Protein AF-0000000075076367 (afdb_homodimer)

pLDDT: mean 94.28, std 5.89, range [43.0, 98.88]

Sequence (436 aa):
MNDIYSQQHRQLQDRHDTRNLADRVQELIVENQINEQHQPFIESRDFFFLTTIDHRGFPTCSYKGGNPGLTRVVDPQTLAFPSYDGNGMFLSMGNIQGNPKIGMLFIDFDTPHRIRVHGEASIQEGDSLLSEYPGADMIVRVKIGEIFINCPRYIHRMQRIETSKYVPQPGKETPIPQWKRIDAVQDALPASEQGFAEKLGGTITPEEYSEKVMKGEGMNDIYSQQHRQLQDRHDTRNLADRVQELIVENQINEQHQPFIESRDFFFLTTIDHRGFPTCSYKGGNPGLTRVVDPQTLAFPSYDGNGMFLSMGNIQGNPKIGMLFIDFDTPHRIRVHGEASIQEGDSLLSEYPGADMIVRVKIGEIFINCPRYIHRMQRIETSKYVPQPGKETPIPQWKRIDAVQDALPASEQGFAEKLGGTITPEEYSEKVMKGEG

InterPro domains:
  IPR011576 Pyridoxamine 5'-phosphate oxidase, N-terminal [PF01243] (35-133)
  IPR012349 FMN-binding split barrel [G3DSA:2.30.110.10] (24-149)

Radius of gyration: 21.54 Å; Cα contacts (8 Å, |Δi|>4): 959; cha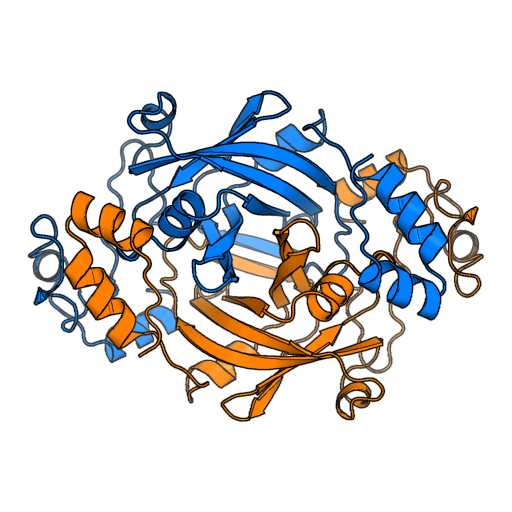ins: 2; bounding box: 47×64×48 Å

Foldseek 3Di:
DPPPDDPVNVVVCVVVVCNVVVVVQCVPWKDQWADPVRQVLVQQDQKKWKWFAAPVGDIDIDIDGAHRRQWHCPDGFKIKHFAADDPPPCGRVNRCVVPQWMKMWRAAQQPTWIKIWIWGKDWDPPPVCVVVQPRGPTMIMTGTRIMGIDDSPPRHHDDDDDGDQQHDDPPDDGDDDLVCLAPVCQVVDDPVCHCVNVVVPHHDHPVVVVVCVVVVND/DPPPDDPVNVVVCVVVVCNVVVVVQCVPWKDQWADPVRQVLVQQDQKKWKWFAAPVGDIDIDIDGAHRRQWHCPDGFKIKHFAADDPPPCGRVNRCVVPQWMKMWRAAQQPGWIKIWIWGKDWDPPPVCVVVQPRGPTMIMTGTGIMGIDDSPPRHHDDDDDDDQQHDDPPDDGDDDLVCLAPVCQVVDDPVCHCVNVVVPHHDHPVVVVVCVVVVND

Solvent-accessible surface area (backbone atoms only — not comparable to full-atom values): 22754 Å² total; per-residue (Å²): 128,89,73,91,61,50,70,50,18,48,53,52,15,56,77,68,50,14,49,58,26,25,53,47,50,45,69,71,40,57,34,55,50,60,47,86,72,48,48,61,56,52,30,58,29,33,45,36,35,42,16,29,30,41,94,88,60,39,20,41,56,40,84,47,51,47,50,67,48,40,38,39,76,77,46,54,47,30,39,34,34,65,39,59,84,74,81,40,51,48,61,64,63,17,13,32,74,72,33,33,38,22,13,36,28,40,66,38,40,67,46,33,38,36,38,38,36,34,26,40,40,47,74,48,88,84,43,79,64,46,81,79,36,70,72,39,81,43,39,38,36,30,42,47,56,34,33,29,67,49,80,41,75,30,50,45,29,27,40,82,74,42,77,33,74,54,39,60,46,92,96,49,84,54,65,81,63,59,72,66,16,21,54,90,45,50,89,27,44,32,82,92,53,58,62,49,20,61,77,69,75,38,66,38,49,70,66,56,48,51,52,29,26,73,70,46,63,85,129,86,73,91,60,50,71,49,19,48,53,54,13,55,75,67,48,14,50,57,25,25,54,48,49,48,69,74,40,58,34,55,49,59,46,86,71,48,50,62,57,53,32,58,29,32,43,38,37,41,19,28,30,40,93,87,60,39,20,40,55,42,84,46,49,47,51,67,48,38,36,38,76,78,47,54,46,32,38,34,33,67,39,59,85,76,81,41,51,49,61,63,62,18,15,33,73,73,33,33,39,24,11,34,28,41,66,38,41,70,47,33,38,37,39,39,36,34,27,40,39,48,72,49,88,84,44,79,65,46,81,78,36,69,71,40,79,42,39,38,37,29,42,45,58,33,34,30,66,48,80,43,75,31,50,46,30,27,40,81,73,41,75,33,75,54,38,58,47,88,96,48,85,56,63,79,63,60,74,66,18,21,54,88,46,51,90,28,44,33,79,91,53,57,64,51,21,62,78,70,75,40,65,37,48,70,66,56,47,52,51,27,27,75,70,46,63,84

Structure (mmCIF, N/CA/C/O backbone):
data_AF-0000000075076367-model_v1
#
loop_
_entity.id
_entity.type
_entity.pdbx_description
1 polymer "Pyridoxamine 5'-phosphate oxidase family protein"
#
loop_
_atom_site.group_PDB
_atom_site.id
_atom_site.type_symbol
_atom_site.label_atom_id
_atom_site.label_alt_id
_atom_site.label_comp_id
_atom_site.label_asym_id
_atom_site.label_entity_id
_atom_site.label_seq_id
_atom_site.pdbx_PDB_ins_code
_atom_site.Cartn_x
_atom_site.Cartn_y
_atom_site.Cartn_z
_atom_site.occupancy
_atom_site.B_iso_or_equiv
_atom_site.auth_seq_id
_atom_site.auth_comp_id
_atom_site.auth_asym_id
_atom_site.auth_atom_id
_atom_site.pdbx_PDB_model_num
ATOM 1 N N . MET A 1 1 ? 16.719 -18.609 10.266 1 43.41 1 MET A N 1
ATOM 2 C CA . MET A 1 1 ? 16.047 -17.734 9.328 1 43.41 1 MET A CA 1
ATOM 3 C C . MET A 1 1 ? 14.586 -17.531 9.719 1 43.41 1 MET A C 1
ATOM 5 O O . MET A 1 1 ? 13.93 -18.484 10.164 1 43.41 1 MET A O 1
ATOM 9 N N . ASN A 1 2 ? 14.039 -16.344 10.125 1 58.28 2 ASN A N 1
ATOM 10 C CA . ASN A 1 2 ? 12.672 -16.062 10.539 1 58.28 2 ASN A CA 1
ATOM 11 C C . ASN A 1 2 ? 11.664 -16.578 9.516 1 58.28 2 ASN A C 1
ATOM 13 O O . ASN A 1 2 ? 11.773 -16.297 8.32 1 58.28 2 ASN A O 1
ATOM 17 N N . ASP A 1 3 ? 10.992 -17.625 9.828 1 81.81 3 ASP A N 1
ATOM 18 C CA . ASP A 1 3 ? 10.055 -18.312 8.953 1 81.81 3 ASP A CA 1
ATOM 19 C C . ASP A 1 3 ? 8.906 -17.406 8.547 1 81.81 3 ASP A C 1
ATOM 21 O O . ASP A 1 3 ? 8.07 -17.047 9.375 1 81.81 3 ASP A O 1
ATOM 25 N N . ILE A 1 4 ? 8.969 -16.906 7.297 1 92.75 4 ILE A N 1
ATOM 26 C CA . ILE A 1 4 ? 7.953 -15.984 6.812 1 92.75 4 ILE A CA 1
ATOM 27 C C . ILE A 1 4 ? 6.68 -16.75 6.453 1 92.75 4 ILE A C 1
ATOM 29 O O . ILE A 1 4 ? 5.684 -16.141 6.043 1 92.75 4 ILE A O 1
ATOM 33 N N . TYR A 1 5 ? 6.688 -18.094 6.742 1 97.5 5 TYR A N 1
ATOM 34 C CA . TYR A 1 5 ? 5.508 -18.891 6.414 1 97.5 5 TYR A CA 1
ATOM 35 C C . TYR A 1 5 ? 4.879 -19.469 7.676 1 97.5 5 TYR A C 1
ATOM 37 O O . TYR A 1 5 ? 5.555 -20.125 8.469 1 97.5 5 TYR A O 1
ATOM 45 N N . SER A 1 6 ? 3.625 -19.203 7.859 1 97.5 6 SER A N 1
ATOM 46 C CA . SER A 1 6 ? 2.809 -19.891 8.859 1 97.5 6 SER A CA 1
ATOM 47 C C . SER A 1 6 ? 2.219 -21.188 8.305 1 97.5 6 SER A C 1
ATOM 49 O O . SER A 1 6 ? 2.484 -21.547 7.16 1 97.5 6 SER A O 1
ATOM 51 N N . GLN A 1 7 ? 1.451 -21.859 9.148 1 97.44 7 GLN A N 1
ATOM 52 C CA . GLN A 1 7 ? 0.769 -23.078 8.719 1 97.44 7 GLN A CA 1
ATOM 53 C C . GLN A 1 7 ? -0.229 -22.781 7.602 1 97.44 7 GLN A C 1
ATOM 55 O O . GLN A 1 7 ? -0.412 -23.578 6.691 1 97.44 7 GLN A O 1
ATOM 60 N N . GLN A 1 8 ? -0.871 -21.625 7.684 1 97.31 8 GLN A N 1
ATOM 61 C CA . GLN A 1 8 ? -1.839 -21.234 6.664 1 97.31 8 GLN A CA 1
ATOM 62 C C . GLN A 1 8 ? -1.169 -21.062 5.305 1 97.31 8 GLN A C 1
ATOM 64 O O . GLN A 1 8 ? -1.726 -21.453 4.277 1 97.31 8 GLN A O 1
ATOM 69 N N . HIS A 1 9 ? 0.034 -20.484 5.301 1 97.81 9 HIS A N 1
ATOM 70 C CA . HIS A 1 9 ? 0.794 -20.375 4.059 1 97.81 9 HIS A CA 1
ATOM 71 C C . HIS A 1 9 ? 1.159 -21.75 3.512 1 97.81 9 HIS A C 1
ATOM 73 O O . HIS A 1 9 ? 0.964 -22.016 2.326 1 97.81 9 HIS A O 1
ATOM 79 N N . ARG A 1 10 ? 1.642 -22.578 4.426 1 98.06 10 ARG A N 1
ATOM 80 C CA . ARG A 1 10 ? 2.094 -23.906 4.023 1 98.06 10 ARG A CA 1
ATOM 81 C C . ARG A 1 10 ? 0.942 -24.734 3.457 1 98.06 10 ARG A C 1
ATOM 83 O O . ARG A 1 10 ? 1.118 -25.453 2.48 1 98.06 10 ARG A O 1
ATOM 90 N N . GLN A 1 11 ? -0.231 -24.609 4.027 1 97.31 11 GLN A N 1
ATOM 91 C CA . GLN A 1 11 ? -1.397 -25.344 3.533 1 97.31 11 GLN A CA 1
ATOM 92 C C . GLN A 1 11 ? -1.729 -24.922 2.102 1 97.31 11 GLN A C 1
ATOM 94 O O . GLN A 1 11 ? -2.016 -25.781 1.258 1 97.31 11 GLN A O 1
ATOM 99 N N . LEU A 1 12 ? -1.698 -23.656 1.847 1 96.31 12 LEU A N 1
ATOM 100 C CA . LEU A 1 12 ? -1.951 -23.172 0.492 1 96.31 12 LEU A CA 1
ATOM 101 C C . LEU A 1 12 ? -0.854 -23.641 -0.461 1 96.31 12 LEU A C 1
ATOM 103 O O . LEU A 1 12 ? -1.138 -24.062 -1.585 1 96.31 12 LEU A O 1
ATOM 107 N N . GLN A 1 13 ? 0.369 -23.547 -0.046 1 97.12 13 GLN A N 1
ATOM 108 C CA . GLN A 1 13 ? 1.501 -23.969 -0.859 1 97.12 13 GLN A CA 1
ATOM 109 C C . GLN A 1 13 ? 1.399 -25.453 -1.206 1 97.12 13 GLN A C 1
ATOM 111 O O . GLN A 1 13 ? 1.637 -25.844 -2.35 1 97.12 13 GLN A O 1
ATOM 116 N N . ASP A 1 14 ? 1.027 -26.25 -0.225 1 97.44 14 ASP A N 1
ATOM 117 C CA . ASP A 1 14 ? 0.865 -27.688 -0.457 1 97.44 14 ASP A CA 1
ATOM 118 C C . ASP A 1 14 ? -0.272 -27.969 -1.438 1 97.44 14 ASP A C 1
ATOM 120 O O . ASP A 1 14 ? -0.129 -28.781 -2.352 1 97.44 14 ASP A O 1
ATOM 124 N N . ARG A 1 15 ? -1.374 -27.266 -1.275 1 94.44 15 ARG A N 1
ATOM 125 C CA . ARG A 1 15 ? -2.531 -27.438 -2.148 1 94.44 15 ARG A CA 1
ATOM 126 C C . ARG A 1 15 ? -2.178 -27.109 -3.596 1 94.44 15 ARG A C 1
ATOM 128 O O . ARG A 1 15 ? -2.709 -27.734 -4.523 1 94.44 15 ARG A O 1
ATOM 135 N N . HIS A 1 16 ? -1.217 -26.234 -3.781 1 94.25 16 HIS A N 1
ATOM 136 C CA . HIS A 1 16 ? -0.903 -25.766 -5.129 1 94.25 16 HIS A CA 1
ATOM 137 C C . HIS A 1 16 ? 0.457 -26.281 -5.586 1 94.25 16 HIS A C 1
ATOM 139 O O . HIS A 1 16 ? 0.995 -25.828 -6.594 1 94.25 16 HIS A O 1
ATOM 145 N N . ASP A 1 17 ? 1.074 -27.203 -4.805 1 95.62 17 ASP A N 1
ATOM 146 C CA . ASP A 1 17 ? 2.344 -27.844 -5.121 1 95.62 17 ASP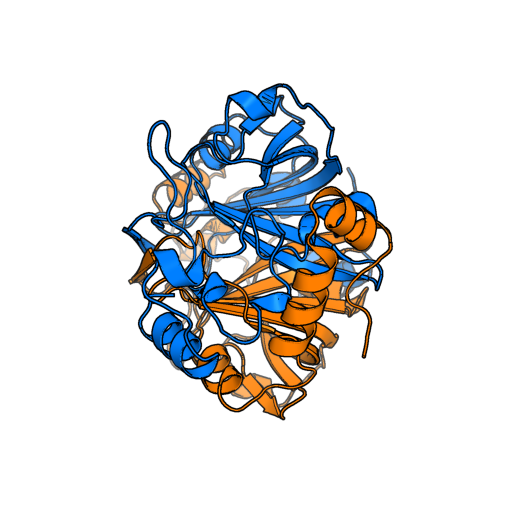 A CA 1
ATOM 147 C C . ASP A 1 17 ? 3.461 -26.812 -5.285 1 95.62 17 ASP A C 1
ATOM 149 O O . ASP A 1 17 ? 4.242 -26.891 -6.234 1 95.62 17 ASP A O 1
ATOM 153 N N . THR A 1 18 ? 3.486 -25.781 -4.328 1 96.62 18 THR A N 1
ATOM 154 C CA . THR A 1 18 ? 4.484 -24.734 -4.488 1 96.62 18 THR A CA 1
ATOM 155 C C . THR A 1 18 ? 5.352 -24.625 -3.238 1 96.62 18 THR A C 1
ATOM 157 O O . THR A 1 18 ? 6.098 -23.656 -3.08 1 96.62 18 THR A O 1
ATOM 160 N N . ARG A 1 19 ? 5.285 -25.594 -2.342 1 97.19 19 ARG A N 1
ATOM 161 C CA . ARG A 1 19 ? 6.051 -25.469 -1.108 1 97.19 19 ARG A CA 1
ATOM 162 C C . ARG A 1 19 ? 7.543 -25.344 -1.402 1 97.19 19 ARG A C 1
ATOM 164 O O . ARG A 1 19 ? 8.219 -24.469 -0.865 1 97.19 19 ARG A O 1
ATOM 171 N N . ASN A 1 20 ? 8.062 -26.203 -2.27 1 96.38 20 ASN A N 1
ATOM 172 C CA . ASN A 1 20 ? 9.477 -26.156 -2.617 1 96.38 20 ASN A CA 1
ATOM 173 C C . ASN A 1 20 ? 9.844 -24.828 -3.289 1 96.38 20 ASN A C 1
ATOM 175 O O . ASN A 1 20 ? 10.898 -24.266 -3.01 1 96.38 20 ASN A O 1
ATOM 179 N N . LEU A 1 21 ? 9 -24.422 -4.141 1 95.56 21 LEU A N 1
ATOM 180 C CA . LEU A 1 21 ? 9.219 -23.156 -4.82 1 95.56 21 LEU A CA 1
ATOM 181 C C . LEU A 1 21 ? 9.242 -22 -3.824 1 95.56 21 LEU A C 1
ATOM 183 O O . LEU A 1 21 ? 10.133 -21.156 -3.875 1 95.56 21 LEU A O 1
ATOM 187 N N . ALA A 1 22 ? 8.305 -21.953 -2.928 1 96.69 22 ALA A N 1
ATOM 188 C CA . ALA A 1 22 ? 8.219 -20.906 -1.91 1 96.69 22 ALA A CA 1
ATOM 189 C C . ALA A 1 22 ? 9.492 -20.859 -1.07 1 96.69 22 ALA A C 1
ATOM 191 O O . ALA A 1 22 ? 10.023 -19.781 -0.794 1 96.69 22 ALA A O 1
ATOM 192 N N . ASP A 1 23 ? 9.961 -22.047 -0.672 1 96.81 23 ASP A N 1
ATOM 193 C CA . ASP A 1 23 ? 11.195 -22.109 0.104 1 96.81 23 ASP A CA 1
ATOM 194 C C . ASP A 1 23 ? 12.375 -21.547 -0.685 1 96.81 23 ASP A C 1
ATOM 196 O O . ASP A 1 23 ? 13.172 -20.766 -0.149 1 96.81 23 ASP A O 1
ATOM 200 N N . ARG A 1 24 ? 12.453 -21.906 -1.912 1 95.19 24 ARG A N 1
ATOM 201 C CA . ARG A 1 24 ? 13.547 -21.453 -2.768 1 95.19 24 ARG A CA 1
ATOM 202 C C . ARG A 1 24 ? 13.484 -19.938 -2.969 1 95.19 24 ARG A C 1
ATOM 204 O O . ARG A 1 24 ? 14.508 -19.25 -2.896 1 95.19 24 ARG A O 1
ATOM 211 N N . VAL A 1 25 ? 12.344 -19.422 -3.23 1 94.12 25 VAL A N 1
ATOM 212 C CA . VAL A 1 25 ? 12.164 -17.984 -3.432 1 94.12 25 VAL A CA 1
ATOM 213 C C . VAL A 1 25 ? 12.578 -17.219 -2.17 1 94.12 25 VAL A C 1
ATOM 215 O O . VAL A 1 25 ? 13.32 -16.25 -2.242 1 94.12 25 VAL A O 1
ATOM 218 N N . GLN A 1 26 ? 12.125 -17.703 -1.042 1 94.88 26 GLN A N 1
ATOM 219 C CA . GLN A 1 26 ? 12.516 -17.062 0.209 1 94.88 26 GLN A CA 1
ATOM 220 C C . GLN A 1 26 ? 14.031 -17.016 0.347 1 94.88 26 GLN A C 1
ATOM 222 O O . GLN A 1 26 ? 14.594 -15.977 0.718 1 94.88 26 GLN A O 1
ATOM 227 N N . GLU A 1 27 ? 14.664 -18.094 0.051 1 93.75 27 GLU A N 1
ATOM 228 C CA . GLU A 1 27 ? 16.125 -18.188 0.154 1 93.75 27 GLU A CA 1
ATOM 229 C C . GLU A 1 27 ? 16.797 -17.188 -0.78 1 93.75 27 GLU A C 1
ATOM 231 O O . GLU A 1 27 ? 17.844 -16.641 -0.449 1 93.75 27 GLU A O 1
ATOM 236 N N . LEU A 1 28 ? 16.188 -16.953 -1.858 1 91.62 28 LEU A N 1
ATOM 237 C CA . LEU A 1 28 ? 16.828 -16.172 -2.91 1 91.62 28 LEU A CA 1
ATOM 238 C C . LEU A 1 28 ? 16.625 -14.68 -2.676 1 91.62 28 LEU A C 1
ATOM 240 O O . LEU A 1 28 ? 17.5 -13.875 -2.996 1 91.62 28 LEU A O 1
ATOM 244 N N . ILE A 1 29 ? 15.484 -14.297 -2.055 1 92 29 ILE A N 1
ATOM 245 C CA . ILE A 1 29 ? 15.164 -12.875 -2.199 1 92 29 ILE A CA 1
ATOM 246 C C . ILE A 1 29 ? 15.062 -12.234 -0.819 1 92 29 ILE A C 1
ATOM 248 O O . ILE A 1 29 ? 15.141 -11.008 -0.693 1 92 29 ILE A O 1
ATOM 252 N N . VAL A 1 30 ? 14.82 -13 0.246 1 95.12 30 VAL A N 1
ATOM 253 C CA . VAL A 1 30 ? 14.578 -12.406 1.559 1 95.12 30 VAL A CA 1
ATOM 254 C C . VAL A 1 30 ? 15.906 -12.156 2.266 1 95.12 30 VAL A C 1
ATOM 256 O O . VAL A 1 30 ? 16.703 -13.078 2.436 1 95.12 30 VAL A O 1
ATOM 259 N N . GLU A 1 31 ? 16.125 -10.938 2.57 1 96.06 31 GLU A N 1
ATOM 260 C CA . GLU A 1 31 ? 17.312 -10.508 3.297 1 96.06 31 GLU A CA 1
ATOM 261 C C . GLU A 1 31 ? 16.938 -9.781 4.586 1 96.06 31 GLU A C 1
ATOM 263 O O . GLU A 1 31 ? 15.789 -9.406 4.781 1 96.06 31 GLU A O 1
ATOM 268 N N . ASN A 1 32 ? 17.938 -9.602 5.469 1 96.06 32 ASN A N 1
ATOM 269 C CA . ASN A 1 32 ? 17.672 -8.938 6.738 1 96.06 32 ASN A CA 1
ATOM 270 C C . ASN A 1 32 ? 18.344 -7.566 6.809 1 96.06 32 ASN A C 1
ATOM 272 O O . ASN A 1 32 ? 18.344 -6.93 7.863 1 96.06 32 ASN A O 1
ATOM 276 N N . GLN A 1 33 ? 18.938 -7.203 5.727 1 97.12 33 GLN A N 1
ATOM 277 C CA . GLN A 1 33 ? 19.547 -5.879 5.641 1 97.12 33 GLN A CA 1
ATOM 278 C C . GLN A 1 33 ? 19.562 -5.375 4.199 1 97.12 33 GLN A C 1
ATOM 280 O O . GLN A 1 33 ? 19.469 -6.164 3.258 1 97.12 33 GLN A O 1
ATOM 285 N N . ILE A 1 34 ? 19.656 -4.113 4.098 1 96.94 34 ILE A N 1
ATOM 286 C CA . ILE A 1 34 ? 19.719 -3.457 2.797 1 96.94 34 ILE A CA 1
ATOM 287 C C . ILE A 1 34 ? 21.047 -3.793 2.121 1 96.94 34 ILE A C 1
ATOM 289 O O . ILE A 1 34 ? 22.109 -3.684 2.738 1 96.94 34 ILE A O 1
ATOM 293 N N . ASN A 1 35 ? 20.938 -4.223 0.892 1 93.88 35 ASN A N 1
ATOM 294 C CA . ASN A 1 35 ? 22.156 -4.492 0.134 1 93.88 35 ASN A CA 1
ATOM 295 C C . ASN A 1 35 ? 22.438 -3.398 -0.896 1 93.88 35 ASN A C 1
ATOM 297 O O . ASN A 1 35 ? 21.719 -2.391 -0.938 1 93.88 35 ASN A O 1
ATOM 301 N N . GLU A 1 36 ? 23.453 -3.582 -1.67 1 91.31 36 GLU A N 1
ATOM 302 C CA . GLU A 1 36 ? 23.953 -2.553 -2.576 1 91.31 36 GLU A CA 1
ATOM 303 C C . GLU A 1 36 ? 22.969 -2.271 -3.697 1 91.31 36 GLU A C 1
ATOM 305 O O . GLU A 1 36 ? 22.984 -1.191 -4.293 1 91.31 36 GLU A O 1
ATOM 310 N N . GLN A 1 37 ? 22.109 -3.215 -3.951 1 88.31 37 GLN A N 1
ATOM 311 C CA . GLN A 1 37 ? 21.109 -3.033 -5.008 1 88.31 37 GLN A CA 1
ATOM 312 C C . GLN A 1 37 ? 19.844 -2.369 -4.469 1 88.31 37 GLN A C 1
ATOM 314 O O . GLN A 1 37 ? 19.188 -1.617 -5.184 1 88.31 37 GLN A O 1
ATOM 319 N N . HIS A 1 38 ? 19.562 -2.65 -3.162 1 93.69 38 HIS A N 1
ATOM 320 C CA . HIS A 1 38 ? 18.359 -2.107 -2.539 1 93.69 38 HIS A CA 1
ATOM 321 C C . HIS A 1 38 ? 18.469 -0.597 -2.359 1 93.69 38 HIS A C 1
ATOM 323 O O . HIS A 1 38 ? 17.516 0.134 -2.631 1 93.69 38 HIS A O 1
ATOM 329 N N . GLN A 1 39 ? 19.625 -0.155 -1.956 1 96.62 39 GLN A N 1
ATOM 330 C CA . GLN A 1 39 ? 19.797 1.199 -1.438 1 96.62 39 GLN A CA 1
ATOM 331 C C . GLN A 1 39 ? 19.484 2.24 -2.512 1 96.62 39 GLN A C 1
ATOM 333 O O . GLN A 1 39 ? 18.656 3.133 -2.301 1 96.62 39 GLN A O 1
ATOM 338 N N . PRO A 1 40 ? 20.094 2.148 -3.732 1 96.5 40 PRO A N 1
ATOM 339 C CA . PRO A 1 40 ? 19.781 3.178 -4.73 1 96.5 40 PRO A CA 1
ATOM 340 C C . PRO A 1 40 ? 18.312 3.18 -5.145 1 96.5 40 PRO A C 1
ATOM 342 O O . PRO A 1 40 ? 17.75 4.238 -5.43 1 96.5 40 PRO A O 1
ATOM 345 N N . PHE A 1 41 ? 17.734 2.043 -5.191 1 96.5 41 PHE A N 1
ATOM 346 C CA . PHE A 1 41 ? 16.328 1.962 -5.547 1 96.5 41 PHE A CA 1
ATOM 347 C C . PHE A 1 41 ? 15.461 2.68 -4.516 1 96.5 41 PHE A C 1
ATOM 349 O O . PHE A 1 41 ? 14.648 3.541 -4.867 1 96.5 41 PHE A O 1
ATOM 356 N N . ILE A 1 42 ? 15.664 2.383 -3.197 1 98.31 42 ILE A N 1
ATOM 357 C CA . ILE A 1 42 ? 14.875 2.949 -2.107 1 98.31 42 ILE A CA 1
ATOM 358 C C . ILE A 1 42 ? 15.062 4.461 -2.066 1 98.31 42 ILE A C 1
ATOM 360 O O . ILE A 1 42 ? 14.094 5.215 -1.998 1 98.31 42 ILE A O 1
ATOM 364 N N . GLU A 1 43 ? 16.281 4.898 -2.23 1 98.19 43 GLU A N 1
ATOM 365 C CA . GLU A 1 43 ? 16.594 6.316 -2.072 1 98.19 43 GLU A CA 1
ATOM 366 C C . GLU A 1 43 ? 16.156 7.117 -3.295 1 98.19 43 GLU A C 1
ATOM 368 O O . GLU A 1 43 ? 16.031 8.344 -3.232 1 98.19 43 GLU A O 1
ATOM 373 N N . SER A 1 44 ? 15.914 6.457 -4.422 1 97.56 44 SER A N 1
ATOM 374 C CA . SER A 1 44 ? 15.484 7.164 -5.625 1 97.56 44 SER A CA 1
ATOM 375 C C . SER A 1 44 ? 13.977 7.367 -5.641 1 97.56 44 SER A C 1
ATOM 377 O O . SER A 1 44 ? 13.461 8.148 -6.445 1 97.56 44 SER A O 1
ATOM 379 N N . ARG A 1 45 ? 13.281 6.68 -4.742 1 97.81 45 ARG A N 1
ATOM 380 C CA . ARG A 1 45 ? 11.82 6.789 -4.742 1 97.81 45 ARG A CA 1
ATOM 381 C C . ARG A 1 45 ? 11.375 8.125 -4.16 1 97.81 45 ARG A C 1
ATOM 383 O O . ARG A 1 45 ? 12.023 8.664 -3.258 1 97.81 45 ARG A O 1
ATOM 390 N N . ASP A 1 46 ? 10.281 8.641 -4.699 1 98.31 46 ASP A N 1
ATOM 391 C CA . ASP A 1 46 ? 9.711 9.875 -4.172 1 98.31 46 ASP A CA 1
ATOM 392 C C . ASP A 1 46 ? 8.312 9.641 -3.602 1 98.31 46 ASP A C 1
ATOM 394 O O . ASP A 1 46 ? 7.551 10.594 -3.398 1 98.31 46 ASP A O 1
ATOM 398 N N . PHE A 1 47 ? 7.969 8.461 -3.502 1 98.69 47 PHE A N 1
ATOM 399 C CA . PHE A 1 47 ? 6.82 8.008 -2.727 1 98.69 47 PHE A CA 1
ATOM 400 C C . PHE A 1 47 ? 6.969 6.543 -2.342 1 98.69 47 PHE A C 1
ATOM 402 O O . PHE A 1 47 ? 7.824 5.84 -2.879 1 98.69 47 PHE A O 1
ATOM 409 N N . PHE A 1 48 ? 6.285 6.086 -1.409 1 98.81 48 PHE A N 1
ATOM 410 C CA . PHE A 1 48 ? 6.156 4.688 -1.02 1 98.81 48 PHE A CA 1
ATOM 411 C C . PHE A 1 48 ? 4.836 4.449 -0.294 1 98.81 48 PHE A C 1
ATOM 413 O O . PHE A 1 48 ? 4.074 5.387 -0.057 1 98.81 48 PHE A O 1
ATOM 420 N N . PHE A 1 49 ? 4.492 3.207 -0.076 1 98.88 49 PHE A N 1
ATOM 421 C CA . PHE A 1 49 ? 3.291 2.846 0.665 1 98.88 49 PHE A CA 1
ATOM 422 C C . PHE A 1 49 ? 3.646 2.311 2.047 1 98.88 49 PHE A C 1
ATOM 424 O O . PHE A 1 49 ? 4.504 1.435 2.178 1 98.88 49 PHE A O 1
ATOM 431 N N . LEU A 1 50 ? 3.039 2.898 3.043 1 98.88 50 LEU A N 1
ATOM 432 C CA . LEU A 1 50 ? 3.27 2.559 4.445 1 98.88 50 LEU A CA 1
ATOM 433 C C . LEU A 1 50 ? 2.084 1.79 5.02 1 98.88 50 LEU A C 1
ATOM 435 O O . LEU A 1 50 ? 0.934 2.211 4.863 1 98.88 50 LEU A O 1
ATOM 439 N N . THR A 1 51 ? 2.363 0.665 5.527 1 98.88 51 THR A N 1
ATOM 440 C CA . THR A 1 51 ? 1.312 -0.048 6.242 1 98.88 51 THR A CA 1
ATOM 441 C C . THR A 1 51 ? 1.629 -0.121 7.734 1 98.88 51 THR A C 1
ATOM 443 O O . THR A 1 51 ? 2.771 -0.373 8.117 1 98.88 51 THR A O 1
ATOM 446 N N . THR A 1 52 ? 0.691 0.243 8.555 1 98.81 52 THR A N 1
ATOM 447 C CA . THR A 1 52 ? 0.707 0.199 10.008 1 98.81 52 THR A CA 1
ATOM 448 C C . THR A 1 52 ? -0.511 -0.55 10.539 1 98.81 52 THR A C 1
ATOM 450 O O . THR A 1 52 ? -1.382 -0.958 9.766 1 98.81 52 THR A O 1
ATOM 453 N N . ILE A 1 53 ? -0.536 -0.829 11.844 1 98.75 53 ILE A N 1
ATOM 454 C CA . ILE A 1 53 ? -1.66 -1.522 12.461 1 98.75 53 ILE A CA 1
ATOM 455 C C . ILE A 1 53 ? -2.307 -0.624 13.508 1 98.75 53 ILE A C 1
ATOM 457 O O . ILE A 1 53 ? -1.626 -0.112 14.406 1 98.75 53 ILE A O 1
ATOM 461 N N . ASP A 1 54 ? -3.605 -0.402 13.375 1 98 54 ASP A N 1
ATOM 462 C CA . ASP A 1 54 ? -4.266 0.449 14.359 1 98 54 ASP A CA 1
ATOM 463 C C . ASP A 1 54 ? -4.613 -0.34 15.617 1 98 54 ASP A C 1
ATOM 465 O O . ASP A 1 54 ? -4.324 -1.535 15.711 1 98 54 ASP A O 1
ATOM 469 N N . HIS A 1 55 ? -5.18 0.338 16.641 1 97.69 55 HIS A N 1
ATOM 470 C CA . HIS A 1 55 ? -5.422 -0.224 17.969 1 97.69 55 HIS A CA 1
ATOM 471 C C . HIS A 1 55 ? -6.508 -1.293 17.922 1 97.69 55 HIS A C 1
ATOM 473 O O . HIS A 1 55 ? -6.664 -2.066 18.875 1 97.69 55 HIS A O 1
ATOM 479 N N . ARG A 1 56 ? -7.277 -1.363 16.859 1 97.5 56 ARG A N 1
ATOM 480 C CA . ARG A 1 56 ? -8.328 -2.359 16.703 1 97.5 56 ARG A CA 1
ATOM 481 C C . ARG A 1 56 ? -7.82 -3.576 15.938 1 97.5 56 ARG A C 1
ATOM 483 O O . ARG A 1 56 ? -8.555 -4.543 15.734 1 97.5 56 ARG A O 1
ATOM 490 N N . GLY A 1 57 ? -6.543 -3.488 15.43 1 97.75 57 GLY A N 1
ATOM 491 C CA . GLY A 1 57 ? -5.918 -4.613 14.75 1 97.75 57 GLY A CA 1
ATOM 492 C C . GLY A 1 57 ? -6.047 -4.547 13.242 1 97.75 57 GLY A C 1
ATOM 493 O O . GLY A 1 57 ? -5.715 -5.508 12.547 1 97.75 57 GLY A O 1
ATOM 494 N N . PHE A 1 58 ? -6.531 -3.461 12.703 1 98.25 58 PHE A N 1
ATOM 495 C CA . PHE A 1 58 ? -6.637 -3.324 11.258 1 98.25 58 PHE A CA 1
ATOM 496 C C . PHE A 1 58 ? -5.34 -2.777 10.664 1 98.25 58 PHE A C 1
ATOM 498 O O . PHE A 1 58 ? -4.812 -1.771 11.141 1 98.25 58 PHE A O 1
ATOM 505 N N . PRO A 1 59 ? -4.785 -3.52 9.633 1 98.62 59 PRO A N 1
ATOM 506 C CA . PRO A 1 59 ? -3.678 -2.914 8.891 1 98.62 59 PRO A CA 1
ATOM 507 C C . PRO A 1 59 ? -4.137 -1.809 7.941 1 98.62 59 PRO A C 1
ATOM 509 O O . PRO A 1 59 ? -5.199 -1.919 7.328 1 98.62 59 PRO A O 1
ATOM 512 N N . THR A 1 60 ? -3.387 -0.752 7.914 1 97.56 60 THR A N 1
ATOM 513 C CA . THR A 1 60 ? -3.719 0.412 7.098 1 97.56 60 THR A CA 1
ATOM 514 C C . THR A 1 60 ? -2.648 0.653 6.039 1 97.56 60 THR A C 1
ATOM 516 O O . THR A 1 60 ? -1.463 0.418 6.281 1 97.56 60 THR A O 1
ATOM 519 N N . CYS A 1 61 ? -3.049 0.996 4.898 1 97.44 61 CYS A N 1
ATOM 520 C CA . CYS A 1 61 ? -2.119 1.32 3.822 1 97.44 61 CYS A CA 1
ATOM 521 C C . CYS A 1 61 ? -2.207 2.797 3.451 1 97.44 61 CYS A C 1
ATOM 523 O O . CYS A 1 61 ? -3.279 3.289 3.098 1 97.44 61 CYS A O 1
ATOM 525 N N . SER A 1 62 ? -1.14 3.477 3.549 1 97.56 62 SER A N 1
ATOM 526 C CA . SER A 1 62 ? -1.094 4.906 3.266 1 97.56 62 SER A CA 1
ATOM 527 C C . SER A 1 62 ? -0.03 5.23 2.223 1 97.56 62 SER A C 1
ATOM 529 O O . SER A 1 62 ? 1.048 4.633 2.221 1 97.56 62 SER A O 1
ATOM 531 N N . TYR A 1 63 ? -0.364 6.109 1.312 1 98.38 63 TYR A N 1
ATOM 532 C CA . TYR A 1 63 ? 0.582 6.688 0.365 1 98.38 63 TYR A CA 1
ATOM 533 C C . TYR A 1 63 ? 1.395 7.801 1.016 1 98.38 63 TYR A C 1
ATOM 535 O O . TYR A 1 63 ? 0.83 8.734 1.593 1 98.38 63 TYR A O 1
ATOM 543 N N . LYS A 1 64 ? 2.713 7.656 0.992 1 98.38 64 LYS A N 1
ATOM 544 C CA . LYS A 1 64 ? 3.625 8.695 1.459 1 98.38 64 LYS A CA 1
ATOM 545 C C . LYS A 1 64 ? 4.398 9.312 0.297 1 98.38 64 LYS A C 1
ATOM 547 O O . LYS A 1 64 ? 5.246 8.656 -0.31 1 98.38 64 LYS A O 1
ATOM 552 N N . GLY A 1 65 ? 4.094 10.57 -0.02 1 97.81 65 GLY A N 1
ATOM 553 C CA . GLY A 1 65 ? 4.734 11.25 -1.134 1 97.81 65 GLY A CA 1
ATOM 554 C C . GLY A 1 65 ? 5.711 12.328 -0.695 1 97.81 65 GLY A C 1
ATOM 555 O O . GLY A 1 65 ? 5.527 12.945 0.356 1 97.81 65 GLY A O 1
ATOM 556 N N . GLY A 1 66 ? 6.695 12.594 -1.426 1 97.44 66 GLY A N 1
ATOM 557 C CA . GLY A 1 66 ? 7.719 13.609 -1.219 1 97.44 66 GLY A CA 1
ATOM 558 C C . GLY A 1 66 ? 8.648 13.773 -2.41 1 97.44 66 GLY A C 1
ATOM 559 O O . GLY A 1 66 ? 8.219 13.625 -3.557 1 97.44 66 GLY A O 1
ATOM 560 N N . ASN A 1 67 ? 9.82 14.266 -2.166 1 96 67 ASN A N 1
ATOM 561 C CA . ASN A 1 67 ? 10.875 14.383 -3.172 1 96 67 ASN A CA 1
ATOM 562 C C . ASN A 1 67 ? 11.75 13.133 -3.217 1 96 67 ASN A C 1
ATOM 564 O O . ASN A 1 67 ? 11.766 12.344 -2.268 1 96 67 ASN A O 1
ATOM 568 N N . PRO A 1 68 ? 12.43 12.891 -4.422 1 95.62 68 PRO A N 1
ATOM 569 C CA . PRO A 1 68 ? 13.438 11.828 -4.359 1 95.62 68 PRO A CA 1
ATOM 570 C C . PRO A 1 68 ? 14.352 11.953 -3.145 1 95.62 68 PRO A C 1
ATOM 572 O O . PRO A 1 68 ? 14.75 13.062 -2.777 1 95.62 68 PRO A O 1
ATOM 575 N N . GLY A 1 69 ? 14.648 10.844 -2.541 1 96.06 69 GLY A N 1
ATOM 576 C CA . GLY A 1 69 ? 15.344 10.875 -1.265 1 96.06 69 GLY A CA 1
ATOM 577 C C . GLY A 1 69 ? 14.398 10.898 -0.073 1 96.06 69 GLY A C 1
ATOM 578 O O . GLY A 1 69 ? 14.836 11.117 1.06 1 96.06 69 GLY A O 1
ATOM 579 N N . LEU A 1 70 ? 13.125 10.719 -0.403 1 98.06 70 LEU A N 1
ATOM 580 C CA . LEU A 1 70 ? 12.094 10.711 0.633 1 98.06 70 LEU A CA 1
ATOM 581 C C . LEU A 1 70 ? 12.461 9.742 1.752 1 98.06 70 LEU A C 1
ATOM 583 O O . LEU A 1 70 ? 12.273 10.055 2.932 1 98.06 70 LEU A O 1
ATOM 587 N N . THR A 1 71 ? 12.891 8.539 1.425 1 98.75 71 THR A N 1
ATOM 588 C CA . THR A 1 71 ? 13.383 7.559 2.389 1 98.75 71 THR A CA 1
ATOM 589 C C . THR A 1 71 ? 14.906 7.504 2.375 1 98.75 71 THR A C 1
ATOM 591 O O . THR A 1 71 ? 15.516 7.367 1.313 1 98.75 71 THR A O 1
ATOM 594 N N . ARG A 1 72 ? 15.5 7.656 3.512 1 98.12 72 ARG A N 1
ATOM 595 C CA . ARG A 1 72 ? 16.953 7.598 3.676 1 98.12 72 ARG A CA 1
ATOM 596 C C . ARG A 1 72 ? 17.391 6.246 4.234 1 98.12 72 ARG A C 1
ATOM 598 O O . ARG A 1 72 ? 16.766 5.719 5.156 1 98.12 72 ARG A O 1
ATOM 605 N N . VAL A 1 73 ? 18.406 5.66 3.59 1 98.44 73 VAL A N 1
ATOM 606 C CA . VAL A 1 73 ? 19.094 4.535 4.203 1 98.44 73 VAL A CA 1
ATOM 607 C C . VAL A 1 73 ? 20.156 5.051 5.18 1 98.44 73 VAL A C 1
ATOM 609 O O . VAL A 1 73 ? 21.234 5.469 4.766 1 98.44 73 VAL A O 1
ATOM 612 N N . VAL A 1 74 ? 19.859 5.027 6.496 1 97.75 74 VAL A N 1
ATOM 613 C CA . VAL A 1 74 ? 20.75 5.551 7.531 1 97.75 74 VAL A CA 1
ATOM 614 C C . VAL A 1 74 ? 21.953 4.629 7.699 1 97.75 74 VAL A C 1
ATOM 616 O O . VAL A 1 74 ? 23.094 5.094 7.832 1 97.75 74 VAL A O 1
ATOM 619 N N . ASP A 1 75 ? 21.734 3.393 7.699 1 97.69 75 ASP A N 1
ATOM 620 C CA . ASP A 1 75 ? 22.688 2.283 7.684 1 97.69 75 ASP A CA 1
ATOM 621 C C . ASP A 1 75 ? 22.016 1.002 7.184 1 97.69 75 ASP A C 1
ATOM 623 O O . ASP A 1 75 ? 20.828 0.99 6.887 1 97.69 75 ASP A O 1
ATOM 627 N N . PRO A 1 76 ? 22.703 -0.043 7.008 1 97.5 76 PRO A N 1
ATOM 628 C CA . PRO A 1 76 ? 22.141 -1.23 6.352 1 97.5 76 PRO A CA 1
ATOM 629 C C . PRO A 1 76 ? 20.938 -1.798 7.082 1 97.5 76 PRO A C 1
ATOM 631 O O . PRO A 1 76 ? 20.188 -2.607 6.516 1 97.5 76 PRO A O 1
ATOM 634 N N . GLN A 1 77 ? 20.688 -1.419 8.305 1 98.06 77 GLN A N 1
ATOM 635 C CA . GLN A 1 77 ? 19.578 -2.006 9.062 1 98.06 77 GLN A CA 1
ATOM 636 C C . GLN A 1 77 ? 18.578 -0.936 9.492 1 98.06 77 GLN A C 1
ATOM 638 O O . GLN A 1 77 ? 17.688 -1.205 10.297 1 98.06 77 GLN A O 1
ATOM 643 N N . THR A 1 78 ? 18.734 0.297 8.953 1 98.44 78 THR A N 1
ATOM 644 C CA . THR A 1 78 ? 17.891 1.378 9.43 1 98.44 78 THR A CA 1
ATOM 645 C C . THR A 1 78 ? 17.469 2.285 8.273 1 98.44 78 THR A C 1
ATOM 647 O O . THR A 1 78 ? 18.312 2.742 7.504 1 98.44 78 THR A O 1
ATOM 650 N N . LEU A 1 79 ? 16.203 2.471 8.117 1 98.75 79 LEU A N 1
ATOM 651 C CA . LEU A 1 79 ? 15.633 3.465 7.219 1 98.75 79 LEU A CA 1
ATOM 652 C C . LEU A 1 79 ? 15.086 4.652 8 1 98.75 79 LEU A C 1
ATOM 654 O O . LEU A 1 79 ? 14.812 4.539 9.195 1 98.75 79 LEU A O 1
ATOM 658 N N . ALA A 1 80 ? 14.984 5.77 7.383 1 98.81 80 ALA A N 1
ATOM 659 C CA . ALA A 1 80 ? 14.312 6.934 7.945 1 98.81 80 ALA A CA 1
ATOM 660 C C . ALA A 1 80 ? 13.492 7.668 6.887 1 98.81 80 ALA A C 1
ATOM 662 O O . ALA A 1 80 ? 13.906 7.754 5.727 1 98.81 80 ALA A O 1
ATOM 663 N N . PHE A 1 81 ? 12.32 8.188 7.219 1 98.62 81 PHE A N 1
ATOM 664 C CA . PHE A 1 81 ? 11.5 8.992 6.32 1 98.62 81 PHE A CA 1
ATOM 665 C C . PHE A 1 81 ? 10.727 10.055 7.098 1 98.62 81 PHE A C 1
ATOM 667 O O . PHE A 1 81 ? 10.5 9.906 8.297 1 98.62 81 PHE A O 1
ATOM 674 N N . PRO A 1 82 ? 10.367 11.117 6.473 1 97.62 82 PRO A N 1
ATOM 675 C CA . PRO A 1 82 ? 9.641 12.203 7.141 1 97.62 82 PRO A CA 1
ATOM 676 C C . PRO A 1 82 ? 8.133 11.961 7.191 1 97.62 82 PRO A C 1
ATOM 678 O O . PRO A 1 82 ? 7.602 11.195 6.387 1 97.62 82 PRO A O 1
ATOM 681 N N . SER A 1 83 ? 7.504 12.508 8.164 1 96.31 83 SER A N 1
ATOM 682 C CA . SER A 1 83 ? 6.066 12.75 8.188 1 96.31 83 SER A CA 1
ATOM 683 C C . SER A 1 83 ? 5.75 14.211 7.855 1 96.31 83 SER A C 1
ATOM 685 O O . SER A 1 83 ? 6.227 15.125 8.531 1 96.31 83 SER A O 1
ATOM 687 N N . TYR A 1 84 ? 5.016 14.422 6.789 1 94.44 84 TYR A N 1
ATOM 688 C CA . TYR A 1 84 ? 4.578 15.758 6.398 1 94.44 84 TYR A CA 1
ATOM 689 C C . TYR A 1 84 ? 3.174 16.047 6.918 1 94.44 84 TYR A C 1
ATOM 691 O O . TYR A 1 84 ? 2.463 15.133 7.344 1 94.44 84 TYR A O 1
ATOM 699 N N . ASP A 1 85 ? 2.861 17.312 6.887 1 88.75 85 ASP A N 1
ATOM 700 C CA . ASP A 1 85 ? 1.567 17.781 7.375 1 88.75 85 ASP A CA 1
ATOM 701 C C . ASP A 1 85 ? 0.424 17 6.73 1 88.75 85 ASP A C 1
ATOM 703 O O . ASP A 1 85 ? 0.395 16.828 5.512 1 88.75 85 ASP A O 1
ATOM 707 N N . GLY A 1 86 ? -0.472 16.469 7.52 1 90.62 86 GLY A N 1
ATOM 708 C CA . GLY A 1 86 ? -1.621 15.727 7.023 1 90.62 86 GLY A CA 1
ATOM 709 C C . GLY A 1 86 ? -2.945 16.391 7.359 1 90.62 86 GLY A C 1
ATOM 710 O O . GLY A 1 86 ? -3.061 17.609 7.328 1 90.62 86 GLY A O 1
ATOM 711 N N . ASN A 1 87 ? -3.957 15.609 7.523 1 91.19 87 ASN A N 1
ATOM 712 C CA . ASN A 1 87 ? -5.309 16.094 7.77 1 91.19 87 ASN A CA 1
ATOM 713 C C . ASN A 1 87 ? -5.598 16.219 9.266 1 91.19 87 ASN A C 1
ATOM 715 O O . ASN A 1 87 ? -6.746 16.422 9.664 1 91.19 87 ASN A O 1
ATOM 719 N N . GLY A 1 88 ? -4.574 16.016 10.086 1 94 88 GLY A N 1
ATOM 720 C CA . GLY A 1 88 ? -4.723 16.203 11.516 1 94 88 GLY A CA 1
ATOM 721 C C . GLY A 1 88 ? -5.133 14.938 12.25 1 94 88 GLY A C 1
ATOM 722 O O . GLY A 1 88 ? -5.191 14.922 13.477 1 94 88 GLY A O 1
ATOM 723 N N . MET A 1 89 ? -5.344 13.859 11.523 1 96.12 89 MET A N 1
ATOM 724 C CA . MET A 1 89 ? -5.824 12.625 12.133 1 96.12 89 MET A CA 1
ATOM 725 C C . MET A 1 89 ? -4.676 11.859 12.781 1 96.12 89 MET A C 1
ATOM 727 O O . MET A 1 89 ? -4.883 11.117 13.742 1 96.12 89 MET A O 1
ATOM 731 N N . PHE A 1 90 ? -3.457 11.93 12.211 1 96.88 90 PHE A N 1
ATOM 732 C CA . PHE A 1 90 ? -2.258 11.25 12.68 1 96.88 90 PHE A CA 1
ATOM 733 C C . PHE A 1 90 ? -2.479 9.742 12.742 1 96.88 90 PHE A C 1
ATOM 735 O O . PHE A 1 90 ? -2.1 9.086 13.711 1 96.88 90 PHE A O 1
ATOM 742 N N . LEU A 1 91 ? -3.072 9.203 11.688 1 97.12 91 LEU A N 1
ATOM 743 C CA . LEU A 1 91 ? -3.406 7.785 11.703 1 97.12 91 LEU A CA 1
ATOM 744 C C . LEU A 1 91 ? -2.145 6.93 11.711 1 97.12 91 LEU A C 1
ATOM 746 O O . LEU A 1 91 ? -1.942 6.121 12.625 1 97.12 91 LEU A O 1
ATOM 750 N N . SER A 1 92 ? -1.203 7.18 10.766 1 97.62 92 SER A N 1
ATOM 751 C CA . SER A 1 92 ? -0.008 6.348 10.672 1 97.62 92 SER A CA 1
ATOM 752 C C . SER A 1 92 ? 0.895 6.539 11.891 1 97.62 92 SER A C 1
ATOM 754 O O . SER A 1 92 ? 1.382 5.562 12.461 1 97.62 92 SER A O 1
ATOM 756 N N . MET A 1 93 ? 1.04 7.77 12.281 1 97.81 93 MET A N 1
ATOM 757 C CA . MET A 1 93 ? 1.961 8.062 13.375 1 97.81 93 MET A CA 1
ATOM 758 C C . MET A 1 93 ? 1.402 7.562 14.703 1 97.81 93 MET A C 1
ATOM 760 O O . MET A 1 93 ? 2.146 7.047 15.539 1 97.81 93 MET A O 1
ATOM 764 N N . GLY A 1 94 ? 0.115 7.789 14.883 1 97.81 94 GLY A N 1
ATOM 765 C CA . GLY A 1 94 ? -0.506 7.227 16.078 1 97.81 94 GLY A CA 1
ATOM 766 C C . GLY A 1 94 ? -0.423 5.711 16.125 1 97.81 94 GLY A C 1
ATOM 767 O O . GLY A 1 94 ? -0.166 5.137 17.188 1 97.81 94 GLY A O 1
ATOM 768 N N . ASN A 1 95 ? -0.658 5.031 14.969 1 98.5 95 ASN A N 1
ATOM 769 C CA . ASN A 1 95 ? -0.524 3.58 14.898 1 98.5 95 ASN A CA 1
ATOM 770 C C . ASN A 1 95 ? 0.875 3.127 15.305 1 98.5 95 ASN A C 1
ATOM 772 O O . ASN A 1 95 ? 1.022 2.184 16.094 1 98.5 95 ASN A O 1
ATOM 776 N N . ILE A 1 96 ? 1.904 3.814 14.766 1 98.5 96 ILE A N 1
ATOM 777 C CA . ILE A 1 96 ? 3.295 3.449 15.016 1 98.5 96 ILE A CA 1
ATOM 778 C C . ILE A 1 96 ? 3.592 3.539 16.5 1 98.5 96 ILE A C 1
ATOM 780 O O . ILE A 1 96 ? 4.32 2.707 17.047 1 98.5 96 ILE A O 1
ATOM 784 N N . GLN A 1 97 ? 3.035 4.5 17.188 1 97.56 97 GLN A N 1
ATOM 785 C CA . GLN A 1 97 ? 3.254 4.664 18.609 1 97.56 97 GLN A CA 1
ATOM 786 C C . GLN A 1 97 ? 2.582 3.541 19.406 1 97.56 97 GLN A C 1
ATOM 788 O O . GLN A 1 97 ? 3.045 3.172 20.484 1 97.56 97 GLN A O 1
ATOM 793 N N . GLY A 1 98 ? 1.511 2.998 18.891 1 97.88 98 GLY A N 1
ATOM 794 C CA . GLY A 1 98 ? 0.795 1.92 19.547 1 97.88 98 GLY A CA 1
ATOM 795 C C . GLY A 1 98 ? 1.315 0.543 19.188 1 97.88 98 GLY A C 1
ATOM 796 O O . GLY A 1 98 ? 1.299 -0.372 20.016 1 97.88 98 GLY A O 1
ATOM 797 N N . ASN A 1 99 ? 1.674 0.326 17.984 1 98.5 99 ASN A N 1
ATOM 798 C CA . ASN A 1 99 ? 2.232 -0.891 17.406 1 98.5 99 ASN A CA 1
ATOM 799 C C . ASN A 1 99 ? 3.367 -0.58 16.438 1 98.5 99 ASN A C 1
ATOM 801 O O . ASN A 1 99 ? 3.123 -0.137 15.312 1 98.5 99 ASN A O 1
ATOM 805 N N . PRO A 1 100 ? 4.598 -0.819 16.859 1 98.69 100 PRO A N 1
ATOM 806 C CA . PRO A 1 100 ? 5.734 -0.336 16.062 1 98.69 100 PRO A CA 1
ATOM 807 C C . PRO A 1 100 ? 5.965 -1.154 14.797 1 98.69 100 PRO A C 1
ATOM 809 O O . PRO A 1 100 ? 6.777 -0.772 13.953 1 98.69 100 PRO A O 1
ATOM 812 N N . LYS A 1 101 ? 5.328 -2.336 14.664 1 98.81 101 LYS A N 1
ATOM 813 C CA . LYS A 1 101 ? 5.527 -3.158 13.477 1 98.81 101 LYS A CA 1
ATOM 814 C C . LYS A 1 101 ? 4.895 -2.51 12.25 1 98.81 101 LYS A C 1
ATOM 816 O O . LYS A 1 101 ? 3.705 -2.184 12.258 1 98.81 101 LYS A O 1
ATOM 821 N N . ILE A 1 102 ? 5.707 -2.293 11.211 1 98.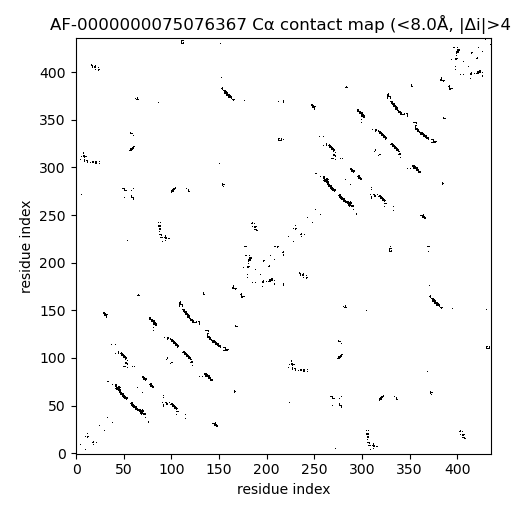88 102 ILE A N 1
ATOM 822 C CA . ILE A 1 102 ? 5.223 -1.651 9.992 1 98.88 102 ILE A CA 1
ATOM 823 C C . ILE A 1 102 ? 5.688 -2.443 8.773 1 98.88 102 ILE A C 1
ATOM 825 O O . ILE A 1 102 ? 6.516 -3.35 8.891 1 98.88 102 ILE A O 1
ATOM 829 N N . GLY A 1 103 ? 5.066 -2.244 7.695 1 98.81 103 GLY A N 1
ATOM 830 C CA . GLY A 1 103 ? 5.512 -2.631 6.367 1 98.81 103 GLY A CA 1
ATOM 831 C C . GLY A 1 103 ? 5.66 -1.452 5.422 1 98.81 103 GLY A C 1
ATOM 832 O O . GLY A 1 103 ? 4.992 -0.43 5.586 1 98.81 103 GLY A O 1
ATOM 833 N N . MET A 1 104 ? 6.566 -1.564 4.488 1 98.88 104 MET A N 1
ATOM 834 C CA . MET A 1 104 ? 6.762 -0.576 3.432 1 98.88 104 MET A CA 1
ATOM 835 C C . MET A 1 104 ? 6.84 -1.248 2.064 1 98.88 104 MET A C 1
ATOM 837 O O . MET A 1 104 ? 7.441 -2.312 1.925 1 98.88 104 MET A O 1
ATOM 841 N N . LEU A 1 105 ? 6.195 -0.672 1.126 1 98.88 105 LEU A N 1
ATOM 842 C CA . LEU A 1 105 ? 6.32 -1.071 -0.272 1 98.88 105 LEU A CA 1
ATOM 843 C C . LEU A 1 105 ? 6.871 0.073 -1.116 1 98.88 105 LEU A C 1
ATOM 845 O O . LEU A 1 105 ? 6.234 1.12 -1.241 1 98.88 105 LEU A O 1
ATOM 849 N N . PHE A 1 106 ? 8.094 -0.124 -1.619 1 98.69 106 PHE A N 1
ATOM 850 C CA . PHE A 1 106 ? 8.672 0.747 -2.635 1 98.69 106 PHE A CA 1
ATOM 851 C C . PHE A 1 106 ? 8.398 0.207 -4.031 1 98.69 106 PHE A C 1
ATOM 853 O O . PHE A 1 106 ? 8.672 -0.959 -4.32 1 98.69 106 PHE A O 1
ATOM 860 N N . ILE A 1 107 ? 7.836 1.083 -4.895 1 98.25 107 ILE A N 1
ATOM 861 C CA . ILE A 1 107 ? 7.445 0.599 -6.215 1 98.25 107 ILE A CA 1
ATOM 862 C C . ILE A 1 107 ? 7.836 1.626 -7.277 1 98.25 107 ILE A C 1
ATOM 864 O O . ILE A 1 107 ? 7.691 2.832 -7.062 1 98.25 107 ILE A O 1
ATOM 868 N N . ASP A 1 108 ? 8.43 1.189 -8.344 1 97.06 108 ASP A N 1
ATOM 869 C CA . ASP A 1 108 ? 8.672 1.966 -9.562 1 97.06 108 ASP A CA 1
ATOM 870 C C . ASP A 1 108 ? 7.676 1.593 -10.656 1 97.06 108 ASP A C 1
ATOM 872 O O . ASP A 1 108 ? 7.707 0.474 -11.172 1 97.06 108 ASP A O 1
ATOM 876 N N . PHE A 1 109 ? 6.793 2.539 -11.047 1 97.75 109 PHE A N 1
ATOM 877 C CA . PHE A 1 109 ? 5.793 2.27 -12.078 1 97.75 109 PHE A CA 1
ATOM 878 C C . PHE A 1 109 ? 6.371 2.506 -13.469 1 97.75 109 PHE A C 1
ATOM 880 O O . PHE A 1 109 ? 5.832 2.018 -14.461 1 97.75 109 PHE A O 1
ATOM 887 N N . ASP A 1 110 ? 7.426 3.32 -13.539 1 95.56 110 ASP A N 1
ATOM 888 C CA . ASP A 1 110 ? 8.031 3.621 -14.828 1 95.56 110 ASP A CA 1
ATOM 889 C C . ASP A 1 110 ? 8.789 2.412 -15.375 1 95.56 110 ASP A C 1
ATOM 891 O O . ASP A 1 110 ? 8.594 2.018 -16.531 1 95.56 110 ASP A O 1
ATOM 895 N N . THR A 1 111 ? 9.656 1.888 -14.602 1 94.12 111 THR A N 1
ATOM 896 C CA . THR A 1 111 ? 10.328 0.61 -14.812 1 94.12 111 THR A CA 1
ATOM 897 C C . THR A 1 111 ? 9.914 -0.399 -13.742 1 94.12 111 THR A C 1
ATOM 899 O O . THR A 1 111 ? 10.578 -0.52 -12.703 1 94.12 111 THR A O 1
ATOM 902 N N . PRO A 1 112 ? 8.914 -1.145 -14.016 1 95.06 112 PRO A N 1
ATOM 903 C CA . PRO A 1 112 ? 8.266 -1.952 -12.977 1 95.06 112 PRO A CA 1
ATOM 904 C C . PRO A 1 112 ? 9.258 -2.748 -12.133 1 95.06 112 PRO A C 1
ATOM 906 O O . PRO A 1 112 ? 9.992 -3.588 -12.672 1 95.06 112 PRO A O 1
ATOM 909 N N . HIS A 1 113 ? 9.32 -2.418 -10.914 1 94.69 113 HIS A N 1
ATOM 910 C CA . HIS A 1 113 ? 10.164 -2.969 -9.859 1 94.69 113 HIS A CA 1
ATOM 911 C C . HIS A 1 113 ? 9.633 -2.611 -8.477 1 94.69 113 HIS A C 1
ATOM 913 O O . HIS A 1 113 ? 8.945 -1.6 -8.312 1 94.69 113 HIS A O 1
ATOM 919 N N . ARG A 1 114 ? 9.859 -3.531 -7.488 1 96.69 114 ARG A N 1
ATOM 920 C CA . ARG A 1 114 ? 9.352 -3.193 -6.164 1 96.69 114 ARG A CA 1
ATOM 921 C C . ARG A 1 114 ? 10.125 -3.936 -5.074 1 96.69 114 ARG A C 1
ATOM 923 O O . ARG A 1 114 ? 10.664 -5.016 -5.316 1 96.69 114 ARG A O 1
ATOM 930 N N . ILE A 1 115 ? 10.203 -3.32 -3.965 1 97.19 115 ILE A N 1
ATOM 931 C CA . ILE A 1 115 ? 10.828 -3.854 -2.762 1 97.19 115 ILE A CA 1
ATOM 932 C C . ILE A 1 115 ? 9.883 -3.717 -1.576 1 97.19 115 ILE A C 1
ATOM 934 O O . ILE A 1 115 ? 9.219 -2.686 -1.414 1 97.19 115 ILE A O 1
ATOM 938 N N . ARG A 1 116 ? 9.805 -4.781 -0.807 1 97.88 116 ARG A N 1
ATOM 939 C CA . ARG A 1 116 ? 9.039 -4.754 0.435 1 97.88 116 ARG A CA 1
ATOM 940 C C . ARG A 1 116 ? 9.961 -4.793 1.649 1 97.88 116 ARG A C 1
ATOM 942 O O . ARG A 1 116 ? 11 -5.453 1.624 1 97.88 116 ARG A O 1
ATOM 949 N N . VAL A 1 117 ? 9.555 -4.086 2.648 1 98.38 117 VAL A N 1
ATOM 950 C CA . VAL A 1 117 ? 10.281 -4.055 3.914 1 98.38 117 VAL A CA 1
ATOM 951 C C . VAL A 1 117 ? 9.32 -4.309 5.07 1 98.38 117 VAL A C 1
ATOM 953 O O . VAL A 1 117 ? 8.211 -3.771 5.094 1 98.38 117 VAL A O 1
ATOM 956 N N . HIS A 1 118 ? 9.703 -5.172 5.961 1 98.25 118 HIS A N 1
ATOM 957 C CA . HIS A 1 118 ? 9.102 -5.266 7.289 1 98.25 118 HIS A CA 1
ATOM 958 C C . HIS A 1 118 ? 10.07 -4.801 8.367 1 98.25 118 HIS A C 1
ATOM 960 O O . HIS A 1 118 ? 11.266 -5.09 8.297 1 98.25 118 HIS A O 1
ATOM 966 N N . GLY A 1 119 ? 9.531 -4.051 9.273 1 98.56 119 GLY A N 1
ATOM 967 C CA . GLY A 1 119 ? 10.391 -3.576 10.344 1 98.56 119 GLY A CA 1
ATOM 968 C C . GLY A 1 119 ? 9.625 -2.963 11.5 1 98.56 119 GLY A C 1
ATOM 969 O O . GLY A 1 119 ? 8.398 -3.049 11.555 1 98.56 119 GLY A O 1
ATOM 970 N N . GLU A 1 120 ? 10.398 -2.486 12.453 1 98.81 120 GLU A N 1
ATOM 971 C CA . GLU A 1 120 ? 9.836 -1.781 13.602 1 98.81 120 GLU A CA 1
ATOM 972 C C . GLU A 1 120 ? 10.18 -0.295 13.562 1 98.81 120 GLU A C 1
ATOM 974 O O . GLU A 1 120 ? 11.352 0.072 13.438 1 98.81 120 GLU A O 1
ATOM 979 N N . ALA A 1 121 ? 9.117 0.503 13.648 1 98.88 121 ALA A N 1
ATOM 980 C CA . ALA A 1 121 ? 9.266 1.947 13.492 1 98.88 121 ALA A CA 1
ATOM 981 C C . ALA A 1 121 ? 9.234 2.65 14.844 1 98.88 121 ALA A C 1
ATOM 983 O O . ALA A 1 121 ? 8.617 2.162 15.789 1 98.88 121 ALA A O 1
ATOM 984 N N . SER A 1 122 ? 9.891 3.748 14.898 1 98.38 122 SER A N 1
ATOM 985 C CA . SER A 1 122 ? 9.875 4.637 16.047 1 98.38 122 SER A CA 1
ATOM 986 C C . SER A 1 122 ? 9.922 6.102 15.625 1 98.38 122 SER A C 1
ATOM 988 O O . SER A 1 122 ? 10.375 6.418 14.523 1 98.38 122 SER A O 1
ATOM 990 N N . ILE A 1 123 ? 9.344 6.91 16.438 1 96.25 123 ILE A N 1
ATOM 991 C CA . ILE A 1 123 ? 9.344 8.359 16.25 1 96.25 123 ILE A CA 1
ATOM 992 C C . ILE A 1 123 ? 10.055 9.023 17.422 1 96.25 123 ILE A C 1
ATOM 994 O O . ILE A 1 123 ? 9.711 8.781 18.578 1 96.25 123 ILE A O 1
ATOM 998 N N . GLN A 1 124 ? 11.055 9.781 17.125 1 89.12 124 GLN A N 1
ATOM 999 C CA . GLN A 1 124 ? 11.781 10.477 18.172 1 89.12 124 GLN A CA 1
ATOM 1000 C C . GLN A 1 124 ? 11.656 11.992 18.031 1 89.12 124 GLN A C 1
ATOM 1002 O O . GLN A 1 124 ? 11.852 12.531 16.953 1 89.12 124 GLN A O 1
ATOM 1007 N N . GLU A 1 125 ? 11.281 12.578 19.125 1 85.88 125 GLU A N 1
ATOM 1008 C CA . GLU A 1 125 ? 11.234 14.039 19.156 1 85.88 125 GLU A CA 1
ATOM 1009 C C . GLU A 1 125 ? 12.609 14.648 18.906 1 85.88 125 GLU A C 1
ATOM 1011 O O . GLU A 1 125 ? 13.609 14.188 19.469 1 85.88 125 GLU A O 1
ATOM 1016 N N . GLY A 1 126 ? 12.719 15.594 18.047 1 88.69 126 GLY A N 1
ATOM 1017 C CA . GLY A 1 126 ? 13.961 16.312 17.828 1 88.69 126 GLY A CA 1
ATOM 1018 C C . GLY A 1 126 ? 14.977 15.508 17.031 1 88.69 126 GLY A C 1
ATOM 1019 O O . GLY A 1 126 ? 16.188 15.672 17.203 1 88.69 126 GLY A O 1
ATOM 1020 N N . ASP A 1 127 ? 14.516 14.57 16.25 1 95 127 ASP A N 1
ATOM 1021 C CA . ASP A 1 127 ? 15.406 13.797 15.391 1 95 127 ASP A CA 1
ATOM 1022 C C . ASP A 1 127 ? 16.266 14.719 14.531 1 95 127 ASP A C 1
ATOM 1024 O O . ASP A 1 127 ? 15.758 15.664 13.922 1 95 127 ASP A O 1
ATOM 1028 N N . SER A 1 128 ? 17.578 14.492 14.438 1 95.38 128 SER A N 1
ATOM 1029 C CA . SER A 1 128 ? 18.531 15.352 13.75 1 95.38 128 SER A CA 1
ATOM 1030 C C . SER A 1 128 ? 18.234 15.43 12.258 1 95.38 128 SER A C 1
ATOM 1032 O O . SER A 1 128 ? 18.578 16.406 11.602 1 95.38 128 SER A O 1
ATOM 1034 N N . LEU A 1 129 ? 17.547 14.461 11.742 1 96 129 LEU A N 1
ATOM 1035 C CA . LEU A 1 129 ? 17.266 14.422 10.305 1 96 129 LEU A CA 1
ATOM 1036 C C . LEU A 1 129 ? 16.156 15.406 9.938 1 96 129 LEU A C 1
ATOM 1038 O O . LEU A 1 129 ? 15.93 15.68 8.758 1 96 129 LEU A O 1
ATOM 1042 N N . LEU A 1 130 ? 15.469 15.953 10.953 1 94.94 130 LEU A N 1
ATOM 1043 C CA . LEU A 1 130 ? 14.367 16.875 10.688 1 94.94 130 LEU A CA 1
ATOM 1044 C C . LEU A 1 130 ? 14.844 18.062 9.852 1 94.94 130 LEU A C 1
ATOM 1046 O O . LEU A 1 130 ? 14.117 18.547 8.992 1 94.94 130 LEU A O 1
ATOM 1050 N N . SER A 1 131 ? 16.094 18.531 10.102 1 93.12 131 SER A N 1
ATOM 1051 C CA . SER A 1 131 ? 16.641 19.703 9.414 1 93.12 131 SER A CA 1
ATOM 1052 C C . SER A 1 131 ? 16.828 19.438 7.926 1 93.12 131 SER A C 1
ATOM 1054 O O . SER A 1 131 ? 16.906 20.375 7.125 1 93.12 131 SER A O 1
ATOM 1056 N N . GLU A 1 132 ? 16.859 18.156 7.523 1 93.38 132 GLU A N 1
ATOM 1057 C CA . GLU A 1 132 ? 17.109 17.781 6.133 1 93.38 132 GLU A CA 1
ATOM 1058 C C . GLU A 1 132 ? 15.797 17.641 5.363 1 93.38 132 GLU A C 1
ATOM 1060 O O . GLU A 1 132 ? 15.797 17.469 4.145 1 93.38 132 GLU A O 1
ATOM 1065 N N . TYR A 1 133 ? 14.672 17.688 6.055 1 93.94 133 TYR A N 1
ATOM 1066 C CA . TYR A 1 133 ? 13.359 17.547 5.438 1 93.94 133 TYR A CA 1
ATOM 1067 C C . TYR A 1 133 ? 12.477 18.75 5.742 1 93.94 133 TYR A C 1
ATOM 1069 O O . TYR A 1 133 ? 11.555 18.672 6.559 1 93.94 133 TYR A O 1
ATOM 1077 N N . PRO A 1 134 ? 12.703 19.844 4.973 1 90.75 134 PRO A N 1
ATOM 1078 C CA . PRO A 1 134 ? 11.836 21 5.199 1 90.75 134 PRO A CA 1
ATOM 1079 C C . PRO A 1 134 ? 10.352 20.656 5.113 1 90.75 134 PRO A C 1
ATOM 1081 O O . PRO A 1 134 ? 9.93 19.938 4.195 1 90.75 134 PRO A O 1
ATOM 1084 N N . GLY A 1 135 ? 9.602 21.109 6.148 1 90.38 135 GLY A N 1
ATOM 1085 C CA . GLY A 1 135 ? 8.164 20.906 6.148 1 90.38 135 GLY A CA 1
ATOM 1086 C C . GLY A 1 135 ? 7.73 19.688 6.934 1 90.38 135 GLY A C 1
ATOM 1087 O O . GLY A 1 135 ? 6.551 19.516 7.246 1 90.38 135 GLY A O 1
ATOM 1088 N N . ALA A 1 136 ? 8.719 18.797 7.262 1 93.88 136 ALA A N 1
ATOM 1089 C CA . ALA A 1 136 ? 8.391 17.594 8.039 1 93.88 136 ALA A CA 1
ATOM 1090 C C . ALA A 1 136 ? 8.125 17.953 9.5 1 93.88 136 ALA A C 1
ATOM 1092 O O . ALA A 1 136 ? 8.805 18.797 10.07 1 93.88 136 ALA A O 1
ATOM 1093 N N . ASP A 1 137 ? 7.184 17.328 10.102 1 92.38 137 ASP A N 1
ATOM 1094 C CA . ASP A 1 137 ? 6.906 17.562 11.516 1 92.38 137 ASP A CA 1
ATOM 1095 C C . ASP A 1 137 ? 7.609 16.516 12.383 1 92.38 137 ASP A C 1
ATOM 1097 O O . ASP A 1 137 ? 7.855 16.75 13.57 1 92.38 137 ASP A O 1
ATOM 1101 N N . MET A 1 138 ? 7.879 15.336 11.797 1 96.12 138 MET A N 1
ATOM 1102 C CA . MET A 1 138 ? 8.547 14.25 12.5 1 96.12 138 MET A CA 1
ATOM 1103 C C . MET A 1 138 ? 9.344 13.383 11.531 1 96.12 138 MET A C 1
ATOM 1105 O O . MET A 1 138 ? 9.133 13.438 10.32 1 96.12 138 MET A O 1
ATOM 1109 N N . ILE A 1 139 ? 10.305 12.672 12.141 1 98.19 139 ILE A N 1
ATOM 1110 C CA . ILE A 1 139 ? 11.047 11.648 11.422 1 98.19 139 ILE A CA 1
ATOM 1111 C C . ILE A 1 139 ? 10.703 10.266 11.977 1 98.19 139 ILE A C 1
ATOM 1113 O O . ILE A 1 139 ? 10.656 10.078 13.195 1 98.19 139 ILE A O 1
ATOM 1117 N N . VAL A 1 140 ? 10.398 9.359 11.102 1 98.75 140 VAL A N 1
ATOM 1118 C CA . VAL A 1 140 ? 10.203 7.965 11.477 1 98.75 140 VAL A CA 1
ATOM 1119 C C . VAL A 1 140 ? 11.461 7.164 11.148 1 98.75 140 VAL A C 1
ATOM 1121 O O . VAL A 1 140 ? 11.977 7.238 10.031 1 98.75 140 VAL A O 1
ATOM 1124 N N . ARG A 1 141 ? 11.961 6.473 12.094 1 98.81 141 ARG A N 1
ATOM 1125 C CA . ARG A 1 141 ? 13.055 5.531 11.867 1 98.81 141 ARG A CA 1
ATOM 1126 C C . ARG A 1 141 ? 12.555 4.09 11.914 1 98.81 141 ARG A C 1
ATOM 1128 O O . ARG A 1 141 ? 11.711 3.748 12.75 1 98.81 141 ARG A O 1
ATOM 1135 N N . VAL A 1 142 ? 13.07 3.271 11.031 1 98.81 142 VAL A N 1
ATOM 1136 C CA . VAL A 1 142 ? 12.617 1.891 10.906 1 98.81 142 VAL A CA 1
ATOM 1137 C C . VAL A 1 142 ? 13.805 0.939 11.047 1 98.81 142 VAL A C 1
ATOM 1139 O O . VAL A 1 142 ? 14.75 1.001 10.258 1 98.81 142 VAL A O 1
ATOM 1142 N N . LYS A 1 143 ? 13.758 0.118 12.055 1 98.81 143 LYS A N 1
ATOM 1143 C CA . LYS A 1 143 ? 14.68 -1.012 12.125 1 98.81 143 LYS A CA 1
ATOM 1144 C C . LYS A 1 143 ? 14.188 -2.178 11.273 1 98.81 143 LYS A C 1
ATOM 1146 O O . LYS A 1 143 ? 13.141 -2.758 11.555 1 98.81 143 LYS A O 1
ATOM 1151 N N . ILE A 1 144 ? 15 -2.566 10.312 1 98.31 144 ILE A N 1
ATOM 1152 C CA . ILE A 1 144 ? 14.586 -3.539 9.305 1 98.31 144 ILE A CA 1
ATOM 1153 C C . ILE A 1 144 ? 14.586 -4.941 9.914 1 98.31 144 ILE A C 1
ATOM 1155 O O . ILE A 1 144 ? 15.555 -5.344 10.555 1 98.31 144 ILE A O 1
ATOM 1159 N N . GLY A 1 145 ? 13.484 -5.617 9.789 1 97.06 145 GLY A N 1
ATOM 1160 C CA . GLY A 1 145 ? 13.438 -7.047 10.039 1 97.06 145 GLY A CA 1
ATOM 1161 C C . GLY A 1 145 ? 13.797 -7.879 8.82 1 97.06 145 GLY A C 1
ATOM 1162 O O . GLY A 1 145 ? 14.688 -8.719 8.875 1 97.06 145 GLY A O 1
ATOM 1163 N N . GLU A 1 146 ? 13.133 -7.602 7.754 1 96.81 146 GLU A N 1
ATOM 1164 C CA . GLU A 1 146 ? 13.445 -8.227 6.473 1 96.81 146 GLU A CA 1
ATOM 1165 C C . GLU A 1 146 ? 13.164 -7.281 5.309 1 96.81 146 GLU A C 1
ATOM 1167 O O . GLU A 1 146 ? 12.414 -6.316 5.457 1 96.81 146 GLU A O 1
ATOM 1172 N N . ILE A 1 147 ? 13.781 -7.559 4.254 1 97.5 147 ILE A N 1
ATOM 1173 C CA . ILE A 1 147 ? 13.664 -6.816 3.004 1 97.5 147 ILE A CA 1
ATOM 1174 C C . ILE A 1 147 ? 13.766 -7.781 1.823 1 97.5 147 ILE A C 1
ATOM 1176 O O . ILE A 1 147 ? 14.586 -8.703 1.836 1 97.5 147 ILE A O 1
ATOM 1180 N N . PHE A 1 148 ? 12.891 -7.605 0.846 1 94.12 148 PHE A N 1
ATOM 1181 C CA . PHE A 1 148 ? 12.977 -8.539 -0.274 1 94.12 148 PHE A CA 1
ATOM 1182 C C . PHE A 1 148 ? 12.375 -7.926 -1.532 1 94.12 148 PHE A C 1
ATOM 1184 O O . PHE A 1 148 ? 11.438 -7.129 -1.454 1 94.12 148 PHE A O 1
ATOM 1191 N N . ILE A 1 149 ? 12.922 -8.266 -2.65 1 92.31 149 ILE A N 1
ATOM 1192 C CA . ILE A 1 149 ? 12.406 -7.895 -3.965 1 92.31 149 ILE A CA 1
ATOM 1193 C C . ILE A 1 149 ? 11.172 -8.734 -4.289 1 92.31 149 ILE A C 1
ATOM 1195 O O . ILE A 1 149 ? 11.07 -9.883 -3.857 1 92.31 149 ILE A O 1
ATOM 1199 N N . ASN A 1 150 ? 10.234 -8.133 -4.906 1 90.12 150 ASN A N 1
ATOM 1200 C CA . ASN A 1 150 ? 9.023 -8.82 -5.34 1 90.12 150 ASN A CA 1
ATOM 1201 C C . ASN A 1 150 ? 8.852 -8.75 -6.852 1 90.12 150 ASN A C 1
ATOM 1203 O O . ASN A 1 150 ? 9.312 -7.801 -7.492 1 90.12 150 ASN A O 1
ATOM 1207 N N . CYS A 1 151 ? 8.25 -9.711 -7.348 1 90.44 151 CYS A N 1
ATOM 1208 C CA . CYS A 1 151 ? 8.031 -9.844 -8.781 1 90.44 151 CYS A CA 1
ATOM 1209 C C . CYS A 1 151 ? 7.273 -8.641 -9.336 1 90.44 151 CYS A C 1
ATOM 1211 O O . CYS A 1 151 ? 6.266 -8.227 -8.766 1 90.44 151 CYS A O 1
ATOM 1213 N N . PRO A 1 152 ? 7.723 -8.086 -10.398 1 93.5 152 PRO A N 1
ATOM 1214 C CA . PRO A 1 152 ? 7.07 -6.906 -10.969 1 93.5 152 PRO A CA 1
ATOM 1215 C C . PRO A 1 152 ? 5.867 -7.262 -11.844 1 93.5 152 PRO A C 1
ATOM 1217 O O . PRO A 1 152 ? 5.211 -6.371 -12.391 1 93.5 152 PRO A O 1
ATOM 1220 N N . ARG A 1 153 ? 5.578 -8.57 -11.711 1 91 153 ARG A N 1
ATOM 1221 C CA . ARG A 1 153 ? 4.492 -9.039 -12.57 1 91 153 ARG A CA 1
ATOM 1222 C C . ARG A 1 153 ? 3.207 -8.266 -12.289 1 91 153 ARG A C 1
ATOM 1224 O O . ARG A 1 153 ? 2.934 -7.902 -11.141 1 91 153 ARG A O 1
ATOM 1231 N N . TYR A 1 154 ? 2.414 -7.797 -13.102 1 95.19 154 TYR A N 1
ATOM 1232 C CA . TYR A 1 154 ? 1.08 -7.211 -13.086 1 95.19 154 TYR A CA 1
ATOM 1233 C C . TYR A 1 154 ? 1.152 -5.695 -12.945 1 95.19 154 TYR A C 1
ATOM 1235 O O . TYR A 1 154 ? 0.134 -5.004 -13.047 1 95.19 154 TYR A O 1
ATOM 1243 N N . ILE A 1 155 ? 2.404 -5.141 -12.523 1 97.5 155 ILE A N 1
ATOM 1244 C CA . ILE A 1 155 ? 2.521 -3.693 -12.391 1 97.5 155 ILE A CA 1
ATOM 1245 C C . ILE A 1 155 ? 2.297 -3.029 -13.75 1 97.5 155 ILE A C 1
ATOM 1247 O O . ILE A 1 155 ? 3.049 -3.27 -14.695 1 97.5 155 ILE A O 1
ATOM 1251 N N . HIS A 1 156 ? 1.211 -2.252 -13.82 1 98.06 156 HIS A N 1
ATOM 1252 C CA . HIS A 1 156 ? 0.989 -1.445 -15.016 1 98.06 156 HIS A CA 1
ATOM 1253 C C . HIS A 1 156 ? 2.016 -0.323 -15.117 1 98.06 156 HIS A C 1
ATOM 1255 O O . HIS A 1 156 ? 2.334 0.329 -14.125 1 98.06 156 HIS A O 1
ATOM 1261 N N . ARG A 1 157 ? 2.527 -0.159 -16.266 1 97.5 157 ARG A N 1
ATOM 1262 C CA . ARG A 1 157 ? 3.523 0.891 -16.453 1 97.5 157 ARG A CA 1
ATOM 1263 C C . ARG A 1 157 ? 2.869 2.268 -16.484 1 97.5 157 ARG A C 1
ATOM 1265 O O . ARG A 1 157 ? 1.862 2.469 -17.172 1 97.5 157 ARG A O 1
ATOM 1272 N N . MET A 1 158 ? 3.359 3.145 -15.688 1 98 158 MET A N 1
ATOM 1273 C CA . MET A 1 158 ? 2.922 4.535 -15.625 1 98 158 MET A CA 1
ATOM 1274 C C . MET A 1 158 ? 4.113 5.484 -15.703 1 98 158 MET A C 1
ATOM 1276 O O . MET A 1 158 ? 5.227 5.121 -15.336 1 98 158 MET A O 1
ATOM 1280 N N . GLN A 1 159 ? 3.812 6.656 -16.172 1 97.62 159 GLN A N 1
ATOM 1281 C CA . GLN A 1 159 ? 4.844 7.688 -16.281 1 97.62 159 GLN A CA 1
ATOM 1282 C C . GLN A 1 159 ? 4.461 8.922 -15.469 1 97.62 159 GLN A C 1
ATOM 1284 O O . GLN A 1 159 ? 3.303 9.344 -15.477 1 97.62 159 GLN A O 1
ATOM 1289 N N . ARG A 1 160 ? 5.422 9.516 -14.82 1 96.94 160 ARG A N 1
ATOM 1290 C CA . ARG A 1 160 ? 5.219 10.75 -14.07 1 96.94 160 ARG A CA 1
ATOM 1291 C C . ARG A 1 160 ? 4.859 11.898 -15.008 1 96.94 160 ARG A C 1
ATOM 1293 O O . ARG A 1 160 ? 5.52 12.109 -16.031 1 96.94 160 ARG A O 1
ATOM 1300 N N . ILE A 1 161 ? 3.844 12.578 -14.594 1 96.5 161 ILE A N 1
ATOM 1301 C CA . ILE A 1 161 ? 3.422 13.75 -15.359 1 96.5 161 ILE A CA 1
ATOM 1302 C C . ILE A 1 161 ? 3.773 15.016 -14.586 1 96.5 161 ILE A C 1
ATOM 1304 O O . ILE A 1 161 ? 4.191 16.016 -15.172 1 96.5 161 ILE A O 1
ATOM 1308 N N . GLU A 1 162 ? 3.557 14.961 -13.273 1 95.56 162 GLU A N 1
ATOM 1309 C CA . GLU A 1 162 ? 3.713 16.172 -12.461 1 95.56 162 GLU A CA 1
ATOM 1310 C C . GLU A 1 162 ? 3.945 15.812 -11 1 95.56 162 GLU A C 1
ATOM 1312 O O . GLU A 1 162 ? 3.297 14.914 -10.461 1 95.56 162 GLU A O 1
ATOM 1317 N N . THR A 1 163 ? 4.934 16.531 -10.398 1 95.38 163 THR A N 1
ATOM 1318 C CA . THR A 1 163 ? 5.105 16.453 -8.953 1 95.38 163 THR A CA 1
ATOM 1319 C C . THR A 1 163 ? 4.004 17.219 -8.234 1 95.38 163 THR A C 1
ATOM 1321 O O . THR A 1 163 ? 3.637 18.312 -8.656 1 95.38 163 THR A O 1
ATOM 1324 N N . SER A 1 164 ? 3.465 16.594 -7.215 1 96.38 164 SER A N 1
ATOM 1325 C CA . SER A 1 164 ? 2.443 17.297 -6.445 1 96.38 164 SER A CA 1
ATOM 1326 C C . SER A 1 164 ? 2.947 18.656 -5.969 1 96.38 164 SER A C 1
ATOM 1328 O O . SER A 1 164 ? 4.047 18.766 -5.418 1 96.38 164 SER A O 1
ATOM 1330 N N . LYS A 1 165 ? 2.123 19.703 -6.051 1 93.62 165 LYS A N 1
ATOM 1331 C CA . LYS A 1 165 ? 2.496 21.062 -5.652 1 93.62 165 LYS A CA 1
ATOM 1332 C C . LYS A 1 165 ? 2.562 21.188 -4.133 1 93.62 165 LYS A C 1
ATOM 1334 O O . LYS A 1 165 ? 3.059 22.188 -3.607 1 93.62 165 LYS A O 1
ATOM 1339 N N . TYR A 1 166 ? 2.109 20.141 -3.461 1 94.62 166 TYR A N 1
ATOM 1340 C CA . TYR A 1 166 ? 2.035 20.203 -2.006 1 94.62 166 TYR A CA 1
ATOM 1341 C C . TYR A 1 166 ? 3.287 19.625 -1.365 1 94.62 166 TYR A C 1
ATOM 1343 O O . TYR A 1 166 ? 3.465 19.703 -0.147 1 94.62 166 TYR A O 1
ATOM 1351 N N . VAL A 1 167 ? 4.141 18.969 -2.16 1 95.12 167 VAL A N 1
ATOM 1352 C CA . VAL A 1 167 ? 5.41 18.484 -1.633 1 95.12 167 VAL A CA 1
ATOM 1353 C C . VAL A 1 167 ? 6.309 19.672 -1.285 1 95.12 167 VAL A C 1
ATOM 1355 O O . VAL A 1 167 ? 6.609 20.5 -2.143 1 95.12 167 VAL A O 1
ATOM 1358 N N . PRO A 1 168 ? 6.695 19.703 -0.022 1 94.19 168 PRO A N 1
ATOM 1359 C CA . PRO A 1 168 ? 7.547 20.828 0.366 1 94.19 168 PRO A CA 1
ATOM 1360 C C . PRO A 1 168 ? 8.859 20.875 -0.421 1 94.19 168 PRO A C 1
ATOM 1362 O O . PRO A 1 168 ? 9.492 19.844 -0.633 1 94.19 168 PRO A O 1
ATOM 1365 N N . GLN A 1 169 ? 9.117 22.016 -0.928 1 89.44 169 GLN A N 1
ATOM 1366 C CA . GLN A 1 169 ? 10.359 22.297 -1.637 1 89.44 169 GLN A CA 1
ATOM 1367 C C . GLN A 1 169 ? 11.227 23.281 -0.87 1 89.44 169 GLN A C 1
ATOM 1369 O O . GLN A 1 169 ? 10.711 24.219 -0.242 1 89.44 169 GLN A O 1
ATOM 1374 N N . PRO A 1 170 ? 12.539 23.062 -0.971 1 85.81 170 PRO A N 1
ATOM 1375 C CA . PRO A 1 170 ? 13.398 24.047 -0.303 1 85.81 170 PRO A CA 1
ATOM 1376 C C . PRO A 1 170 ? 13.203 25.453 -0.831 1 85.81 170 PRO A C 1
ATOM 1378 O O . PRO A 1 170 ? 13.188 25.672 -2.045 1 85.81 170 PRO A O 1
ATOM 1381 N N . GLY A 1 171 ? 12.977 26.344 0.047 1 85.75 171 GLY A N 1
ATOM 1382 C CA . GLY A 1 171 ? 12.922 27.766 -0.292 1 85.75 171 GLY A CA 1
ATOM 1383 C C . GLY A 1 171 ? 11.578 28.188 -0.872 1 85.75 171 GLY A C 1
ATOM 1384 O O . GLY A 1 171 ? 11.43 29.312 -1.344 1 85.75 171 GLY A O 1
ATOM 1385 N N . LYS A 1 172 ? 10.656 27.344 -0.996 1 88.56 172 LYS A N 1
ATOM 1386 C CA . LYS A 1 172 ? 9.336 27.656 -1.538 1 88.56 172 LYS A CA 1
ATOM 1387 C C . LYS A 1 172 ? 8.242 27.438 -0.499 1 88.56 172 LYS A C 1
ATOM 1389 O O . LYS A 1 172 ? 8.328 26.5 0.298 1 88.56 172 LYS A O 1
ATOM 1394 N N . GLU A 1 173 ? 7.348 28.281 -0.549 1 89.12 173 GLU A N 1
ATOM 1395 C CA . GLU A 1 173 ? 6.191 28.078 0.32 1 89.12 173 GLU A CA 1
ATOM 1396 C C . GLU A 1 173 ? 5.281 26.984 -0.217 1 89.12 173 GLU A C 1
ATOM 1398 O O . GLU A 1 173 ? 4.992 26.938 -1.415 1 89.12 173 GLU A O 1
ATOM 1403 N N . THR A 1 174 ? 4.871 26.078 0.634 1 90.38 174 THR A N 1
ATOM 1404 C CA . THR A 1 174 ? 3.922 25.031 0.261 1 90.38 174 THR A CA 1
ATOM 1405 C C . THR A 1 174 ? 2.498 25.578 0.248 1 90.38 174 THR A C 1
ATOM 1407 O O . THR A 1 174 ? 2.064 26.219 1.207 1 90.38 174 THR A O 1
ATOM 1410 N N . PRO A 1 175 ? 1.773 25.422 -0.803 1 90.5 175 PRO A N 1
ATOM 1411 C CA . PRO A 1 175 ? 0.398 25.922 -0.859 1 90.5 175 PRO A CA 1
ATOM 1412 C C . PRO A 1 175 ? -0.493 25.328 0.228 1 90.5 175 PRO A C 1
ATOM 1414 O O . PRO A 1 175 ? -0.294 24.188 0.633 1 90.5 175 PRO A O 1
ATOM 1417 N N . ILE A 1 176 ? -1.485 26.109 0.628 1 88.69 176 ILE A N 1
ATOM 1418 C CA . ILE A 1 176 ? -2.484 25.625 1.582 1 88.69 176 ILE A CA 1
ATOM 1419 C C . ILE A 1 176 ? -3.465 24.688 0.882 1 88.69 176 ILE A C 1
ATOM 1421 O O . ILE A 1 176 ? -3.994 25.016 -0.182 1 88.69 176 ILE A O 1
ATOM 1425 N N . PRO A 1 177 ? -3.674 23.578 1.438 1 89.44 177 PRO A N 1
ATOM 1426 C CA . PRO A 1 177 ? -4.598 22.656 0.779 1 89.44 177 PRO A CA 1
ATOM 1427 C C . PRO A 1 177 ? -6.027 23.188 0.721 1 89.44 177 PRO A C 1
ATOM 1429 O O . PRO A 1 177 ? -6.5 23.797 1.681 1 89.44 177 PRO A O 1
ATOM 1432 N N . GLN A 1 178 ? -6.719 22.828 -0.319 1 87.75 178 GLN A N 1
ATOM 1433 C CA . GLN A 1 178 ? -8.039 23.375 -0.607 1 87.75 178 GLN A CA 1
ATOM 1434 C C . GLN A 1 178 ? -9.078 22.875 0.384 1 87.75 178 GLN A C 1
ATOM 1436 O O . GLN A 1 178 ? -10.078 23.531 0.641 1 87.75 178 GLN A O 1
ATOM 1441 N N . TRP A 1 179 ? -8.836 21.672 0.904 1 89.62 179 TRP A N 1
ATOM 1442 C CA . TRP A 1 179 ? -9.828 21.125 1.814 1 89.62 179 TRP A CA 1
ATOM 1443 C C . TRP A 1 179 ? -9.961 21.984 3.07 1 89.62 179 TRP A C 1
ATOM 1445 O O . TRP A 1 179 ? -10.977 21.922 3.768 1 89.62 179 TRP A O 1
ATOM 1455 N N . LYS A 1 180 ? -8.969 22.75 3.396 1 90.12 180 LYS A N 1
ATOM 1456 C CA . LYS A 1 180 ? -9.016 23.625 4.559 1 90.12 180 LYS A CA 1
ATOM 1457 C C . LYS A 1 180 ? -9.984 24.781 4.336 1 90.12 180 LYS A C 1
ATOM 1459 O O . LYS A 1 180 ? -10.312 25.516 5.277 1 90.12 180 LYS A O 1
ATOM 1464 N N . ARG A 1 181 ? -10.492 24.891 3.15 1 92.44 181 ARG A N 1
ATOM 1465 C CA . ARG A 1 181 ? -11.492 25.906 2.83 1 92.44 181 ARG A CA 1
ATOM 1466 C C . ARG A 1 181 ? -12.906 25.375 3.076 1 92.44 181 ARG A C 1
ATOM 1468 O O . ARG A 1 181 ? -13.867 26.141 3.045 1 92.44 181 ARG A O 1
ATOM 1475 N N . ILE A 1 182 ? -13.023 24.078 3.258 1 93.62 182 ILE A N 1
ATOM 1476 C CA . ILE A 1 182 ? -14.344 23.484 3.42 1 93.62 182 ILE A CA 1
ATOM 1477 C C . ILE A 1 182 ? -15.047 24.125 4.621 1 93.62 182 ILE A C 1
ATOM 1479 O O . ILE A 1 182 ? -14.484 24.188 5.715 1 93.62 182 ILE A O 1
ATOM 1483 N N . ASP A 1 183 ? -16.266 24.609 4.473 1 94.94 183 ASP A N 1
ATOM 1484 C CA . ASP A 1 183 ? -17 25.312 5.508 1 94.94 183 ASP A CA 1
ATOM 1485 C C . ASP A 1 183 ? -17.203 24.453 6.746 1 94.94 183 ASP A C 1
ATOM 1487 O O . ASP A 1 183 ? -17.062 24.922 7.875 1 94.94 183 ASP A O 1
ATOM 1491 N N . ALA A 1 184 ? -17.375 23.188 6.527 1 94.25 184 ALA A N 1
ATOM 1492 C CA . ALA A 1 184 ? -17.688 22.25 7.594 1 94.25 184 ALA A CA 1
ATOM 1493 C C . ALA A 1 184 ? -16.516 22.047 8.539 1 94.25 184 ALA A C 1
ATOM 1495 O O . ALA A 1 184 ? -16.672 21.516 9.641 1 94.25 184 ALA A O 1
ATOM 1496 N N . VAL A 1 185 ? -15.281 22.5 8.141 1 94.88 185 VAL A N 1
ATOM 1497 C CA . VAL A 1 185 ? -14.133 22.219 9 1 94.88 185 VAL A CA 1
ATOM 1498 C C . VAL A 1 185 ? -13.602 23.516 9.602 1 94.88 185 VAL A C 1
ATOM 1500 O O . VAL A 1 185 ? -12.688 23.5 10.43 1 94.88 185 VAL A O 1
ATOM 1503 N N . GLN A 1 186 ? -14.195 24.641 9.32 1 94.44 186 GLN A N 1
ATOM 1504 C CA . GLN A 1 186 ? -13.609 25.938 9.68 1 94.44 186 GLN A CA 1
ATOM 1505 C C . GLN A 1 186 ? -13.492 26.078 11.195 1 94.44 186 GLN A C 1
ATOM 1507 O O . GLN A 1 186 ? -12.461 26.516 11.703 1 94.44 186 GLN A O 1
ATOM 1512 N N . ASP A 1 187 ? -14.523 25.734 11.836 1 94.44 187 ASP A N 1
ATOM 1513 C CA . ASP A 1 187 ? -14.555 25.938 13.281 1 94.44 187 ASP A CA 1
ATOM 1514 C C . ASP A 1 187 ? -13.656 24.938 14 1 94.44 187 ASP A C 1
ATOM 1516 O O . ASP A 1 187 ? -13.375 25.078 15.188 1 94.44 187 ASP A O 1
ATOM 1520 N N . ALA A 1 188 ? -13.211 23.922 13.242 1 95 188 ALA A N 1
ATOM 1521 C CA . ALA A 1 188 ? -12.43 22.844 13.859 1 95 188 ALA A CA 1
ATOM 1522 C C . ALA A 1 188 ? -10.945 23 13.547 1 95 188 ALA A C 1
ATOM 1524 O O . ALA A 1 188 ? -10.117 22.266 14.094 1 95 188 ALA A O 1
ATOM 1525 N N . LEU A 1 189 ? -10.594 23.938 12.68 1 94.19 189 LEU A N 1
ATOM 1526 C CA . LEU A 1 189 ? -9.195 24.125 12.312 1 94.19 189 LEU A CA 1
ATOM 1527 C C . LEU A 1 189 ? -8.375 24.562 13.523 1 94.19 189 LEU A C 1
ATOM 1529 O O . LEU A 1 189 ? -8.891 25.25 14.414 1 94.19 189 LEU A O 1
ATOM 1533 N N . PRO A 1 190 ? -7.086 24.156 13.516 1 92.31 190 PRO A N 1
ATOM 1534 C CA . PRO A 1 190 ? -6.203 24.703 14.547 1 92.31 190 PRO A CA 1
ATOM 1535 C C . PRO A 1 190 ? -6.176 26.234 14.555 1 92.31 190 PRO A C 1
ATOM 1537 O O . PRO A 1 190 ? -6.449 26.859 13.531 1 92.31 190 PRO A O 1
ATOM 1540 N N . ALA A 1 191 ? -5.801 26.766 15.688 1 89.38 191 ALA A N 1
ATOM 1541 C CA . ALA A 1 191 ? -5.766 28.219 15.852 1 89.38 191 ALA A CA 1
ATOM 1542 C C . ALA A 1 191 ? -4.848 28.859 14.812 1 89.38 191 ALA A C 1
ATOM 1544 O O . ALA A 1 191 ? -5.184 29.906 14.25 1 89.38 191 ALA A O 1
ATOM 1545 N N . SER A 1 192 ? -3.752 28.172 14.516 1 88.31 192 SER A N 1
ATOM 1546 C CA . SER A 1 192 ? -2.752 28.734 13.609 1 88.31 192 SER A CA 1
ATOM 1547 C C . SER A 1 192 ? -3.25 28.734 12.172 1 88.31 192 SER A C 1
ATOM 1549 O O . SER A 1 192 ? -2.666 29.391 11.305 1 88.31 192 SER A O 1
ATOM 1551 N N . GLU A 1 193 ? -4.371 28.031 11.906 1 89.12 193 GLU A N 1
ATOM 1552 C CA . GLU A 1 193 ? -4.844 27.875 10.531 1 89.12 193 GLU A CA 1
ATOM 1553 C C . GLU A 1 193 ? -6.207 28.531 10.344 1 89.12 193 GLU A C 1
ATOM 1555 O O . GLU A 1 193 ? -6.824 28.406 9.289 1 89.12 193 GLU A O 1
ATOM 1560 N N . GLN A 1 194 ? -6.609 29.188 11.359 1 88.19 194 GLN A N 1
ATOM 1561 C CA . GLN A 1 194 ? -7.848 29.953 11.227 1 88.19 194 GLN A CA 1
ATOM 1562 C C . GLN A 1 194 ? -7.684 31.094 10.234 1 88.19 194 GLN A C 1
ATOM 1564 O O . GLN A 1 194 ? -6.641 31.75 10.195 1 88.19 194 GLN A O 1
ATOM 1569 N N . GLY A 1 195 ? -8.594 31.266 9.336 1 86.5 195 GLY A N 1
ATOM 1570 C CA . GLY A 1 195 ? -8.562 32.375 8.391 1 86.5 195 GLY A CA 1
ATOM 1571 C C . GLY A 1 195 ? -8 31.969 7.035 1 86.5 195 GLY A C 1
ATOM 1572 O O . GLY A 1 195 ? -8.008 32.781 6.094 1 86.5 195 GLY A O 1
ATOM 1573 N N . PHE A 1 196 ? -7.516 30.734 6.934 1 85.75 196 PHE A N 1
ATOM 1574 C CA . PHE A 1 196 ? -6.945 30.266 5.68 1 85.75 196 PHE A CA 1
ATOM 1575 C C . PHE A 1 196 ? -7.961 30.375 4.547 1 85.75 196 PHE A C 1
ATOM 1577 O O . PHE A 1 196 ? -7.609 30.734 3.422 1 85.75 196 PHE A O 1
ATOM 1584 N N . ALA A 1 197 ? -9.219 30.062 4.879 1 89.69 197 ALA A N 1
ATOM 1585 C CA . ALA A 1 197 ? -10.25 30.109 3.844 1 89.69 197 ALA A CA 1
ATOM 1586 C C . ALA A 1 197 ? -10.352 31.516 3.254 1 89.69 197 ALA A C 1
ATOM 1588 O O . ALA A 1 197 ? -10.461 31.672 2.037 1 89.69 197 ALA A O 1
ATOM 1589 N N . GLU A 1 198 ? -10.297 32.5 4.043 1 89.56 198 GLU A N 1
ATOM 1590 C CA . GLU A 1 198 ? -10.375 33.875 3.594 1 89.56 198 GLU A CA 1
ATOM 1591 C C . GLU A 1 198 ? -9.188 34.25 2.711 1 89.56 198 GLU A C 1
ATOM 1593 O O . GLU A 1 198 ? -9.344 34.938 1.702 1 89.56 198 GLU A O 1
ATOM 1598 N N . LYS A 1 199 ? -8.031 33.812 3.045 1 88.62 199 LYS A N 1
ATOM 1599 C CA . LYS A 1 199 ? -6.82 34.062 2.273 1 88.62 199 LYS A CA 1
ATOM 1600 C C . LYS A 1 199 ? -6.898 33.438 0.894 1 88.62 199 LYS A C 1
ATOM 1602 O O . LYS A 1 199 ? -6.305 33.906 -0.065 1 88.62 199 LYS A O 1
ATOM 1607 N N . LEU A 1 200 ? -7.699 32.344 0.848 1 89.12 200 LEU A N 1
ATOM 1608 C CA . LEU A 1 200 ? -7.762 31.562 -0.387 1 89.12 200 LEU A CA 1
ATOM 1609 C C . LEU A 1 200 ? -9.016 31.906 -1.18 1 89.12 200 LEU A C 1
ATOM 1611 O O . LEU A 1 200 ? -9.359 31.203 -2.139 1 89.12 200 LEU A O 1
ATOM 1615 N N . GLY A 1 201 ? -9.742 32.875 -0.774 1 90.38 201 GLY A N 1
ATOM 1616 C CA . GLY A 1 201 ? -10.875 33.312 -1.562 1 90.38 201 GLY A CA 1
ATOM 1617 C C . GLY A 1 201 ? -12.211 32.906 -0.963 1 90.38 201 GLY A C 1
ATOM 1618 O O . GLY A 1 201 ? -13.242 32.938 -1.64 1 90.38 201 GLY A O 1
ATOM 1619 N N . GLY A 1 202 ? -12.258 32.375 0.214 1 93.81 202 GLY A N 1
ATOM 1620 C CA . GLY A 1 202 ? -13.492 32.062 0.907 1 93.81 202 GLY A CA 1
ATOM 1621 C C . GLY A 1 202 ? -13.695 30.562 1.088 1 93.81 202 GLY A C 1
ATOM 1622 O O . GLY A 1 202 ? -12.883 29.766 0.626 1 93.81 202 GLY A O 1
ATOM 1623 N N . THR A 1 203 ? -14.758 30.219 1.812 1 95 203 THR A N 1
ATOM 1624 C CA . THR A 1 203 ? -15.062 28.812 2.086 1 95 203 THR A CA 1
ATOM 1625 C C . THR A 1 203 ? -15.719 28.156 0.878 1 95 203 THR A C 1
ATOM 1627 O O . THR A 1 203 ? -16.203 28.844 -0.02 1 95 203 THR A O 1
ATOM 1630 N N . ILE A 1 204 ? -15.625 26.875 0.833 1 94.19 204 ILE A N 1
ATOM 1631 C CA . ILE A 1 204 ? -16.328 26.047 -0.131 1 94.19 204 ILE A CA 1
ATOM 1632 C C . ILE A 1 204 ? -17.125 24.969 0.604 1 94.19 204 ILE A C 1
ATOM 1634 O O . ILE A 1 204 ? -16.844 24.672 1.769 1 94.19 204 ILE A O 1
ATOM 1638 N N . THR A 1 205 ? -18.172 24.422 -0.084 1 94.12 205 THR A N 1
ATOM 1639 C CA . THR A 1 205 ? -18.922 23.312 0.496 1 94.12 205 THR A CA 1
ATOM 1640 C C . THR A 1 205 ? -18.203 22 0.285 1 94.12 205 THR A C 1
ATOM 1642 O O . THR A 1 205 ? -17.312 21.891 -0.562 1 94.12 205 THR A O 1
ATOM 1645 N N . PRO A 1 206 ? -18.531 20.969 1.106 1 90 206 PRO A N 1
ATOM 1646 C CA . PRO A 1 206 ? -17.969 19.641 0.858 1 90 206 PRO A CA 1
ATOM 1647 C C . PRO A 1 206 ? -18.203 19.156 -0.575 1 90 206 PRO A C 1
ATOM 1649 O O . PRO A 1 206 ? -17.328 18.516 -1.162 1 90 206 PRO A O 1
ATOM 1652 N N . GLU A 1 207 ? -19.312 19.547 -1.121 1 89.12 207 GLU A N 1
ATOM 1653 C CA . GLU A 1 207 ? -19.656 19.141 -2.484 1 89.12 207 GLU A CA 1
ATOM 1654 C C . GLU A 1 207 ? -18.766 19.844 -3.502 1 89.12 207 GLU A C 1
ATOM 1656 O O . GLU A 1 207 ? -18.312 19.234 -4.469 1 89.12 207 GLU A O 1
ATOM 1661 N N . GLU A 1 208 ? -18.547 21.094 -3.246 1 91.19 208 GLU A N 1
ATOM 1662 C CA . GLU A 1 208 ? -17.656 21.844 -4.121 1 91.19 208 GLU A CA 1
ATOM 1663 C C . GLU A 1 208 ? -16.234 21.297 -4.078 1 91.19 208 GLU A C 1
ATOM 1665 O O . GLU A 1 208 ? -15.57 21.219 -5.109 1 91.19 208 GLU A O 1
ATOM 1670 N N . TYR A 1 209 ? -15.805 20.969 -2.918 1 90.31 209 TYR A N 1
ATOM 1671 C CA . TYR A 1 209 ? -14.477 20.375 -2.779 1 90.31 209 TYR A CA 1
ATOM 1672 C C . TYR A 1 209 ? -14.406 19.031 -3.498 1 90.31 209 TYR A C 1
ATOM 1674 O O . TYR A 1 209 ? -13.422 18.734 -4.18 1 90.31 209 TYR A O 1
ATOM 1682 N N . SER A 1 210 ? -15.43 18.203 -3.357 1 87.75 210 SER A N 1
ATOM 1683 C CA . SER A 1 210 ? -15.5 16.922 -4.035 1 87.75 210 SER A CA 1
ATOM 1684 C C . SER A 1 210 ? -15.375 17.078 -5.547 1 87.75 210 SER A C 1
ATOM 1686 O O . SER A 1 210 ? -14.703 16.281 -6.211 1 87.75 210 SER A O 1
ATOM 1688 N N . GLU A 1 211 ? -15.977 18.109 -6.012 1 87.88 211 GLU A N 1
ATOM 1689 C CA . GLU A 1 211 ? -15.883 18.391 -7.441 1 87.88 211 GLU A CA 1
ATOM 1690 C C . GLU A 1 211 ? -14.453 18.75 -7.84 1 87.88 211 GLU A C 1
ATOM 1692 O O . GLU A 1 211 ? -13.984 18.344 -8.906 1 87.88 211 GLU A O 1
ATOM 1697 N N . LYS A 1 212 ? -13.844 19.484 -7.027 1 88.56 212 LYS A N 1
ATOM 1698 C CA . LYS A 1 212 ? -12.453 19.828 -7.273 1 88.56 212 LYS A CA 1
ATOM 1699 C C . LYS A 1 212 ? -11.562 18.594 -7.301 1 88.56 212 LYS A C 1
ATOM 1701 O O . LYS A 1 212 ? -10.688 18.469 -8.156 1 88.56 212 LYS A O 1
ATOM 1706 N N . VAL A 1 213 ? -11.758 17.688 -6.395 1 85.94 213 VAL A N 1
ATOM 1707 C CA . VAL A 1 213 ? -11 16.453 -6.312 1 85.94 213 VAL A CA 1
ATOM 1708 C C . VAL A 1 213 ? -11.203 15.633 -7.582 1 85.94 213 VAL A C 1
ATOM 1710 O O . VAL A 1 213 ? -10.242 15.125 -8.164 1 85.94 213 VAL A O 1
ATOM 1713 N N . MET A 1 214 ? -12.422 15.617 -8.039 1 83.69 214 MET A N 1
ATOM 1714 C CA . MET A 1 214 ? -12.75 14.82 -9.219 1 83.69 214 MET A CA 1
ATOM 1715 C C . MET A 1 214 ? -12.109 15.398 -10.469 1 83.69 214 MET A C 1
ATOM 1717 O O . MET A 1 214 ? -11.891 14.68 -11.453 1 83.69 214 MET A O 1
ATOM 1721 N N . LYS A 1 215 ? -11.836 16.719 -10.391 1 85.56 215 LYS A N 1
ATOM 1722 C CA . LYS A 1 215 ? -11.188 17.391 -11.516 1 85.56 215 LYS A CA 1
ATOM 1723 C C . LYS A 1 215 ? -9.672 17.391 -11.359 1 85.56 215 LYS A C 1
ATOM 1725 O O . LYS A 1 215 ? -8.953 17.938 -12.203 1 85.56 215 LYS A O 1
ATOM 1730 N N . GLY A 1 216 ? -9.219 16.734 -10.273 1 81.88 216 GLY A N 1
ATOM 1731 C CA . GLY A 1 216 ? -7.789 16.719 -10.008 1 81.88 216 GLY A CA 1
ATOM 1732 C C . GLY A 1 216 ? -7.273 18.016 -9.414 1 81.88 216 GLY A C 1
ATOM 1733 O O . GLY A 1 216 ? -6.074 18.297 -9.469 1 81.88 216 GLY A O 1
ATOM 1734 N N . GLU A 1 217 ? -8.164 18.828 -8.883 1 81.19 217 GLU A N 1
ATOM 1735 C CA . GLU A 1 217 ? -7.809 20.141 -8.367 1 81.19 217 GLU A CA 1
ATOM 1736 C C . GLU A 1 217 ? -7.945 20.203 -6.848 1 81.19 217 GLU A C 1
ATOM 1738 O O . GLU A 1 217 ? -8.078 21.281 -6.27 1 81.19 217 GLU A O 1
ATOM 1743 N N . GLY A 1 218 ? -8.055 18.984 -6.395 1 81 218 GLY A N 1
ATOM 1744 C CA . GLY A 1 218 ? -8.219 18.953 -4.949 1 81 218 GLY A CA 1
ATOM 1745 C C . GLY A 1 218 ? -6.969 19.375 -4.199 1 81 218 GLY A C 1
ATOM 1746 O O . GLY A 1 218 ? -5.883 19.453 -4.781 1 81 218 GLY A O 1
ATOM 1747 N N . MET B 1 1 ? -20.234 4.98 17.047 1 43 1 MET B N 1
ATOM 1748 C CA . MET B 1 1 ? -19.281 5.129 15.953 1 43 1 MET B CA 1
ATOM 1749 C C . MET B 1 1 ? -17.922 4.535 16.328 1 43 1 MET B C 1
ATOM 1751 O O . MET B 1 1 ? -17.469 4.676 17.469 1 43 1 MET B O 1
ATOM 1755 N N . ASN B 1 2 ? -17.391 3.443 15.703 1 57.97 2 ASN B N 1
ATOM 1756 C CA . ASN B 1 2 ? -16.109 2.789 15.992 1 57.97 2 ASN B CA 1
ATOM 1757 C C . ASN B 1 2 ? -14.961 3.791 16.031 1 57.97 2 ASN B C 1
ATOM 1759 O O . ASN B 1 2 ? -14.781 4.57 15.094 1 57.97 2 ASN B O 1
ATOM 1763 N N . ASP B 1 3 ? -14.484 4.109 17.188 1 81.75 3 ASP B N 1
ATOM 1764 C CA . ASP B 1 3 ? -13.461 5.121 17.422 1 81.75 3 ASP B CA 1
ATOM 1765 C C . ASP B 1 3 ? -12.164 4.77 16.719 1 81.75 3 ASP B C 1
ATOM 1767 O O . ASP B 1 3 ? -11.484 3.805 17.078 1 81.75 3 ASP B O 1
ATOM 1771 N N . ILE B 1 4 ? -11.914 5.465 15.594 1 92.5 4 ILE B N 1
ATOM 1772 C CA . ILE B 1 4 ? -10.727 5.176 14.797 1 92.5 4 ILE B CA 1
ATOM 1773 C C . ILE B 1 4 ? -9.5 5.793 15.461 1 92.5 4 ILE B C 1
ATOM 1775 O O . ILE B 1 4 ? -8.375 5.641 14.969 1 92.5 4 ILE B O 1
ATOM 1779 N N . TYR B 1 5 ? -9.719 6.387 16.672 1 97.44 5 TYR B N 1
ATOM 1780 C CA . TYR B 1 5 ? -8.594 7.004 17.359 1 97.44 5 TYR B CA 1
ATOM 1781 C C . TYR B 1 5 ? -8.312 6.305 18.688 1 97.44 5 TYR B C 1
ATOM 1783 O O . TYR B 1 5 ? -9.211 6.145 19.516 1 97.44 5 TYR B O 1
ATOM 1791 N N . SER B 1 6 ? -7.098 5.867 18.859 1 97.44 6 SER B N 1
ATOM 1792 C CA . SER B 1 6 ? -6.594 5.41 20.156 1 97.44 6 SER B CA 1
ATOM 1793 C C . SER B 1 6 ? -6.035 6.566 20.969 1 97.44 6 SER B C 1
ATOM 1795 O O . SER B 1 6 ? -6.086 7.723 20.547 1 97.44 6 SER B O 1
ATOM 1797 N N . GLN B 1 7 ? -5.535 6.234 22.156 1 97.38 7 GLN B N 1
ATOM 1798 C CA . GLN B 1 7 ? -4.906 7.242 23 1 97.38 7 GLN B CA 1
ATOM 1799 C C . GLN B 1 7 ? -3.668 7.832 22.328 1 97.38 7 GLN B C 1
ATOM 1801 O O . GLN B 1 7 ? -3.383 9.023 22.484 1 97.38 7 GLN B O 1
ATOM 1806 N N . GLN B 1 8 ? -2.947 7.004 21.609 1 97.25 8 GLN B N 1
ATOM 1807 C CA . GLN B 1 8 ? -1.748 7.461 20.922 1 97.25 8 GLN B CA 1
ATOM 1808 C C . GLN B 1 8 ? -2.094 8.5 19.844 1 97.25 8 GLN B C 1
ATOM 1810 O O . GLN B 1 8 ? -1.373 9.484 19.688 1 97.25 8 GLN B O 1
ATOM 1815 N N . HIS B 1 9 ? -3.201 8.273 19.141 1 97.81 9 HIS B N 1
ATOM 1816 C CA . HIS B 1 9 ? -3.664 9.258 18.172 1 97.81 9 HIS B CA 1
ATOM 1817 C C . HIS B 1 9 ? -4.047 10.562 18.859 1 97.81 9 HIS B C 1
ATOM 1819 O O . HIS B 1 9 ? -3.635 11.641 18.422 1 97.81 9 HIS B O 1
ATOM 1825 N N . ARG B 1 10 ? -4.789 10.414 19.938 1 98.06 10 ARG B N 1
ATOM 1826 C CA . ARG B 1 10 ? -5.281 11.586 20.641 1 98.06 10 ARG B CA 1
ATOM 1827 C C . ARG B 1 10 ? -4.129 12.414 21.203 1 98.06 10 ARG B C 1
ATOM 1829 O O . ARG B 1 10 ? -4.168 13.641 21.172 1 98.06 10 ARG B O 1
ATOM 1836 N N . GLN B 1 11 ? -3.105 11.766 21.703 1 97.25 11 GLN B N 1
ATOM 1837 C CA . GLN B 1 11 ? -1.943 12.469 22.234 1 97.25 11 GLN B CA 1
ATOM 1838 C C . GLN B 1 11 ? -1.268 13.312 21.141 1 97.25 11 GLN B C 1
ATOM 1840 O O . GLN B 1 11 ? -0.9 14.461 21.391 1 97.25 11 GLN B O 1
ATOM 1845 N N . LEU B 1 12 ? -1.114 12.734 20 1 96.31 12 LEU B N 1
ATOM 1846 C CA . LEU B 1 12 ? -0.524 13.477 18.891 1 96.31 12 LEU B CA 1
ATOM 1847 C C . LEU B 1 12 ? -1.432 14.625 18.453 1 96.31 12 LEU B C 1
ATOM 1849 O O . LEU B 1 12 ? -0.957 15.727 18.188 1 96.31 12 LEU B O 1
ATOM 1853 N N . GLN B 1 13 ? -2.697 14.375 18.375 1 97.06 13 GLN B N 1
ATOM 1854 C CA . GLN B 1 13 ? -3.666 15.398 17.984 1 97.06 13 GLN B CA 1
ATOM 1855 C C . GLN B 1 13 ? -3.65 16.562 18.969 1 97.06 13 GLN B C 1
ATOM 1857 O O . GLN B 1 13 ? -3.678 17.734 18.562 1 97.06 13 GLN B O 1
ATOM 1862 N N . ASP B 1 14 ? -3.574 16.234 20.25 1 97.38 14 ASP B N 1
ATOM 1863 C CA . ASP B 1 14 ? -3.516 17.281 21.281 1 97.38 14 ASP B CA 1
ATOM 1864 C C . ASP B 1 14 ? -2.229 18.094 21.156 1 97.38 14 ASP B C 1
ATOM 1866 O O . ASP B 1 14 ? -2.256 19.328 21.25 1 97.38 14 ASP B O 1
ATOM 1870 N N . ARG B 1 15 ? -1.127 17.422 20.953 1 94.44 15 ARG B N 1
ATOM 1871 C CA . ARG B 1 15 ? 0.165 18.094 20.828 1 94.44 15 ARG B CA 1
ATOM 1872 C C . ARG B 1 15 ? 0.171 19.062 19.641 1 94.44 15 ARG B C 1
ATOM 1874 O O . ARG B 1 15 ? 0.822 20.109 19.703 1 94.44 15 ARG B O 1
ATOM 1881 N N . HIS B 1 16 ? -0.641 18.766 18.641 1 94.25 16 HIS B N 1
ATOM 1882 C CA . HIS B 1 16 ? -0.608 19.578 17.438 1 94.25 16 HIS B CA 1
ATOM 1883 C C . HIS B 1 16 ? -1.883 20.406 17.281 1 94.25 16 HIS B C 1
ATOM 1885 O O . HIS B 1 16 ? -2.139 20.969 16.219 1 94.25 16 HIS B O 1
ATOM 1891 N N . ASP B 1 17 ? -2.75 20.422 18.312 1 95.56 17 ASP B N 1
ATOM 1892 C CA . ASP B 1 17 ? -3.982 21.188 18.359 1 95.56 17 ASP B CA 1
ATOM 1893 C C . ASP B 1 17 ? -4.922 20.812 17.219 1 95.56 17 ASP B C 1
ATOM 1895 O O . ASP B 1 17 ? -5.477 21.688 16.547 1 95.56 17 ASP B O 1
ATOM 1899 N N . THR B 1 18 ? -5.051 19.438 16.969 1 96.56 18 THR B N 1
ATOM 1900 C CA . THR B 1 18 ? -5.875 19.031 15.828 1 96.56 18 THR B CA 1
ATOM 1901 C C . THR B 1 18 ? -6.977 18.078 16.281 1 96.56 18 THR B C 1
ATOM 1903 O O . THR B 1 18 ? -7.637 17.438 15.445 1 96.56 18 THR B O 1
ATOM 1906 N N . ARG B 1 19 ? -7.199 17.953 17.578 1 97.19 19 ARG B N 1
ATOM 1907 C CA . ARG B 1 19 ? -8.195 17 18.031 1 97.19 19 ARG B CA 1
ATOM 1908 C C . ARG B 1 19 ? -9.57 17.312 17.438 1 97.19 19 ARG B C 1
ATOM 1910 O O . ARG B 1 19 ? -10.25 16.422 16.922 1 97.19 19 ARG B O 1
ATOM 1917 N N . ASN B 1 20 ? -9.977 18.578 17.5 1 96.31 20 ASN B N 1
ATOM 1918 C CA . ASN B 1 20 ? -11.273 18.969 16.938 1 96.31 20 ASN B CA 1
ATOM 1919 C C . ASN B 1 20 ? -11.336 18.734 15.438 1 96.31 20 ASN B C 1
ATOM 1921 O O . ASN B 1 20 ? -12.359 18.281 14.922 1 96.31 20 ASN B O 1
ATOM 1925 N N . LEU B 1 21 ? -10.289 19.047 14.812 1 95.56 21 LEU B N 1
ATOM 1926 C CA . LEU B 1 21 ? -10.219 18.828 13.375 1 95.56 21 LEU B CA 1
ATOM 1927 C C . LEU B 1 21 ? -10.336 17.344 13.047 1 95.56 21 LEU B C 1
ATOM 1929 O O . LEU B 1 21 ? -11.094 16.953 12.156 1 95.56 21 LEU B O 1
ATOM 1933 N N . ALA B 1 22 ? -9.609 16.516 13.727 1 96.62 22 ALA B N 1
ATOM 1934 C CA . ALA B 1 22 ? -9.641 15.062 13.516 1 96.62 22 ALA B CA 1
ATOM 1935 C C . ALA B 1 22 ? -11.055 14.516 13.695 1 96.62 22 ALA B C 1
ATOM 1937 O O . ALA B 1 22 ? -11.508 13.695 12.898 1 96.62 22 ALA B O 1
ATOM 1938 N N . ASP B 1 23 ? -11.711 14.977 14.758 1 96.81 23 ASP B N 1
ATOM 1939 C CA . ASP B 1 23 ? -13.086 14.539 15 1 96.81 23 ASP B CA 1
ATOM 1940 C C . ASP B 1 23 ? -14 14.938 13.844 1 96.81 23 ASP B C 1
ATOM 1942 O O . ASP B 1 23 ? -14.805 14.133 13.375 1 96.81 23 ASP B O 1
ATOM 1946 N N . ARG B 1 24 ? -13.852 16.125 13.398 1 95.25 24 ARG B N 1
ATOM 1947 C CA . ARG B 1 24 ? -14.672 16.641 12.305 1 95.25 24 ARG B CA 1
ATOM 1948 C C . ARG B 1 24 ? -14.414 15.867 11.016 1 95.25 24 ARG B C 1
ATOM 1950 O O . ARG B 1 24 ? -15.352 15.5 10.297 1 95.25 24 ARG B O 1
ATOM 1957 N N . VAL B 1 25 ? -13.195 15.625 10.695 1 94.19 25 VAL B N 1
ATOM 1958 C CA . VAL B 1 25 ? -12.82 14.891 9.492 1 94.19 25 VAL B CA 1
ATOM 1959 C C . VAL B 1 25 ? -13.414 13.484 9.547 1 94.19 25 VAL B C 1
ATOM 1961 O O . VAL B 1 25 ? -14.016 13.016 8.57 1 94.19 25 VAL B O 1
ATOM 1964 N N . GLN B 1 26 ? -13.266 12.844 10.672 1 94.88 26 GLN B N 1
ATOM 1965 C CA . GLN B 1 26 ? -13.844 11.508 10.812 1 94.88 26 GLN B CA 1
ATOM 1966 C C . GLN B 1 26 ? -15.344 11.531 10.523 1 94.88 26 GLN B C 1
ATOM 1968 O O . GLN B 1 26 ? -15.852 10.664 9.805 1 94.88 26 GLN B O 1
ATOM 1973 N N . GLU B 1 27 ? -16.016 12.492 11.07 1 93.75 27 GLU B N 1
ATOM 1974 C CA . GLU B 1 27 ? -17.453 12.617 10.883 1 93.75 27 GLU B CA 1
ATOM 1975 C C . GLU B 1 27 ? -17.812 12.812 9.406 1 93.75 27 GLU B C 1
ATOM 1977 O O . GLU B 1 27 ? -18.844 12.328 8.945 1 93.75 27 GLU B O 1
ATOM 1982 N N . LEU B 1 28 ? -16.969 13.461 8.727 1 91.69 28 LEU B N 1
ATOM 1983 C CA . LEU B 1 28 ? -17.281 13.875 7.363 1 91.69 28 LEU B CA 1
ATOM 1984 C C . LEU B 1 28 ? -16.969 12.758 6.375 1 91.69 28 LEU B C 1
ATOM 1986 O O . LEU B 1 28 ? -17.672 12.609 5.367 1 91.69 28 LEU B O 1
ATOM 1990 N N . ILE B 1 29 ? -15.945 11.914 6.684 1 92.06 29 ILE B N 1
ATOM 1991 C CA . ILE B 1 29 ? -15.461 11.133 5.555 1 92.06 29 ILE B CA 1
ATOM 1992 C C . ILE B 1 29 ? -15.586 9.641 5.871 1 92.06 29 ILE B C 1
ATOM 1994 O O . ILE B 1 29 ? -15.555 8.805 4.965 1 92.06 29 ILE B O 1
ATOM 1998 N N . VAL B 1 30 ? -15.664 9.242 7.141 1 95.06 30 VAL B N 1
ATOM 1999 C CA . VAL B 1 30 ? -15.648 7.828 7.492 1 95.06 30 VAL B CA 1
ATOM 2000 C C . VAL B 1 30 ? -17.062 7.262 7.41 1 95.06 30 VAL B C 1
ATOM 2002 O O . VAL B 1 30 ? -17.984 7.777 8.055 1 95.06 30 VAL B O 1
ATOM 2005 N N . GLU B 1 31 ? -17.203 6.301 6.578 1 96 31 GLU B N 1
ATOM 2006 C CA . GLU B 1 31 ? -18.469 5.598 6.41 1 96 31 GLU B CA 1
ATOM 2007 C C . GLU B 1 31 ? -18.312 4.102 6.664 1 96 31 GLU B C 1
ATOM 2009 O O . GLU B 1 31 ? -17.203 3.594 6.73 1 96 31 GLU B O 1
ATOM 2014 N N . ASN B 1 32 ? -19.453 3.406 6.812 1 96 32 ASN B N 1
ATOM 2015 C CA . ASN B 1 32 ? -19.406 1.975 7.094 1 96 32 ASN B CA 1
ATOM 2016 C C . ASN B 1 32 ? -19.922 1.153 5.914 1 96 32 ASN B C 1
ATOM 2018 O O . ASN B 1 32 ? -20.078 -0.063 6.027 1 96 32 ASN B O 1
ATOM 2022 N N . GLN B 1 33 ? -20.234 1.848 4.867 1 97.06 33 GLN B N 1
ATOM 2023 C CA . GLN B 1 33 ? -20.656 1.17 3.65 1 97.06 33 GLN B CA 1
ATOM 2024 C C . GLN B 1 33 ? -20.312 1.993 2.412 1 97.06 33 GLN B C 1
ATOM 2026 O O . GLN B 1 33 ? -20.109 3.205 2.504 1 97.06 33 GLN B O 1
ATOM 2031 N N . ILE B 1 34 ? -20.25 1.31 1.338 1 96.88 34 ILE B N 1
ATOM 2032 C CA . ILE B 1 34 ? -19.969 1.938 0.051 1 96.88 34 ILE B CA 1
ATOM 2033 C C . ILE B 1 34 ? -21.141 2.816 -0.36 1 96.88 34 ILE B C 1
ATOM 2035 O O . ILE B 1 34 ? -22.297 2.383 -0.311 1 96.88 34 ILE B O 1
ATOM 2039 N N . ASN B 1 35 ? -20.812 4.027 -0.721 1 93.62 35 ASN B N 1
ATOM 2040 C CA . ASN B 1 35 ? -21.859 4.918 -1.214 1 93.62 35 ASN B CA 1
ATOM 2041 C C . ASN B 1 35 ? -21.781 5.09 -2.729 1 93.62 35 ASN B C 1
ATOM 2043 O O . ASN B 1 35 ? -20.984 4.426 -3.393 1 93.62 35 ASN B O 1
ATOM 2047 N N . GLU B 1 36 ? -22.641 5.914 -3.258 1 91.06 36 GLU B N 1
ATOM 2048 C CA . GLU B 1 36 ? -22.812 6.051 -4.699 1 91.06 36 GLU B CA 1
ATOM 2049 C C . GLU B 1 36 ? -21.578 6.652 -5.355 1 91.06 36 GLU B C 1
ATOM 2051 O O . GLU B 1 36 ? -21.344 6.457 -6.551 1 91.06 36 GLU B O 1
ATOM 2056 N N . GLN B 1 37 ? -20.797 7.34 -4.582 1 88.06 37 GLN B N 1
ATOM 2057 C CA . GLN B 1 37 ? -19.594 7.953 -5.121 1 88.06 37 GLN B CA 1
ATOM 2058 C C . GLN B 1 37 ? -18.406 6.988 -5.059 1 88.06 37 GLN B C 1
ATOM 2060 O O . GLN B 1 37 ? -17.531 7.023 -5.918 1 88.06 37 GLN B O 1
ATOM 2065 N N . HIS B 1 38 ? -18.453 6.102 -4.023 1 93.44 38 HIS B N 1
ATOM 2066 C CA . HIS B 1 38 ? -17.359 5.156 -3.828 1 93.44 38 HIS B CA 1
ATOM 2067 C C . HIS B 1 38 ? -17.344 4.105 -4.934 1 93.44 38 HIS B C 1
ATOM 2069 O O . HIS B 1 38 ? -16.281 3.771 -5.461 1 93.44 38 HIS B O 1
ATOM 2075 N N . GLN B 1 39 ? -18.5 3.645 -5.289 1 96.44 39 GLN B N 1
ATOM 2076 C CA . GLN B 1 39 ? -18.625 2.428 -6.086 1 96.44 39 GLN B CA 1
ATOM 2077 C C . GLN B 1 39 ? -17.984 2.604 -7.457 1 96.44 39 GLN B C 1
ATOM 2079 O O . GLN B 1 39 ? -17.125 1.805 -7.859 1 96.44 39 GLN B O 1
ATOM 2084 N N . PRO B 1 40 ? -18.328 3.666 -8.234 1 96.38 40 PRO B N 1
ATOM 2085 C CA . PRO B 1 40 ? -17.703 3.789 -9.547 1 96.38 40 PRO B CA 1
ATOM 2086 C C . PRO B 1 40 ? -16.188 3.957 -9.477 1 96.38 40 PRO B C 1
ATOM 2088 O O . PRO B 1 40 ? -15.461 3.477 -10.352 1 96.38 40 PRO B O 1
ATOM 2091 N N . PHE B 1 41 ? -15.711 4.633 -8.484 1 96.5 41 PHE B N 1
ATOM 2092 C CA . PHE B 1 41 ? -14.273 4.816 -8.32 1 96.5 41 PHE B CA 1
ATOM 2093 C C . PHE B 1 41 ? -13.586 3.477 -8.094 1 96.5 41 PHE B C 1
ATOM 2095 O O . PHE B 1 41 ? -12.633 3.139 -8.797 1 96.5 41 PHE B O 1
ATOM 2102 N N . ILE B 1 42 ? -14.102 2.637 -7.145 1 98.25 42 ILE B N 1
ATOM 2103 C CA . ILE B 1 42 ? -13.516 1.351 -6.785 1 98.25 42 ILE B CA 1
ATOM 2104 C C . ILE B 1 42 ? -13.547 0.414 -7.992 1 98.25 42 ILE B C 1
ATOM 2106 O O . ILE B 1 42 ? -12.531 -0.202 -8.336 1 98.25 42 ILE B O 1
ATOM 2110 N N . GLU B 1 43 ? -14.641 0.413 -8.695 1 98.12 43 GLU B N 1
ATOM 2111 C CA . GLU B 1 43 ? -14.82 -0.545 -9.781 1 98.12 43 GLU B CA 1
ATOM 2112 C C . GLU B 1 43 ? -14.047 -0.122 -11.023 1 98.12 43 GLU B C 1
ATOM 2114 O O . GLU B 1 43 ? -13.82 -0.933 -11.922 1 98.12 43 GLU B O 1
ATOM 2119 N N . SER B 1 44 ? -13.664 1.138 -11.109 1 97.5 44 SER B N 1
ATOM 2120 C CA . SER B 1 44 ? -12.914 1.604 -12.273 1 97.5 44 SER B CA 1
ATOM 2121 C C . SER B 1 44 ? -11.422 1.328 -12.117 1 97.5 44 SER B C 1
ATOM 2123 O O . SER B 1 44 ? -10.656 1.426 -13.078 1 97.5 44 SER B O 1
ATOM 2125 N N . ARG B 1 45 ? -11.008 0.967 -10.898 1 97.81 45 ARG B N 1
ATOM 2126 C CA . ARG B 1 45 ? -9.586 0.747 -10.672 1 97.81 45 ARG B CA 1
ATOM 2127 C C . ARG B 1 45 ? -9.125 -0.574 -11.281 1 97.81 45 ARG B C 1
ATOM 2129 O O . ARG B 1 45 ? -9.891 -1.542 -11.32 1 97.81 45 ARG B O 1
ATOM 2136 N N . ASP B 1 46 ? -7.895 -0.57 -11.773 1 98.31 46 ASP B N 1
ATOM 2137 C CA . ASP B 1 46 ? -7.324 -1.801 -12.312 1 98.31 46 ASP B CA 1
ATOM 2138 C C . ASP B 1 46 ? -6.117 -2.252 -11.492 1 98.31 46 ASP B C 1
ATOM 2140 O O . ASP B 1 46 ? -5.316 -3.07 -11.953 1 98.31 46 ASP B O 1
ATOM 2144 N N . PHE B 1 47 ? -5.93 -1.647 -10.43 1 98.69 47 PHE B N 1
ATOM 2145 C CA . PHE B 1 47 ? -5.031 -2.102 -9.383 1 98.69 47 PHE B CA 1
ATOM 2146 C C . PHE B 1 47 ? -5.414 -1.493 -8.039 1 98.69 47 PHE B C 1
ATOM 2148 O O . PHE B 1 47 ? -6.207 -0.55 -7.98 1 98.69 47 PHE B O 1
ATOM 2155 N N . PHE B 1 48 ? -4.996 -2.023 -6.992 1 98.88 48 PHE B N 1
ATOM 2156 C CA . PHE B 1 48 ? -5.105 -1.489 -5.641 1 98.88 48 PHE B CA 1
ATOM 2157 C C . PHE B 1 48 ? -4.008 -2.053 -4.746 1 98.88 48 PHE B C 1
ATOM 2159 O O . PHE B 1 48 ? -3.215 -2.891 -5.18 1 98.88 48 PHE B O 1
ATOM 2166 N N . PHE B 1 49 ? -3.857 -1.508 -3.568 1 98.88 49 PHE B N 1
ATOM 2167 C CA . PHE B 1 49 ? -2.891 -1.998 -2.594 1 98.88 49 PHE B CA 1
ATOM 2168 C C . PHE B 1 49 ? -3.594 -2.721 -1.451 1 98.88 49 PHE B C 1
ATOM 2170 O O . PHE B 1 49 ? -4.547 -2.197 -0.872 1 98.88 49 PHE B O 1
ATOM 2177 N N . LEU B 1 50 ? -3.154 -3.914 -1.197 1 98.88 50 LEU B N 1
ATOM 2178 C CA . LEU B 1 50 ? -3.715 -4.781 -0.167 1 98.88 50 LEU B CA 1
ATOM 2179 C C . LEU B 1 50 ? -2.771 -4.891 1.026 1 98.88 50 LEU B C 1
ATOM 2181 O O . LEU B 1 50 ? -1.574 -5.133 0.856 1 98.88 50 LEU B O 1
ATOM 2185 N N . THR B 1 51 ? -3.289 -4.602 2.137 1 98.88 51 THR B N 1
ATOM 2186 C CA . THR B 1 51 ? -2.494 -4.832 3.338 1 98.88 51 THR B CA 1
ATOM 2187 C C . THR B 1 51 ? -3.117 -5.93 4.195 1 98.88 51 THR B C 1
ATOM 2189 O O . THR B 1 51 ? -4.34 -5.973 4.363 1 98.88 51 THR B O 1
ATOM 2192 N N . THR B 1 52 ? -2.342 -6.859 4.609 1 98.81 52 THR B N 1
ATOM 2193 C CA . THR B 1 52 ? -2.67 -7.977 5.488 1 98.81 52 THR B CA 1
ATOM 2194 C C . THR B 1 52 ? -1.683 -8.062 6.648 1 98.81 52 THR B C 1
ATOM 2196 O O . THR B 1 52 ? -0.728 -7.285 6.715 1 98.81 52 THR B O 1
ATOM 2199 N N . ILE B 1 53 ? -1.962 -8.922 7.617 1 98.75 53 ILE B N 1
ATOM 2200 C CA . ILE B 1 53 ? -1.077 -9.102 8.766 1 98.75 53 ILE B CA 1
ATOM 2201 C C . ILE B 1 53 ? -0.581 -10.547 8.812 1 98.75 53 ILE B C 1
ATOM 2203 O O . ILE B 1 53 ? -1.381 -11.484 8.781 1 98.75 53 ILE B O 1
ATOM 2207 N N . ASP B 1 54 ? 0.734 -10.711 8.836 1 98.06 54 ASP B N 1
ATOM 2208 C CA . ASP B 1 54 ? 1.251 -12.078 8.883 1 98.06 54 ASP B CA 1
ATOM 2209 C C . ASP B 1 54 ? 1.231 -12.625 10.305 1 98.06 54 ASP B C 1
ATOM 2211 O O . ASP B 1 54 ? 0.804 -11.938 11.234 1 98.06 54 ASP B O 1
ATOM 2215 N N . HIS B 1 55 ? 1.637 -13.898 10.484 1 97.75 55 HIS B N 1
ATOM 2216 C CA . HIS B 1 55 ? 1.527 -14.625 11.742 1 97.75 55 HIS B CA 1
ATOM 2217 C C . HIS B 1 55 ? 2.477 -14.062 12.797 1 97.75 55 HIS B C 1
ATOM 2219 O O . HIS B 1 55 ? 2.34 -14.352 13.984 1 97.75 55 HIS B O 1
ATOM 2225 N N . ARG B 1 56 ? 3.443 -13.266 12.406 1 97.56 56 ARG B N 1
ATOM 2226 C CA . ARG B 1 56 ? 4.395 -12.648 13.32 1 97.56 56 ARG B CA 1
ATOM 2227 C C . ARG B 1 56 ? 3.932 -11.25 13.727 1 97.56 56 ARG B C 1
ATOM 2229 O O . ARG B 1 56 ? 4.59 -10.578 14.523 1 97.56 56 ARG B O 1
ATOM 2236 N N . GLY B 1 57 ? 2.801 -10.766 13.094 1 97.81 57 GLY B N 1
ATOM 2237 C CA . GLY B 1 57 ? 2.221 -9.484 13.453 1 97.81 57 GLY B CA 1
ATOM 2238 C C . GLY B 1 57 ? 2.68 -8.352 12.547 1 97.81 57 GLY B C 1
ATOM 2239 O O . GLY B 1 57 ? 2.402 -7.18 12.828 1 97.81 57 GLY B O 1
ATOM 2240 N N . PHE B 1 58 ? 3.393 -8.648 11.5 1 98.31 58 PHE B N 1
ATOM 2241 C CA . PHE B 1 58 ? 3.82 -7.602 10.578 1 98.31 58 PHE B CA 1
ATOM 2242 C C . PHE B 1 58 ? 2.748 -7.336 9.523 1 98.31 58 PHE B C 1
ATOM 2244 O O . PHE B 1 58 ? 2.242 -8.266 8.898 1 98.31 58 PHE B O 1
ATOM 2251 N N . PRO B 1 59 ? 2.344 -6.016 9.398 1 98.62 59 PRO B N 1
ATOM 2252 C CA . PRO B 1 59 ? 1.498 -5.688 8.25 1 98.62 59 PRO B CA 1
ATOM 2253 C C . PRO B 1 59 ? 2.271 -5.672 6.93 1 98.62 59 PRO B C 1
ATOM 2255 O O . PRO B 1 59 ? 3.43 -5.25 6.895 1 98.62 59 PRO B O 1
ATOM 2258 N N . THR B 1 60 ? 1.651 -6.188 5.926 1 97.69 60 THR B N 1
ATOM 2259 C CA . THR B 1 60 ? 2.27 -6.289 4.605 1 97.69 60 THR B CA 1
ATOM 2260 C C . THR B 1 60 ? 1.466 -5.512 3.57 1 97.69 60 THR B C 1
ATOM 2262 O O . THR B 1 60 ? 0.235 -5.473 3.631 1 97.69 60 THR B O 1
ATOM 2265 N N . CYS B 1 61 ? 2.133 -4.828 2.727 1 97.69 61 CYS B N 1
ATOM 2266 C CA . CYS B 1 61 ? 1.486 -4.098 1.641 1 97.69 61 CYS B CA 1
ATOM 2267 C C . CYS B 1 61 ? 1.831 -4.715 0.289 1 97.69 61 CYS B C 1
ATOM 2269 O O . CYS B 1 61 ? 3.006 -4.852 -0.053 1 97.69 61 CYS B O 1
ATOM 2271 N N . SER B 1 62 ? 0.859 -5.09 -0.436 1 97.69 62 SER B N 1
ATOM 2272 C CA . SER B 1 62 ? 1.052 -5.723 -1.734 1 97.69 62 SER B CA 1
ATOM 2273 C C . SER B 1 62 ? 0.277 -4.996 -2.828 1 97.69 62 SER B C 1
ATOM 2275 O O . SER B 1 62 ? -0.835 -4.516 -2.594 1 97.69 62 SER B O 1
ATOM 2277 N N . TYR B 1 63 ? 0.882 -4.867 -4.004 1 98.38 63 TYR B N 1
ATOM 2278 C CA . TYR B 1 63 ? 0.228 -4.375 -5.211 1 98.38 63 TYR B CA 1
ATOM 2279 C C . TYR B 1 63 ? -0.582 -5.48 -5.879 1 98.38 63 TYR B C 1
ATOM 2281 O O . TYR B 1 63 ? -0.061 -6.566 -6.148 1 98.38 63 TYR B O 1
ATOM 2289 N N . LYS B 1 64 ? -1.86 -5.238 -6.059 1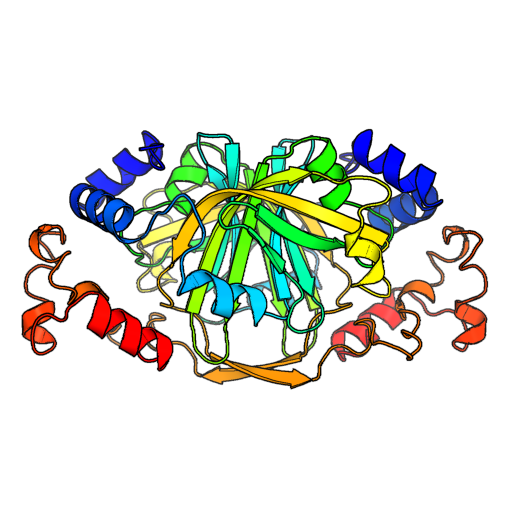 98.38 64 LYS B N 1
ATOM 2290 C CA . LYS B 1 64 ? -2.734 -6.141 -6.801 1 98.38 64 LYS B CA 1
ATOM 2291 C C . LYS B 1 64 ? -3.168 -5.523 -8.125 1 98.38 64 LYS B C 1
ATOM 2293 O O . LYS B 1 64 ? -3.93 -4.555 -8.148 1 98.38 64 LYS B O 1
ATOM 2298 N N . GLY B 1 65 ? -2.674 -6.074 -9.242 1 97.88 65 GLY B N 1
ATOM 2299 C CA . GLY B 1 65 ? -2.984 -5.547 -10.562 1 97.88 65 GLY B CA 1
ATOM 2300 C C . GLY B 1 65 ? -3.908 -6.445 -11.359 1 97.88 65 GLY B C 1
ATOM 2301 O O . GLY B 1 65 ? -3.891 -7.668 -11.195 1 97.88 65 GLY B O 1
ATOM 2302 N N . GLY B 1 66 ? -4.684 -5.93 -12.203 1 97.5 66 GLY B N 1
ATOM 2303 C CA . GLY B 1 66 ? -5.613 -6.605 -13.094 1 97.5 66 GLY B CA 1
ATOM 2304 C C . GLY B 1 66 ? -6.234 -5.676 -14.117 1 97.5 66 GLY B C 1
ATOM 2305 O O . GLY B 1 66 ? -5.586 -4.742 -14.594 1 97.5 66 GLY B O 1
ATOM 2306 N N . ASN B 1 67 ? -7.391 -6.043 -14.609 1 96 67 ASN B N 1
ATOM 2307 C CA . ASN B 1 67 ? -8.188 -5.215 -15.516 1 96 67 ASN B CA 1
ATOM 2308 C C . ASN B 1 67 ? -9.156 -4.32 -14.75 1 96 67 ASN B C 1
ATOM 2310 O O . ASN B 1 67 ? -9.461 -4.582 -13.578 1 96 67 ASN B O 1
ATOM 2314 N N . PRO B 1 68 ? -9.586 -3.164 -15.414 1 95.62 68 PRO B N 1
ATOM 2315 C CA . PRO B 1 68 ? -10.688 -2.453 -14.758 1 95.62 68 PRO B CA 1
ATOM 2316 C C . PRO B 1 68 ? -11.828 -3.383 -14.344 1 95.62 68 PRO B C 1
ATOM 2318 O O . PRO B 1 68 ? -12.172 -4.305 -15.086 1 95.62 68 PRO B O 1
ATOM 2321 N N . GLY B 1 69 ? -12.359 -3.145 -13.188 1 96 69 GLY B N 1
ATOM 2322 C CA . GLY B 1 69 ? -13.305 -4.09 -12.617 1 96 69 GLY B CA 1
ATOM 2323 C C . GLY B 1 69 ? -12.648 -5.141 -11.75 1 96 69 GLY B C 1
ATOM 2324 O O . GLY B 1 69 ? -13.289 -6.121 -11.359 1 96 69 GLY B O 1
ATOM 2325 N N . LEU B 1 70 ? -11.352 -4.922 -11.508 1 98.06 70 LEU B N 1
ATOM 2326 C CA . LEU B 1 70 ? -10.57 -5.84 -10.68 1 98.06 70 LEU B CA 1
ATOM 2327 C C . LEU B 1 70 ? -11.273 -6.09 -9.352 1 98.06 70 LEU B C 1
ATOM 2329 O O . LEU B 1 70 ? -11.305 -7.223 -8.867 1 98.06 70 LEU B O 1
ATOM 2333 N N . THR B 1 71 ? -11.75 -5.051 -8.688 1 98.75 71 THR B N 1
ATOM 2334 C CA . THR B 1 71 ? -12.547 -5.16 -7.465 1 98.75 71 THR B CA 1
ATOM 2335 C C . THR B 1 71 ? -14.023 -4.953 -7.766 1 98.75 71 THR B C 1
ATOM 2337 O O . THR B 1 71 ? -14.406 -3.975 -8.406 1 98.75 71 THR B O 1
ATOM 2340 N N . ARG B 1 72 ? -14.836 -5.859 -7.352 1 98.06 72 ARG B N 1
ATOM 2341 C CA . ARG B 1 72 ? -16.281 -5.797 -7.523 1 98.06 72 ARG B CA 1
ATOM 2342 C C . ARG B 1 72 ? -16.969 -5.367 -6.234 1 98.06 72 ARG B C 1
ATOM 2344 O O . ARG B 1 72 ? -16.609 -5.84 -5.148 1 98.06 72 ARG B O 1
ATOM 2351 N N . VAL B 1 73 ? -17.875 -4.41 -6.363 1 98.44 73 VAL B N 1
ATOM 2352 C CA . VAL B 1 73 ? -18.812 -4.133 -5.273 1 98.44 73 VAL B CA 1
ATOM 2353 C C . VAL B 1 73 ? -19.984 -5.102 -5.34 1 98.44 73 VAL B C 1
ATOM 2355 O O . VAL B 1 73 ? -20.906 -4.914 -6.137 1 98.44 73 VAL B O 1
ATOM 2358 N N . VAL B 1 74 ? -20 -6.148 -4.496 1 97.69 74 VAL B N 1
ATOM 2359 C CA . VAL B 1 74 ? -21.016 -7.188 -4.496 1 97.69 74 VAL B CA 1
ATOM 2360 C C . VAL B 1 74 ? -22.328 -6.625 -3.934 1 97.69 74 VAL B C 1
ATOM 2362 O O . VAL B 1 74 ? -23.406 -6.898 -4.465 1 97.69 74 VAL B O 1
ATOM 2365 N N . ASP B 1 75 ? -22.234 -5.891 -2.914 1 97.62 75 ASP B N 1
ATOM 2366 C CA . ASP B 1 75 ? -23.281 -5.102 -2.258 1 97.62 75 ASP B CA 1
ATOM 2367 C C . ASP B 1 75 ? -22.672 -3.996 -1.398 1 97.62 75 ASP B C 1
ATOM 2369 O O . ASP B 1 75 ? -21.438 -3.883 -1.304 1 97.62 75 ASP B O 1
ATOM 2373 N N . PRO B 1 76 ? -23.406 -3.145 -0.825 1 97.38 76 PRO B N 1
ATOM 2374 C CA . PRO B 1 76 ? -22.859 -1.96 -0.158 1 97.38 76 PRO B CA 1
ATOM 2375 C C . PRO B 1 76 ? -21.891 -2.312 0.971 1 97.38 76 PRO B C 1
ATOM 2377 O O . PRO B 1 76 ? -21.141 -1.453 1.433 1 97.38 76 PRO B O 1
ATOM 2380 N N . GLN B 1 77 ? -21.859 -3.535 1.449 1 98.06 77 GLN B N 1
ATOM 2381 C CA . GLN B 1 77 ? -21.016 -3.881 2.584 1 98.06 77 GLN B CA 1
ATOM 2382 C C . GLN B 1 77 ? -20.031 -4.98 2.215 1 98.06 77 GLN B C 1
ATOM 2384 O O . GLN B 1 77 ? -19.359 -5.543 3.088 1 98.06 77 GLN B O 1
ATOM 2389 N N . THR B 1 78 ? -19.938 -5.293 0.893 1 98.44 78 THR B N 1
ATOM 2390 C CA . THR B 1 78 ? -19.094 -6.418 0.508 1 98.44 78 THR B CA 1
ATOM 2391 C C . THR B 1 78 ? -18.344 -6.113 -0.786 1 98.44 78 THR B C 1
ATOM 2393 O O . THR B 1 78 ? -18.953 -5.695 -1.776 1 98.44 78 THR B O 1
ATOM 2396 N N . LEU B 1 79 ? -17.062 -6.238 -0.752 1 98.75 79 LEU B N 1
ATOM 2397 C CA . LEU B 1 79 ? -16.203 -6.199 -1.932 1 98.75 79 LEU B CA 1
ATOM 2398 C C . LEU B 1 79 ? -15.719 -7.598 -2.293 1 98.75 79 LEU B C 1
ATOM 2400 O O . LEU B 1 79 ? -15.711 -8.5 -1.449 1 98.75 79 LEU B O 1
ATOM 2404 N N . ALA B 1 80 ? -15.367 -7.801 -3.5 1 98.81 80 ALA B N 1
ATOM 2405 C CA . ALA B 1 80 ? -14.711 -9.031 -3.945 1 98.81 80 ALA B CA 1
ATOM 2406 C C . ALA B 1 80 ? -13.609 -8.727 -4.957 1 98.81 80 ALA B C 1
ATOM 2408 O O . ALA B 1 80 ? -13.75 -7.828 -5.785 1 98.81 80 ALA B O 1
ATOM 2409 N N . PHE B 1 81 ? -12.484 -9.438 -4.922 1 98.62 81 PHE B N 1
ATOM 2410 C CA . PHE B 1 81 ? -11.414 -9.312 -5.898 1 98.62 81 PHE B CA 1
ATOM 2411 C C . PHE B 1 81 ? -10.711 -10.648 -6.109 1 98.62 81 PHE B C 1
ATOM 2413 O O . PHE B 1 81 ? -10.766 -11.531 -5.246 1 98.62 81 PHE B O 1
ATOM 2420 N N . PRO B 1 82 ? -10.109 -10.844 -7.23 1 97.69 82 PRO B N 1
ATOM 2421 C CA . PRO B 1 82 ? -9.438 -12.109 -7.535 1 97.69 82 PRO B CA 1
ATOM 2422 C C . PRO B 1 82 ? -8.008 -12.156 -6.996 1 97.69 82 PRO B C 1
ATOM 2424 O O . PRO B 1 82 ? -7.398 -11.109 -6.746 1 97.69 82 PRO B O 1
ATOM 2427 N N . SER B 1 83 ? -7.543 -13.328 -6.719 1 96.38 83 SER B N 1
ATOM 2428 C CA . SER B 1 83 ? -6.125 -13.641 -6.59 1 96.38 83 SER B CA 1
ATOM 2429 C C . SER B 1 83 ? -5.59 -14.312 -7.852 1 96.38 83 SER B C 1
ATOM 2431 O O . SER B 1 83 ? -6.102 -15.352 -8.273 1 96.38 83 SER B O 1
ATOM 2433 N N . TYR B 1 84 ? -4.629 -13.672 -8.492 1 94.44 84 TYR B N 1
ATOM 2434 C CA . TYR B 1 84 ? -3.979 -14.234 -9.672 1 94.44 84 TYR B CA 1
ATOM 2435 C C . TYR B 1 84 ? -2.697 -14.969 -9.289 1 94.44 84 TYR B C 1
ATOM 2437 O O . TYR B 1 84 ? -2.199 -14.82 -8.172 1 94.44 84 TYR B O 1
ATOM 2445 N N . ASP B 1 85 ? -2.242 -15.75 -10.219 1 88.69 85 ASP B N 1
ATOM 2446 C CA . ASP B 1 85 ? -1.04 -16.547 -10.023 1 88.69 85 ASP B CA 1
ATOM 2447 C C . ASP B 1 85 ? 0.124 -15.688 -9.539 1 88.69 85 ASP B C 1
ATOM 2449 O O . ASP B 1 85 ? 0.394 -14.633 -10.109 1 88.69 85 ASP B O 1
ATOM 2453 N N . GLY B 1 86 ? 0.764 -16.078 -8.484 1 90.69 86 GLY B N 1
ATOM 2454 C CA . GLY B 1 86 ? 1.906 -15.359 -7.949 1 90.69 86 GLY B CA 1
ATOM 2455 C C . GLY B 1 86 ? 3.189 -16.172 -7.973 1 90.69 86 GLY B C 1
ATOM 2456 O O . GLY B 1 86 ? 3.439 -16.906 -8.93 1 90.69 86 GLY B O 1
ATOM 2457 N N . ASN B 1 87 ? 4.055 -15.914 -7.055 1 91.5 87 ASN B N 1
ATOM 2458 C CA . ASN B 1 87 ? 5.367 -16.547 -7.008 1 91.5 87 ASN B CA 1
ATOM 2459 C C . ASN B 1 87 ? 5.34 -17.828 -6.172 1 91.5 87 ASN B C 1
ATOM 2461 O O . ASN B 1 87 ? 6.391 -18.375 -5.844 1 91.5 87 ASN B O 1
ATOM 2465 N N . GLY B 1 88 ? 4.148 -18.234 -5.742 1 94.12 88 GLY B N 1
ATOM 2466 C CA . GLY B 1 88 ? 4 -19.5 -5.027 1 94.12 88 GLY B CA 1
ATOM 2467 C C . GLY B 1 88 ? 4.105 -19.344 -3.521 1 94.12 88 GLY B C 1
ATOM 2468 O O . GLY B 1 88 ? 3.895 -20.297 -2.777 1 94.12 88 GLY B O 1
ATOM 2469 N N . MET B 1 89 ? 4.359 -18.141 -3.053 1 96.19 89 MET B N 1
ATOM 2470 C CA . MET B 1 89 ? 4.562 -17.922 -1.623 1 96.19 89 MET B CA 1
ATOM 2471 C C . MET B 1 89 ? 3.227 -17.844 -0.89 1 96.19 89 MET B C 1
ATOM 2473 O O . MET B 1 89 ? 3.145 -18.172 0.295 1 96.19 89 MET B O 1
ATOM 2477 N N . PHE B 1 90 ? 2.17 -17.297 -1.546 1 96.88 90 PHE B N 1
ATOM 2478 C CA . PHE B 1 90 ? 0.832 -17.141 -0.993 1 96.88 90 PHE B CA 1
ATOM 2479 C C . PHE B 1 90 ? 0.871 -16.281 0.271 1 96.88 90 PHE B C 1
ATOM 2481 O O . PHE B 1 90 ? 0.221 -16.609 1.267 1 96.88 90 PHE B O 1
ATOM 2488 N N . LEU B 1 91 ? 1.616 -15.195 0.216 1 97.19 91 LEU B N 1
ATOM 2489 C CA . LEU B 1 91 ? 1.782 -14.375 1.412 1 97.19 91 LEU B CA 1
ATOM 2490 C C . LEU B 1 91 ? 0.463 -13.727 1.814 1 97.19 91 LEU B C 1
ATOM 2492 O O . LEU B 1 91 ? -0.018 -13.93 2.932 1 97.19 91 LEU B O 1
ATOM 2496 N N . SER B 1 92 ? -0.218 -13.031 0.856 1 97.69 92 SER B N 1
ATOM 2497 C CA . SER B 1 92 ? -1.448 -12.328 1.195 1 97.69 92 SER B CA 1
ATOM 2498 C C . SER B 1 92 ? -2.564 -13.297 1.557 1 97.69 92 SER B C 1
ATOM 2500 O O . SER B 1 92 ? -3.268 -13.102 2.551 1 97.69 92 SER B O 1
ATOM 2502 N N . MET B 1 93 ? -2.664 -14.344 0.789 1 97.81 93 MET B N 1
ATOM 2503 C CA . MET B 1 93 ? -3.762 -15.281 0.996 1 97.81 93 MET B CA 1
ATOM 2504 C C . MET B 1 93 ? -3.557 -16.078 2.277 1 97.81 93 MET B C 1
ATOM 2506 O O . MET B 1 93 ? -4.512 -16.344 3.01 1 97.81 93 MET B O 1
ATOM 2510 N N . GLY B 1 94 ? -2.314 -16.5 2.486 1 97.88 94 GLY B N 1
ATOM 2511 C CA . GLY B 1 94 ? -2.025 -17.156 3.752 1 97.88 94 GLY B CA 1
ATOM 2512 C C . GLY B 1 94 ? -2.281 -16.266 4.953 1 97.88 94 GLY B C 1
ATOM 2513 O O . GLY B 1 94 ? -2.818 -16.719 5.969 1 97.88 94 GLY B O 1
ATOM 2514 N N . ASN B 1 95 ? -1.883 -14.969 4.863 1 98.56 95 ASN B N 1
ATOM 2515 C CA . ASN B 1 95 ? -2.154 -14.016 5.93 1 98.56 95 ASN B CA 1
ATOM 2516 C C . ASN B 1 95 ? -3.648 -13.906 6.223 1 98.56 95 ASN B C 1
ATOM 2518 O O . ASN B 1 95 ? -4.062 -13.93 7.383 1 98.56 95 ASN B O 1
ATOM 2522 N N . ILE B 1 96 ? -4.453 -13.789 5.152 1 98.56 96 ILE B N 1
ATOM 2523 C CA . ILE B 1 96 ? -5.895 -13.609 5.285 1 98.56 96 ILE B CA 1
ATOM 2524 C C . ILE B 1 96 ? -6.496 -14.805 6.02 1 98.56 96 ILE B C 1
ATOM 2526 O O . ILE B 1 96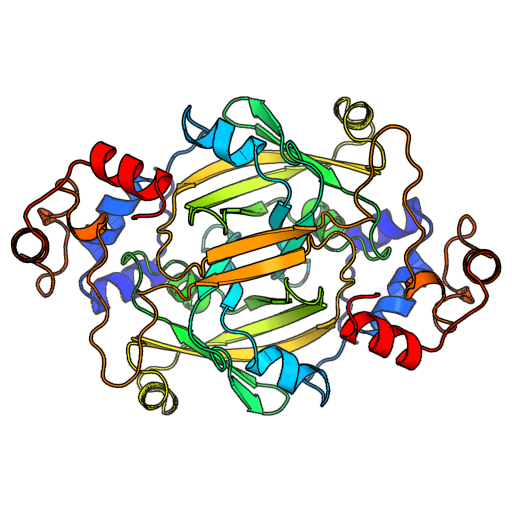 ? -7.41 -14.648 6.832 1 98.56 96 ILE B O 1
ATOM 2530 N N . GLN B 1 97 ? -6 -15.992 5.785 1 97.56 97 GLN B N 1
ATOM 2531 C CA . GLN B 1 97 ? -6.504 -17.188 6.445 1 97.56 97 GLN B CA 1
ATOM 2532 C C . GLN B 1 97 ? -6.141 -17.188 7.926 1 97.56 97 GLN B C 1
ATOM 2534 O O . GLN B 1 97 ? -6.859 -17.781 8.742 1 97.56 97 GLN B O 1
ATOM 2539 N N . GLY B 1 98 ? -5.059 -16.578 8.273 1 97.94 98 GLY B N 1
ATOM 2540 C CA . GLY B 1 98 ? -4.621 -16.516 9.656 1 97.94 98 GLY B CA 1
ATOM 2541 C C . GLY B 1 98 ? -5.195 -15.328 10.414 1 97.94 98 GLY B C 1
ATOM 2542 O O . GLY B 1 98 ? -5.441 -15.414 11.617 1 97.94 98 GLY B O 1
ATOM 2543 N N . ASN B 1 99 ? -5.309 -14.211 9.805 1 98.5 99 ASN B N 1
ATOM 2544 C CA . ASN B 1 99 ? -5.855 -12.953 10.297 1 98.5 99 ASN B CA 1
ATOM 2545 C C . ASN B 1 99 ? -6.715 -12.258 9.25 1 98.5 99 ASN B C 1
ATOM 2547 O O . ASN B 1 99 ? -6.188 -11.672 8.297 1 98.5 99 ASN B O 1
ATOM 2551 N N . PRO B 1 100 ? -8.023 -12.305 9.422 1 98.69 100 PRO B N 1
ATOM 2552 C CA . PRO B 1 100 ? -8.914 -11.867 8.336 1 98.69 100 PRO B CA 1
ATOM 2553 C C . PRO B 1 100 ? -8.945 -10.344 8.188 1 98.69 100 PRO B C 1
ATOM 2555 O O . PRO B 1 100 ? -9.516 -9.828 7.219 1 98.69 100 PRO B O 1
ATOM 2558 N N . LYS B 1 101 ? -8.43 -9.586 9.188 1 98.75 101 LYS B N 1
ATOM 2559 C CA . LYS B 1 101 ? -8.461 -8.125 9.094 1 98.75 101 LYS B CA 1
ATOM 2560 C C . LYS B 1 101 ? -7.512 -7.625 8.008 1 98.75 101 LYS B C 1
ATOM 2562 O O . LYS B 1 101 ? -6.324 -7.953 8.016 1 98.75 101 LYS B O 1
ATOM 2567 N N . ILE B 1 102 ? -8.047 -6.863 7.059 1 98.88 102 ILE B N 1
ATOM 2568 C CA . ILE B 1 102 ? -7.242 -6.352 5.949 1 98.88 102 ILE B CA 1
ATOM 2569 C C . ILE B 1 102 ? -7.516 -4.863 5.762 1 98.88 102 ILE B C 1
ATOM 2571 O O . ILE B 1 102 ? -8.438 -4.312 6.363 1 98.88 102 ILE B O 1
ATOM 2575 N N . GLY B 1 103 ? -6.66 -4.207 5.113 1 98.75 103 GLY B N 1
ATOM 2576 C CA . GLY B 1 103 ? -6.84 -2.881 4.547 1 98.75 103 GLY B CA 1
ATOM 2577 C C . GLY B 1 103 ? -6.664 -2.846 3.039 1 98.75 103 GLY B C 1
ATOM 2578 O O . GLY B 1 103 ? -5.945 -3.672 2.475 1 98.75 103 GLY B O 1
ATOM 2579 N N . MET B 1 104 ? -7.352 -1.952 2.387 1 98.88 104 MET B N 1
ATOM 2580 C CA . MET B 1 104 ? -7.211 -1.705 0.955 1 98.88 104 MET B CA 1
ATOM 2581 C C . MET B 1 104 ? -7.062 -0.214 0.671 1 98.88 104 MET B C 1
ATOM 2583 O O . MET B 1 104 ? -7.73 0.61 1.3 1 98.88 104 MET B O 1
ATOM 2587 N N . LEU B 1 105 ? -6.184 0.105 -0.193 1 98.88 105 LEU B N 1
ATOM 2588 C CA . LEU B 1 105 ? -6.051 1.46 -0.719 1 98.88 105 LEU B CA 1
ATOM 2589 C C . LEU B 1 105 ? -6.281 1.481 -2.227 1 98.88 105 LEU B C 1
ATOM 2591 O O . LEU B 1 105 ? -5.52 0.871 -2.982 1 98.88 105 LEU B O 1
ATOM 2595 N N . PHE B 1 106 ? -7.375 2.125 -2.631 1 98.69 106 PHE B N 1
ATOM 2596 C CA . PHE B 1 106 ? -7.625 2.455 -4.027 1 98.69 106 PHE B CA 1
ATOM 2597 C C . PHE B 1 106 ? -7.109 3.854 -4.355 1 98.69 106 PHE B C 1
ATOM 2599 O O . PHE B 1 106 ? -7.445 4.82 -3.666 1 98.69 106 PHE B O 1
ATOM 2606 N N . ILE B 1 107 ? -6.277 3.932 -5.414 1 98.25 107 ILE B N 1
ATOM 2607 C CA . ILE B 1 107 ? -5.672 5.223 -5.719 1 98.25 107 ILE B CA 1
ATOM 2608 C C . ILE B 1 107 ? -5.711 5.473 -7.223 1 98.25 107 ILE B C 1
ATOM 2610 O O . ILE B 1 107 ? -5.488 4.555 -8.016 1 98.25 107 ILE B O 1
ATOM 2614 N N . ASP B 1 108 ? -6.109 6.645 -7.633 1 97.06 108 ASP B N 1
ATOM 2615 C CA . ASP B 1 108 ? -6 7.152 -9 1 97.06 108 ASP B CA 1
ATOM 2616 C C . ASP B 1 108 ? -4.844 8.141 -9.125 1 97.06 108 ASP B C 1
ATOM 2618 O O . ASP B 1 108 ? -4.883 9.227 -8.555 1 97.06 108 ASP B O 1
ATOM 2622 N N . PHE B 1 109 ? -3.799 7.77 -9.906 1 97.81 109 PHE B N 1
ATOM 2623 C CA . PHE B 1 109 ? -2.639 8.633 -10.078 1 97.81 109 PHE B CA 1
ATOM 2624 C C . PHE B 1 109 ? -2.875 9.641 -11.195 1 97.81 109 PHE B C 1
ATOM 2626 O O . PHE B 1 109 ? -2.188 10.664 -11.273 1 97.81 109 PHE B O 1
ATOM 2633 N N . ASP B 1 110 ? -3.781 9.312 -12.102 1 95.62 110 ASP B N 1
ATOM 2634 C CA . ASP B 1 110 ? -4.066 10.203 -13.219 1 95.62 110 ASP B CA 1
ATOM 2635 C C . ASP B 1 110 ? -4.816 11.453 -12.75 1 95.62 110 ASP B C 1
ATOM 2637 O O . ASP B 1 110 ? -4.422 12.578 -13.062 1 95.62 110 ASP B O 1
ATOM 2641 N N . THR B 1 111 ? -5.883 11.266 -12.07 1 94.12 111 THR B N 1
ATOM 2642 C CA . THR B 1 111 ? -6.629 12.273 -11.328 1 94.12 111 THR B CA 1
ATOM 2643 C C . THR B 1 111 ? -6.559 12.008 -9.828 1 94.12 111 THR B C 1
ATOM 2645 O O . THR B 1 111 ? -7.43 11.336 -9.273 1 94.12 111 THR B O 1
ATOM 2648 N N . PRO B 1 112 ? -5.602 12.57 -9.188 1 95.06 112 PRO B N 1
ATOM 2649 C CA . PRO B 1 112 ? -5.277 12.18 -7.816 1 95.06 112 PRO B CA 1
ATOM 2650 C C . PRO B 1 112 ? -6.508 12.109 -6.918 1 95.06 112 PRO B C 1
ATOM 2652 O O . PRO B 1 112 ? -7.195 13.117 -6.723 1 95.06 112 PRO B O 1
ATOM 2655 N N . HIS B 1 113 ? -6.797 10.953 -6.477 1 94.75 113 HIS B N 1
ATOM 2656 C CA . HIS B 1 113 ? -7.906 10.555 -5.617 1 94.75 113 HIS B CA 1
ATOM 2657 C C . HIS B 1 113 ? -7.652 9.195 -4.98 1 94.75 113 HIS B C 1
ATOM 2659 O O . HIS B 1 113 ? -6.918 8.375 -5.535 1 94.75 113 HIS B O 1
ATOM 2665 N N . ARG B 1 114 ? -8.188 9 -3.74 1 96.69 114 ARG B N 1
ATOM 2666 C CA . ARG B 1 114 ? -7.945 7.695 -3.123 1 96.69 114 ARG B CA 1
ATOM 2667 C C . ARG B 1 114 ? -9.008 7.379 -2.078 1 96.69 114 ARG B C 1
ATOM 2669 O O . ARG B 1 114 ? -9.594 8.289 -1.486 1 96.69 114 ARG B O 1
ATOM 2676 N N 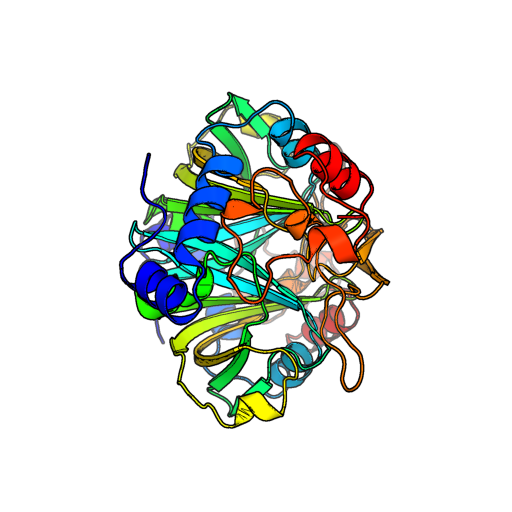. ILE B 1 115 ? -9.25 6.145 -1.927 1 97.12 115 ILE B N 1
ATOM 2677 C CA . ILE B 1 115 ? -10.18 5.594 -0.948 1 97.12 115 ILE B CA 1
ATOM 2678 C C . ILE B 1 115 ? -9.5 4.473 -0.163 1 97.12 115 ILE B C 1
ATOM 2680 O O . ILE B 1 115 ? -8.789 3.646 -0.738 1 97.12 115 ILE B O 1
ATOM 2684 N N . ARG B 1 116 ? -9.711 4.512 1.139 1 97.88 116 ARG B N 1
ATOM 2685 C CA . ARG B 1 116 ? -9.234 3.441 2.008 1 97.88 116 ARG B CA 1
ATOM 2686 C C . ARG B 1 116 ? -10.391 2.607 2.539 1 97.88 116 ARG B C 1
ATOM 2688 O O . ARG B 1 116 ? -11.469 3.137 2.814 1 97.88 116 ARG B O 1
ATOM 2695 N N . VAL B 1 117 ? -10.133 1.354 2.656 1 98.31 117 VAL B N 1
ATOM 2696 C CA . VAL B 1 117 ? -11.102 0.417 3.205 1 98.31 117 VAL B CA 1
ATOM 2697 C C . VAL B 1 117 ? -10.445 -0.437 4.285 1 98.31 117 VAL B C 1
ATOM 2699 O O . VAL B 1 117 ? -9.312 -0.898 4.121 1 98.31 117 VAL B O 1
ATOM 2702 N N . HIS B 1 118 ? -11.102 -0.566 5.395 1 98.19 118 HIS B N 1
ATOM 2703 C CA . HIS B 1 118 ? -10.82 -1.619 6.363 1 98.19 118 HIS B CA 1
ATOM 2704 C C . HIS B 1 118 ? -11.945 -2.645 6.41 1 98.19 118 HIS B C 1
ATOM 2706 O O . HIS B 1 118 ? -13.125 -2.285 6.328 1 98.19 118 HIS B O 1
ATOM 2712 N N . GLY B 1 119 ? -11.531 -3.869 6.484 1 98.56 119 GLY B N 1
ATOM 2713 C CA . GLY B 1 119 ? -12.547 -4.906 6.547 1 98.56 119 GLY B CA 1
ATOM 2714 C C . GLY B 1 119 ? -11.984 -6.27 6.902 1 98.56 119 GLY B C 1
ATOM 2715 O O . GLY B 1 119 ? -10.812 -6.391 7.262 1 98.56 119 GLY B O 1
ATOM 2716 N N . GLU B 1 120 ? -12.898 -7.23 6.922 1 98.81 120 GLU B N 1
ATOM 2717 C CA . GLU B 1 120 ? -12.516 -8.625 7.156 1 98.81 120 GLU B CA 1
ATOM 2718 C C . GLU B 1 120 ? -12.688 -9.461 5.895 1 98.81 120 GLU B C 1
ATOM 2720 O O . GLU B 1 120 ? -13.758 -9.469 5.285 1 98.81 120 GLU B O 1
ATOM 2725 N N . ALA B 1 121 ? -11.578 -10.117 5.535 1 98.88 121 ALA B N 1
ATOM 2726 C CA . ALA B 1 121 ? -11.531 -10.859 4.281 1 98.88 121 ALA B CA 1
ATOM 2727 C C . ALA B 1 121 ? -11.719 -12.359 4.523 1 98.88 121 ALA B C 1
ATOM 2729 O O . ALA B 1 121 ? -11.367 -12.867 5.59 1 98.88 121 ALA B O 1
ATOM 2730 N N . SER B 1 122 ? -12.25 -13 3.547 1 98.38 122 SER B N 1
ATOM 2731 C CA . SER B 1 122 ? -12.383 -14.453 3.525 1 98.38 122 SER B CA 1
ATOM 2732 C C . SER B 1 122 ? -12.18 -15.008 2.119 1 98.38 122 SER B C 1
ATOM 2734 O O . SER B 1 122 ? -12.352 -14.289 1.133 1 98.38 122 SER B O 1
ATOM 2736 N N . ILE B 1 123 ? -11.703 -16.188 2.082 1 96.31 123 ILE B N 1
ATOM 2737 C CA . ILE B 1 123 ? -11.516 -16.938 0.84 1 96.31 123 ILE B CA 1
ATOM 2738 C C . ILE B 1 123 ? -12.383 -18.188 0.849 1 96.31 123 ILE B C 1
ATOM 2740 O O . ILE B 1 123 ? -12.328 -18.984 1.791 1 96.31 123 ILE B O 1
ATOM 2744 N N . GLN B 1 124 ? -13.211 -18.312 -0.147 1 89.06 124 GLN B N 1
ATOM 2745 C CA . GLN B 1 124 ? -14.07 -19.484 -0.23 1 89.06 124 GLN B CA 1
ATOM 2746 C C . GLN B 1 124 ? -13.75 -20.312 -1.472 1 89.06 124 GLN B C 1
ATOM 2748 O O . GLN B 1 124 ? -13.633 -19.766 -2.572 1 89.06 124 GLN B O 1
ATOM 2753 N N . GLU B 1 125 ? -13.562 -21.562 -1.22 1 85.75 125 GLU B N 1
ATOM 2754 C CA . GLU B 1 125 ? -13.359 -22.484 -2.334 1 85.75 125 GLU B CA 1
ATOM 2755 C C . GLU B 1 125 ? -14.578 -22.516 -3.254 1 85.75 125 GLU B C 1
ATOM 2757 O O . GLU B 1 125 ? -15.719 -22.578 -2.783 1 85.75 125 GLU B O 1
ATOM 2762 N N . GLY B 1 126 ? -14.391 -22.406 -4.523 1 88.62 126 GLY B N 1
ATOM 2763 C CA . GLY B 1 126 ? -15.469 -22.531 -5.488 1 88.62 126 GLY B CA 1
ATOM 2764 C C . GLY B 1 126 ? -16.375 -21.312 -5.547 1 88.62 126 GLY B C 1
ATOM 2765 O O . GLY B 1 126 ? -17.562 -21.422 -5.832 1 88.62 126 GLY B O 1
ATOM 2766 N N . ASP B 1 127 ? -15.859 -20.188 -5.148 1 94.94 127 ASP B N 1
ATOM 2767 C CA . ASP B 1 127 ? -16.625 -18.953 -5.238 1 94.94 127 ASP B CA 1
ATOM 2768 C C . ASP B 1 127 ? -17.172 -18.734 -6.648 1 94.94 127 ASP B C 1
ATOM 2770 O O . ASP B 1 127 ? -16.453 -18.891 -7.633 1 94.94 127 ASP B O 1
ATOM 2774 N N . SER B 1 128 ? -18.453 -18.391 -6.805 1 95.38 128 SER B N 1
ATOM 2775 C CA . SER B 1 128 ? -19.141 -18.281 -8.086 1 95.38 128 SER B CA 1
ATOM 2776 C C . SER B 1 128 ? -18.516 -17.188 -8.953 1 95.38 128 SER B C 1
ATOM 2778 O O . SER B 1 128 ? -18.609 -17.234 -10.188 1 95.38 128 SER B O 1
ATOM 2780 N N . LEU B 1 129 ? -17.844 -16.266 -8.352 1 96 129 LEU B N 1
ATOM 2781 C CA . LEU B 1 129 ? -17.281 -15.148 -9.094 1 96 129 LEU B CA 1
ATOM 2782 C C . LEU B 1 129 ? -16.016 -15.578 -9.844 1 96 129 LEU B C 1
ATOM 2784 O O . LEU B 1 129 ? -15.516 -14.844 -10.695 1 96 129 LEU B O 1
ATOM 2788 N N . LEU B 1 130 ? -15.5 -16.766 -9.523 1 95 130 LEU B N 1
ATOM 2789 C CA . LEU B 1 130 ? -14.273 -17.234 -10.156 1 95 130 LEU B CA 1
ATOM 2790 C C . LEU B 1 130 ? -14.43 -17.266 -11.672 1 95 130 LEU B C 1
ATOM 2792 O O . LEU B 1 130 ? -13.477 -16.953 -12.406 1 95 130 LEU B O 1
ATOM 2796 N N . SER B 1 131 ? -15.633 -17.625 -12.18 1 93.19 131 SER B N 1
ATOM 2797 C CA . SER B 1 131 ? -15.883 -17.75 -13.609 1 93.19 131 SER B CA 1
ATOM 2798 C C . SER B 1 131 ? -15.781 -16.391 -14.312 1 93.19 131 SER B C 1
ATOM 2800 O O . SER B 1 131 ? -15.586 -16.328 -15.523 1 93.19 131 SER B O 1
ATOM 2802 N N . GLU B 1 132 ? -15.867 -15.297 -13.562 1 93.5 132 GLU B N 1
ATOM 2803 C CA . GLU B 1 132 ? -15.852 -13.945 -14.125 1 93.5 132 GLU B CA 1
ATOM 2804 C C . GLU B 1 132 ? -14.43 -13.391 -14.18 1 93.5 132 GLU B C 1
ATOM 2806 O O . GLU B 1 132 ? -14.203 -12.328 -14.758 1 93.5 132 GLU B O 1
ATOM 2811 N N . TYR B 1 133 ? -13.484 -14.078 -13.578 1 94.06 133 TYR B N 1
ATOM 2812 C CA . TYR B 1 133 ? -12.094 -13.641 -13.547 1 94.06 133 TYR B CA 1
ATOM 2813 C C . TYR B 1 133 ? -11.172 -14.711 -14.125 1 94.06 133 TYR B C 1
ATOM 2815 O O . TYR B 1 133 ? -10.461 -15.391 -13.391 1 94.06 133 TYR B O 1
ATOM 2823 N N . PRO B 1 134 ? -11.102 -14.742 -15.469 1 90.94 134 PRO B N 1
ATOM 2824 C CA . PRO B 1 134 ? -10.18 -15.719 -16.062 1 90.94 134 PRO B CA 1
ATOM 2825 C C . PRO B 1 134 ? -8.766 -15.594 -15.508 1 90.94 134 PRO B C 1
ATOM 2827 O O . PRO B 1 134 ? -8.242 -14.484 -15.383 1 90.94 134 PRO B O 1
ATOM 2830 N N . GLY B 1 135 ? -8.211 -16.766 -15.102 1 90.56 135 GLY B N 1
ATOM 2831 C CA . GLY B 1 135 ? -6.84 -16.797 -14.633 1 90.56 135 GLY B CA 1
ATOM 2832 C C . GLY B 1 135 ? -6.723 -16.703 -13.125 1 90.56 135 GLY B C 1
ATOM 2833 O O . GLY B 1 135 ? -5.66 -16.969 -12.562 1 90.56 135 GLY B O 1
ATOM 2834 N N . ALA B 1 136 ? -7.848 -16.312 -12.461 1 93.94 136 ALA B N 1
ATOM 2835 C CA . ALA B 1 136 ? -7.82 -16.234 -11 1 93.94 136 ALA B CA 1
ATOM 2836 C C . ALA B 1 136 ? -7.84 -17.609 -10.367 1 93.94 136 ALA B C 1
ATOM 2838 O O . ALA B 1 136 ? -8.531 -18.516 -10.852 1 93.94 136 ALA B O 1
ATOM 2839 N N . ASP B 1 137 ? -7.129 -17.812 -9.312 1 92.38 137 ASP B N 1
ATOM 2840 C CA . ASP B 1 137 ? -7.145 -19.094 -8.609 1 92.38 137 ASP B CA 1
ATOM 2841 C C . ASP B 1 137 ? -8.125 -19.062 -7.445 1 92.38 137 ASP B C 1
ATOM 2843 O O . ASP B 1 137 ? -8.594 -20.109 -7 1 92.38 137 ASP B O 1
ATOM 2847 N N . MET B 1 138 ? -8.383 -17.859 -6.918 1 96.19 138 MET B N 1
ATOM 2848 C CA . MET B 1 138 ? -9.305 -17.672 -5.801 1 96.19 138 MET B CA 1
ATOM 2849 C C . MET B 1 138 ? -9.969 -16.297 -5.852 1 96.19 138 MET B C 1
ATOM 2851 O O . MET B 1 138 ? -9.492 -15.406 -6.559 1 96.19 138 MET B O 1
ATOM 2855 N N . ILE B 1 139 ? -11.094 -16.25 -5.148 1 98.25 139 ILE B N 1
ATOM 2856 C CA . ILE B 1 139 ? -11.773 -14.969 -4.926 1 98.25 139 ILE B CA 1
ATOM 2857 C C . ILE B 1 139 ? -11.703 -14.609 -3.443 1 98.25 139 ILE B C 1
ATOM 2859 O O . ILE B 1 139 ? -11.945 -15.453 -2.578 1 98.25 139 ILE B O 1
ATOM 2863 N N . VAL B 1 140 ? -11.312 -13.406 -3.164 1 98.75 140 VAL B N 1
ATOM 2864 C CA . VAL B 1 140 ? -11.359 -12.867 -1.809 1 98.75 140 VAL B CA 1
ATOM 2865 C C . VAL B 1 140 ? -12.594 -11.984 -1.641 1 98.75 140 VAL B C 1
ATOM 2867 O O . VAL B 1 140 ? -12.852 -11.102 -2.459 1 98.75 140 VAL B O 1
ATOM 2870 N N . ARG B 1 141 ? -13.359 -12.242 -0.667 1 98.81 141 ARG B N 1
ATOM 2871 C CA . ARG B 1 141 ? -14.477 -11.375 -0.294 1 98.81 141 ARG B CA 1
ATOM 2872 C C . ARG B 1 141 ? -14.156 -10.594 0.974 1 98.81 141 ARG B C 1
ATOM 2874 O O . ARG B 1 141 ? -13.555 -11.125 1.908 1 98.81 141 ARG B O 1
ATOM 2881 N N . VAL B 1 142 ? -14.555 -9.352 0.991 1 98.81 142 VAL B N 1
ATOM 2882 C CA . VAL B 1 142 ? -14.234 -8.461 2.1 1 98.81 142 VAL B CA 1
ATOM 2883 C C . VAL B 1 142 ? -15.516 -7.859 2.672 1 98.81 142 VAL B C 1
ATOM 2885 O O . VAL B 1 142 ? -16.266 -7.176 1.963 1 98.81 142 VAL B O 1
ATOM 2888 N N . LYS B 1 143 ? -15.789 -8.141 3.918 1 98.81 143 LYS B N 1
ATOM 2889 C CA . LYS B 1 143 ? -16.812 -7.41 4.645 1 98.81 143 LYS B CA 1
ATOM 2890 C C . LYS B 1 143 ? -16.281 -6.082 5.172 1 98.81 143 LYS B C 1
ATOM 2892 O O . LYS B 1 143 ? -15.383 -6.059 6.012 1 98.81 143 LYS B O 1
ATOM 2897 N N . ILE B 1 144 ? -16.906 -5.012 4.742 1 98.31 144 ILE B N 1
ATOM 2898 C CA . ILE B 1 144 ? -16.391 -3.674 5.012 1 98.31 144 ILE B CA 1
ATOM 2899 C C . ILE B 1 144 ? -16.672 -3.293 6.461 1 98.31 144 ILE B C 1
ATOM 2901 O O . ILE B 1 144 ? -17.797 -3.447 6.941 1 98.31 144 ILE B O 1
ATOM 2905 N N . GLY B 1 145 ? -15.648 -2.896 7.16 1 97.06 145 GLY B N 1
ATOM 2906 C CA . GLY B 1 145 ? -15.812 -2.227 8.438 1 97.06 145 GLY B CA 1
ATOM 2907 C C . GLY B 1 145 ? -15.977 -0.724 8.312 1 97.06 145 GLY B C 1
ATOM 2908 O O . GLY B 1 145 ? -16.938 -0.153 8.828 1 97.06 145 GLY B O 1
ATOM 2909 N N . GLU B 1 146 ? -15.078 -0.119 7.609 1 96.81 146 GLU B N 1
ATOM 2910 C CA . GLU B 1 146 ? -15.164 1.304 7.293 1 96.81 146 GLU B CA 1
ATOM 2911 C C . GLU B 1 146 ? -14.539 1.605 5.934 1 96.81 146 GLU B C 1
ATOM 2913 O O . GLU B 1 146 ? -13.742 0.82 5.426 1 96.81 146 GLU B O 1
ATOM 2918 N N . ILE B 1 147 ? -14.945 2.666 5.398 1 97.44 147 ILE B N 1
ATOM 2919 C CA . ILE B 1 147 ? -14.484 3.182 4.113 1 97.44 147 ILE B CA 1
ATOM 2920 C C . ILE B 1 147 ? -14.43 4.707 4.156 1 97.44 147 ILE B C 1
ATOM 2922 O O . ILE B 1 147 ? -15.328 5.352 4.711 1 97.44 147 ILE B O 1
ATOM 2926 N N . PHE B 1 148 ? -13.352 5.281 3.66 1 94.06 148 PHE B N 1
ATOM 2927 C CA . PHE B 1 148 ? -13.289 6.738 3.725 1 94.06 148 PHE B CA 1
ATOM 2928 C C . PHE B 1 148 ? -12.367 7.289 2.646 1 94.06 148 PHE B C 1
ATOM 2930 O O . PHE B 1 148 ? -11.391 6.641 2.27 1 94.06 148 PHE B O 1
ATOM 2937 N N . ILE B 1 149 ? -12.695 8.422 2.137 1 92.19 149 ILE B N 1
ATOM 2938 C CA . ILE B 1 149 ? -11.875 9.172 1.198 1 92.19 149 ILE B CA 1
ATOM 2939 C C . ILE B 1 149 ? -10.688 9.797 1.936 1 92.19 149 ILE B C 1
ATOM 2941 O O . ILE B 1 149 ? -10.797 10.125 3.119 1 92.19 149 ILE B O 1
ATOM 2945 N N . ASN B 1 150 ? -9.586 9.836 1.301 1 90 150 ASN B N 1
ATOM 2946 C CA . ASN B 1 150 ? -8.391 10.461 1.848 1 90 150 ASN B CA 1
ATOM 2947 C C . ASN B 1 150 ? -7.883 11.586 0.951 1 90 150 ASN B C 1
ATOM 2949 O O . ASN B 1 150 ? -8.07 11.547 -0.267 1 90 150 ASN B O 1
ATOM 2953 N N . CYS B 1 151 ? -7.316 12.516 1.55 1 90.38 151 CYS B N 1
ATOM 2954 C CA . CYS B 1 151 ? -6.812 13.703 0.864 1 90.38 151 CYS B CA 1
ATOM 2955 C C . CYS B 1 151 ? -5.824 13.32 -0.23 1 90.38 151 CYS B C 1
ATOM 2957 O O . CYS B 1 151 ? -4.922 12.508 -0.003 1 90.38 151 CYS B O 1
ATOM 2959 N N . PRO B 1 152 ? -5.965 13.859 -1.381 1 93.56 152 PRO B N 1
ATOM 2960 C CA . PRO B 1 152 ? -5.074 13.516 -2.492 1 93.56 152 PRO B CA 1
ATOM 2961 C C . PRO B 1 152 ? -3.76 14.289 -2.459 1 93.56 152 PRO B C 1
ATOM 2963 O O . PRO B 1 152 ? -2.914 14.109 -3.34 1 93.56 152 PRO B O 1
ATOM 2966 N N . ARG B 1 153 ? -3.646 14.953 -1.278 1 90.69 153 ARG B N 1
ATOM 2967 C CA . ARG B 1 153 ? -2.457 15.797 -1.171 1 90.69 153 ARG B CA 1
ATOM 2968 C C . ARG B 1 153 ? -1.188 14.961 -1.328 1 90.69 153 ARG B C 1
ATOM 2970 O O . ARG B 1 153 ? -1.129 13.82 -0.881 1 90.69 153 ARG B O 1
ATOM 2977 N N . TYR B 1 154 ? -0.206 15.219 -2.025 1 95.12 154 TYR B N 1
ATOM 2978 C CA . TYR B 1 154 ? 1.149 14.703 -2.186 1 95.12 154 TYR B CA 1
ATOM 2979 C C . TYR B 1 154 ? 1.214 13.672 -3.307 1 95.12 154 TYR B C 1
ATOM 2981 O O . TYR B 1 154 ? 2.299 13.219 -3.68 1 95.12 154 TYR B O 1
ATOM 2989 N N . ILE B 1 155 ? -0.029 13.156 -3.779 1 97.5 155 ILE B N 1
ATOM 2990 C CA . ILE B 1 155 ? -0.012 12.18 -4.863 1 97.5 155 ILE B CA 1
ATOM 2991 C C . ILE B 1 155 ? 0.568 12.82 -6.121 1 97.5 155 ILE B C 1
ATOM 2993 O O . ILE B 1 155 ? 0.018 13.789 -6.645 1 97.5 155 ILE B O 1
ATOM 2997 N N . HIS B 1 156 ? 1.72 12.281 -6.547 1 98 156 HIS B N 1
ATOM 2998 C CA . HIS B 1 156 ? 2.273 12.703 -7.828 1 98 156 HIS B CA 1
ATOM 2999 C C . HIS B 1 156 ? 1.416 12.211 -8.992 1 98 156 HIS B C 1
ATOM 3001 O O . HIS B 1 156 ? 0.964 11.062 -8.992 1 98 156 HIS B O 1
ATOM 3007 N N . ARG B 1 157 ? 1.174 13.062 -9.891 1 97.5 157 ARG B N 1
ATOM 3008 C CA . ARG B 1 157 ? 0.358 12.68 -11.039 1 97.5 157 ARG B CA 1
ATOM 3009 C C . ARG B 1 157 ? 1.146 11.789 -11.992 1 97.5 157 ARG B C 1
ATOM 3011 O O . ARG B 1 157 ? 2.293 12.086 -12.328 1 97.5 157 ARG B O 1
ATOM 3018 N N . MET B 1 158 ? 0.599 10.68 -12.32 1 98 158 MET B N 1
ATOM 3019 C CA . MET B 1 158 ? 1.161 9.734 -13.289 1 98 158 MET B CA 1
ATOM 3020 C C . MET B 1 158 ? 0.125 9.344 -14.336 1 98 158 MET B C 1
ATOM 3022 O O . MET B 1 158 ? -1.079 9.398 -14.078 1 98 158 MET B O 1
ATOM 3026 N N . GLN B 1 159 ? 0.647 8.961 -15.469 1 97.62 159 GLN B N 1
ATOM 3027 C CA . GLN B 1 159 ? -0.221 8.523 -16.547 1 97.62 159 GLN B CA 1
ATOM 3028 C C . GLN B 1 159 ? 0.109 7.09 -16.969 1 97.62 159 GLN B C 1
ATOM 3030 O O . GLN B 1 159 ? 1.28 6.715 -17.062 1 97.62 159 GLN B O 1
ATOM 3035 N N . ARG B 1 160 ? -0.896 6.328 -17.266 1 96.94 160 ARG B N 1
ATOM 3036 C CA . ARG B 1 160 ? -0.729 4.961 -17.766 1 96.94 160 ARG B CA 1
ATOM 3037 C C . ARG B 1 160 ? -0.051 4.953 -19.125 1 96.94 160 ARG B C 1
ATOM 3039 O O . ARG B 1 160 ? -0.45 5.691 -20.031 1 96.94 160 ARG B O 1
ATOM 3046 N N . ILE B 1 161 ? 0.917 4.109 -19.188 1 96.5 161 ILE B N 1
ATOM 3047 C CA . ILE B 1 161 ? 1.62 3.941 -20.453 1 96.5 161 ILE B CA 1
ATOM 3048 C C . ILE B 1 161 ? 1.243 2.6 -21.078 1 96.5 161 ILE B C 1
ATOM 3050 O O . ILE B 1 161 ? 1.071 2.502 -22.297 1 96.5 161 ILE B O 1
ATOM 3054 N N . GLU B 1 162 ? 1.16 1.588 -20.234 1 95.62 162 GLU B N 1
ATOM 3055 C CA . GLU B 1 162 ? 0.963 0.232 -20.734 1 95.62 162 GLU B CA 1
ATOM 3056 C C . GLU B 1 162 ? 0.385 -0.68 -19.656 1 95.62 162 GLU B C 1
ATOM 3058 O O . GLU B 1 162 ? 0.805 -0.625 -18.5 1 95.62 162 GLU B O 1
ATOM 3063 N N . THR B 1 163 ? -0.627 -1.469 -20.094 1 95.5 163 THR B N 1
ATOM 3064 C CA . THR B 1 163 ? -1.113 -2.537 -19.234 1 95.5 163 THR B CA 1
ATOM 3065 C C . THR B 1 163 ? -0.115 -3.691 -19.188 1 95.5 163 THR B C 1
ATOM 3067 O O . THR B 1 163 ? 0.455 -4.066 -20.203 1 95.5 163 THR B O 1
ATOM 3070 N N . SER B 1 164 ? 0.116 -4.176 -17.984 1 96.44 164 SER B N 1
ATOM 3071 C CA . SER B 1 164 ? 1.02 -5.312 -17.875 1 96.44 164 SER B CA 1
ATOM 3072 C C . SER B 1 164 ? 0.574 -6.461 -18.781 1 96.44 164 SER B C 1
ATOM 3074 O O . SER B 1 164 ? -0.601 -6.836 -18.781 1 96.44 164 SER B O 1
ATOM 3076 N N . LYS B 1 165 ? 1.508 -7.121 -19.469 1 93.69 165 LYS B N 1
ATOM 3077 C CA . LYS B 1 165 ? 1.206 -8.219 -20.375 1 93.69 165 LYS B CA 1
ATOM 3078 C C . LYS B 1 165 ? 0.828 -9.484 -19.609 1 93.69 165 LYS B C 1
ATOM 3080 O O . LYS B 1 165 ? 0.341 -10.453 -20.203 1 93.69 165 LYS B O 1
ATOM 3085 N N . TYR B 1 166 ? 1.013 -9.422 -18.297 1 94.69 166 TYR B N 1
ATOM 3086 C CA . TYR B 1 166 ? 0.781 -10.617 -17.5 1 94.69 166 TYR B CA 1
ATOM 3087 C C . TYR B 1 166 ? -0.635 -10.633 -16.938 1 94.69 166 TYR B C 1
ATOM 3089 O O . TYR B 1 166 ? -1.057 -11.617 -16.328 1 94.69 166 TYR B O 1
ATOM 3097 N N . VAL B 1 167 ? -1.375 -9.523 -17.078 1 95.25 167 VAL B N 1
ATOM 3098 C CA . VAL B 1 167 ? -2.775 -9.508 -16.656 1 95.25 167 VAL B CA 1
ATOM 3099 C C . VAL B 1 167 ? -3.592 -10.422 -17.578 1 95.25 167 VAL B C 1
ATOM 3101 O O . VAL B 1 167 ? -3.609 -10.227 -18.797 1 95.25 167 VAL B O 1
ATOM 3104 N N . PRO B 1 168 ? -4.223 -11.383 -16.938 1 94.38 168 PRO B N 1
ATOM 3105 C CA . PRO B 1 168 ? -5.012 -12.289 -17.781 1 94.38 168 PRO B CA 1
ATOM 3106 C C . PRO B 1 168 ? -6.113 -11.57 -18.562 1 94.38 168 PRO B C 1
ATOM 3108 O O . PRO B 1 168 ? -6.797 -10.703 -18 1 94.38 168 PRO B O 1
ATOM 3111 N N . GLN B 1 169 ? -6.148 -11.859 -19.812 1 89.44 169 GLN B N 1
ATOM 3112 C CA . GLN B 1 169 ? -7.184 -11.336 -20.688 1 89.44 169 GLN B CA 1
ATOM 3113 C C . GLN B 1 169 ? -8.078 -12.461 -21.219 1 89.44 169 GLN B C 1
ATOM 3115 O O . GLN B 1 169 ? -7.602 -13.57 -21.469 1 89.44 169 GLN B O 1
ATOM 3120 N N . PRO B 1 170 ? -9.344 -12.109 -21.375 1 86.25 170 PRO B N 1
ATOM 3121 C CA . PRO B 1 170 ? -10.219 -13.141 -21.938 1 86.25 170 PRO B CA 1
ATOM 3122 C C . PRO B 1 170 ? -9.766 -13.609 -23.312 1 86.25 170 PRO B C 1
ATOM 3124 O O . PRO B 1 170 ? -9.461 -12.781 -24.188 1 86.25 170 PRO B O 1
ATOM 3127 N N . GLY B 1 171 ? -9.641 -14.875 -23.469 1 85.88 171 GLY B N 1
ATOM 3128 C CA . GLY B 1 171 ? -9.359 -15.477 -24.766 1 85.88 171 GLY B CA 1
ATOM 3129 C C . GLY B 1 171 ? -7.891 -15.414 -25.141 1 85.88 171 GLY B C 1
ATOM 3130 O O . GLY B 1 171 ? -7.523 -15.734 -26.266 1 85.88 171 GLY B O 1
ATOM 3131 N N . LYS B 1 172 ? -7.047 -14.898 -24.359 1 88.5 172 LYS B N 1
ATOM 3132 C CA . LYS B 1 172 ? -5.617 -14.805 -24.641 1 88.5 172 LYS B CA 1
ATOM 3133 C C . LYS B 1 172 ? -4.801 -15.594 -23.625 1 88.5 172 LYS B C 1
ATOM 3135 O O . LYS B 1 172 ? -5.156 -15.641 -22.438 1 88.5 172 LYS B O 1
ATOM 3140 N N . GLU B 1 173 ? -3.832 -16.156 -24.125 1 89.19 173 GLU B N 1
ATOM 3141 C CA . GLU B 1 173 ? -2.914 -16.828 -23.219 1 89.19 173 GLU B CA 1
ATOM 3142 C C . GLU B 1 173 ? -2.037 -15.836 -22.469 1 89.19 173 GLU B C 1
ATOM 3144 O O . GLU B 1 173 ? -1.509 -14.898 -23.062 1 89.19 173 GLU B O 1
ATOM 3149 N N . THR B 1 174 ? -1.916 -15.977 -21.188 1 90.44 174 THR B N 1
ATOM 3150 C CA . THR B 1 174 ? -1.034 -15.141 -20.375 1 90.44 174 THR B CA 1
ATOM 3151 C C . THR B 1 174 ? 0.414 -15.609 -20.5 1 90.44 174 THR B C 1
ATOM 3153 O O . THR B 1 174 ? 0.705 -16.797 -20.344 1 90.44 174 THR B O 1
ATOM 3156 N N . PRO B 1 175 ? 1.32 -14.766 -20.844 1 90.56 175 PRO B N 1
ATOM 3157 C CA . PRO B 1 175 ? 2.725 -15.164 -20.969 1 90.56 175 PRO B CA 1
ATOM 3158 C C . PRO B 1 175 ? 3.293 -15.742 -19.672 1 90.56 175 PRO B C 1
ATOM 3160 O O . PRO B 1 175 ? 2.887 -15.336 -18.578 1 90.56 175 PRO B O 1
ATOM 3163 N N . ILE B 1 176 ? 4.254 -16.641 -19.828 1 88.69 176 ILE B N 1
ATOM 3164 C CA . ILE B 1 176 ? 4.965 -17.203 -18.688 1 88.69 176 ILE B CA 1
ATOM 3165 C C . ILE B 1 176 ? 5.973 -16.203 -18.141 1 88.69 176 ILE B C 1
ATOM 3167 O O . ILE B 1 176 ? 6.75 -15.617 -18.906 1 88.69 176 ILE B O 1
ATOM 3171 N N . PRO B 1 177 ? 5.938 -15.969 -16.891 1 89.38 177 PRO B N 1
ATOM 3172 C CA . PRO B 1 177 ? 6.879 -14.984 -16.344 1 89.38 177 PRO B CA 1
ATOM 3173 C C . PRO B 1 177 ? 8.336 -15.422 -16.5 1 89.38 177 PRO B C 1
ATOM 3175 O O . PRO B 1 177 ? 8.648 -16.609 -16.312 1 89.38 177 PRO B O 1
ATOM 3178 N N . GLN B 1 178 ? 9.188 -14.453 -16.672 1 87.62 178 GLN B N 1
ATOM 3179 C CA . GLN B 1 178 ? 10.594 -14.711 -16.984 1 87.62 178 GLN B CA 1
ATOM 3180 C C . GLN B 1 178 ? 11.328 -15.289 -15.789 1 87.62 178 GLN B C 1
ATOM 3182 O O . GLN B 1 178 ? 12.32 -16.016 -15.945 1 87.62 178 GLN B O 1
ATOM 3187 N N . TRP B 1 179 ? 10.859 -14.953 -14.602 1 89.69 179 TRP B N 1
ATOM 3188 C CA . TRP B 1 179 ? 11.57 -15.438 -13.422 1 89.69 179 TRP B CA 1
ATOM 3189 C C . TRP B 1 179 ? 11.516 -16.953 -13.336 1 89.69 179 TRP B C 1
ATOM 3191 O O . TRP B 1 179 ? 12.344 -17.578 -12.664 1 89.69 179 TRP B O 1
ATOM 3201 N N . LYS B 1 180 ? 10.57 -17.562 -13.969 1 90.31 180 LYS B N 1
ATOM 3202 C CA . LYS B 1 180 ? 10.453 -19.031 -13.977 1 90.31 180 LYS B CA 1
ATOM 3203 C C . LYS B 1 180 ? 11.57 -19.656 -14.805 1 90.31 180 LYS B C 1
ATOM 3205 O O . LYS B 1 180 ? 11.766 -20.875 -14.758 1 90.31 180 LYS B O 1
ATOM 3210 N N . ARG B 1 181 ? 12.328 -18.844 -15.461 1 92.44 181 ARG B N 1
ATOM 3211 C CA . ARG B 1 181 ? 13.469 -19.312 -16.234 1 92.44 181 ARG B CA 1
ATOM 3212 C C . ARG B 1 181 ? 14.734 -19.344 -15.375 1 92.44 181 ARG B C 1
ATOM 3214 O O . ARG B 1 181 ? 15.758 -19.891 -15.789 1 92.44 181 ARG B O 1
ATOM 3221 N N . ILE B 1 182 ? 14.672 -18.703 -14.219 1 93.75 182 ILE B N 1
ATOM 3222 C CA . ILE B 1 182 ? 15.859 -18.625 -13.383 1 93.75 182 ILE B CA 1
ATOM 3223 C C . ILE B 1 182 ? 16.344 -20.016 -13.023 1 93.75 182 ILE B C 1
ATOM 3225 O O . ILE B 1 182 ? 15.57 -20.859 -12.562 1 93.75 182 ILE B O 1
ATOM 3229 N N . ASP B 1 183 ? 17.625 -20.312 -13.234 1 95.06 183 ASP B N 1
ATOM 3230 C CA . ASP B 1 183 ? 18.203 -21.641 -13.039 1 95.06 183 ASP B CA 1
ATOM 3231 C C . ASP B 1 183 ? 18.031 -22.109 -11.594 1 95.06 183 ASP B C 1
ATOM 3233 O O . ASP B 1 183 ? 17.719 -23.266 -11.344 1 95.06 183 ASP B O 1
ATOM 3237 N N . ALA B 1 184 ? 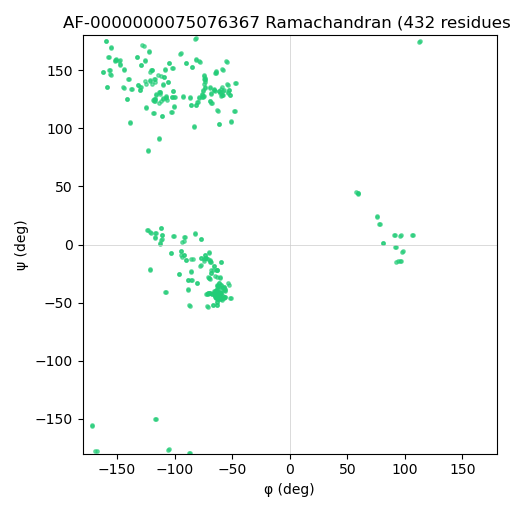18.109 -21.188 -10.688 1 94.31 184 ALA B N 1
ATOM 3238 C CA . ALA B 1 184 ? 18.094 -21.484 -9.258 1 94.31 184 ALA B CA 1
ATOM 3239 C C . ALA B 1 184 ? 16.734 -21.984 -8.812 1 94.31 184 ALA B C 1
ATOM 3241 O O . ALA B 1 184 ? 16.594 -22.531 -7.719 1 94.31 184 ALA B O 1
ATOM 3242 N N . VAL B 1 185 ? 15.664 -21.812 -9.656 1 94.88 185 VAL B N 1
ATOM 3243 C CA . VAL B 1 185 ? 14.336 -22.203 -9.18 1 94.88 185 VAL B CA 1
ATOM 3244 C C . VAL B 1 185 ? 13.828 -23.406 -9.969 1 94.88 185 VAL B C 1
ATOM 3246 O O . VAL B 1 185 ? 12.766 -23.938 -9.672 1 94.88 185 VAL B O 1
ATOM 3249 N N . GLN B 1 186 ? 14.57 -23.938 -10.898 1 94.5 186 GLN B N 1
ATOM 3250 C CA . GLN B 1 186 ? 14.062 -24.938 -11.828 1 94.5 186 GLN B CA 1
ATOM 3251 C C . GLN B 1 186 ? 13.641 -26.203 -11.094 1 94.5 186 GLN B C 1
ATOM 3253 O O . GLN B 1 186 ? 12.578 -26.766 -11.367 1 94.5 186 GLN B O 1
ATOM 3258 N N . ASP B 1 187 ? 14.469 -26.609 -10.219 1 94.5 187 ASP B N 1
ATOM 3259 C CA . ASP B 1 187 ? 14.211 -27.875 -9.539 1 94.5 187 ASP B CA 1
ATOM 3260 C C . ASP B 1 187 ? 13.078 -27.734 -8.523 1 94.5 187 ASP B C 1
ATOM 3262 O O . ASP B 1 187 ? 12.555 -28.719 -8.023 1 94.5 187 ASP B O 1
ATOM 3266 N N . ALA B 1 188 ? 12.703 -26.469 -8.258 1 95.06 188 ALA B N 1
ATOM 3267 C CA . ALA B 1 188 ? 11.703 -26.203 -7.223 1 95.06 188 ALA B CA 1
ATOM 3268 C C . ALA B 1 188 ? 10.344 -25.891 -7.84 1 95.06 188 ALA B C 1
ATOM 3270 O O . ALA B 1 188 ? 9.336 -25.797 -7.133 1 95.06 188 ALA B O 1
ATOM 3271 N N . LEU B 1 189 ? 10.289 -25.75 -9.164 1 94.25 189 LEU B N 1
ATOM 3272 C CA . LEU B 1 189 ? 9.031 -25.422 -9.828 1 94.25 189 LEU B CA 1
ATOM 3273 C C . LEU B 1 189 ? 8.016 -26.547 -9.648 1 94.25 189 LEU B C 1
ATOM 3275 O O . LEU B 1 189 ? 8.391 -27.719 -9.547 1 94.25 189 LEU B O 1
ATOM 3279 N N . PRO B 1 190 ? 6.723 -26.172 -9.602 1 92.44 190 PRO B N 1
ATOM 3280 C CA . PRO B 1 190 ? 5.695 -27.203 -9.625 1 92.44 190 PRO B CA 1
ATOM 3281 C C . PRO B 1 190 ? 5.828 -28.141 -10.828 1 92.44 190 PRO B C 1
ATOM 3283 O O . PRO B 1 190 ? 6.383 -27.75 -11.859 1 92.44 190 PRO B O 1
ATOM 3286 N N . ALA B 1 191 ? 5.27 -29.312 -10.656 1 89.62 191 ALA B N 1
ATOM 3287 C CA . ALA B 1 191 ? 5.352 -30.312 -11.711 1 89.62 191 ALA B CA 1
ATOM 3288 C C . ALA B 1 191 ? 4.75 -29.797 -13.008 1 89.62 191 ALA B C 1
ATOM 3290 O O . ALA B 1 191 ? 5.305 -30.031 -14.086 1 89.62 191 ALA B O 1
ATOM 3291 N N . SER B 1 192 ? 3.68 -29.047 -12.891 1 88.56 192 SER B N 1
ATOM 3292 C CA . SER B 1 192 ? 2.959 -28.547 -14.062 1 88.56 192 SER B CA 1
ATOM 3293 C C . SER B 1 192 ? 3.756 -27.484 -14.789 1 88.56 192 SER B C 1
ATOM 3295 O O . SER B 1 192 ? 3.441 -27.125 -15.93 1 88.56 192 SER B O 1
ATOM 3297 N N . GLU B 1 193 ? 4.832 -26.969 -14.164 1 89.31 193 GLU B N 1
ATOM 3298 C CA . GLU B 1 193 ? 5.574 -25.844 -14.742 1 89.31 193 GLU B CA 1
ATOM 3299 C C . GLU B 1 193 ? 7.004 -26.25 -15.078 1 89.31 193 GLU B C 1
ATOM 3301 O O . GLU B 1 193 ? 7.82 -25.406 -15.453 1 89.31 193 GLU B O 1
ATOM 3306 N N . GLN B 1 194 ? 7.246 -27.5 -14.906 1 88.38 194 GLN B N 1
ATOM 3307 C CA . GLN B 1 194 ? 8.555 -27.984 -15.32 1 88.38 194 GLN B CA 1
ATOM 3308 C C . GLN B 1 194 ? 8.727 -27.891 -16.828 1 88.38 194 GLN B C 1
ATOM 3310 O O . GLN B 1 194 ? 7.793 -28.141 -17.594 1 88.38 194 GLN B O 1
ATOM 3315 N N . GLY B 1 195 ? 9.836 -27.391 -17.281 1 86.75 195 GLY B N 1
ATOM 3316 C CA . GLY B 1 195 ? 10.125 -27.312 -18.703 1 86.75 195 GLY B CA 1
ATOM 3317 C C . GLY B 1 195 ? 9.828 -25.953 -19.297 1 86.75 195 GLY B C 1
ATOM 3318 O O . GLY B 1 195 ? 10.117 -25.703 -20.484 1 86.75 195 GLY B O 1
ATOM 3319 N N . PHE B 1 196 ? 9.234 -25.062 -18.5 1 85.94 196 PHE B N 1
ATOM 3320 C CA . PHE B 1 196 ? 8.906 -23.719 -18.984 1 85.94 196 PHE B CA 1
ATOM 3321 C C . PHE B 1 196 ? 10.141 -23.016 -19.516 1 85.94 196 PHE B C 1
ATOM 3323 O O . PHE B 1 196 ? 10.086 -22.312 -20.516 1 85.94 196 PHE B O 1
ATOM 3330 N N . ALA B 1 197 ? 11.266 -23.219 -18.797 1 89.88 197 ALA B N 1
ATOM 3331 C CA . ALA B 1 197 ? 12.492 -22.547 -19.219 1 89.88 197 ALA B CA 1
ATOM 3332 C C . ALA B 1 197 ? 12.875 -22.953 -20.641 1 89.88 197 ALA B C 1
ATOM 3334 O O . ALA B 1 197 ? 13.258 -22.094 -21.453 1 89.88 197 ALA B O 1
ATOM 3335 N N . GLU B 1 198 ? 12.75 -24.156 -20.969 1 89.62 198 GLU B N 1
ATOM 3336 C CA . GLU B 1 198 ? 13.07 -24.656 -22.297 1 89.62 198 GLU B CA 1
ATOM 3337 C C . GLU B 1 198 ? 12.148 -24.062 -23.359 1 89.62 198 GLU B C 1
ATOM 3339 O O . GLU B 1 198 ? 12.594 -23.703 -24.453 1 89.62 198 GLU B O 1
ATOM 3344 N N . LYS B 1 199 ? 10.914 -23.922 -23.062 1 88.62 199 LYS B N 1
ATOM 3345 C CA . LYS B 1 199 ? 9.93 -23.344 -23.969 1 88.62 199 LYS B CA 1
ATOM 3346 C C . LYS B 1 199 ? 10.234 -21.875 -24.25 1 88.62 199 LYS B C 1
ATOM 3348 O O . LYS B 1 199 ? 9.922 -21.359 -25.328 1 88.62 199 LYS B O 1
ATOM 3353 N N . LEU B 1 200 ? 10.906 -21.266 -23.266 1 89.19 200 LEU B N 1
ATOM 3354 C CA . LEU B 1 200 ? 11.148 -19.844 -23.359 1 89.19 200 LEU B CA 1
ATOM 3355 C C . LEU B 1 200 ? 12.578 -19.562 -23.812 1 89.19 200 LEU B C 1
ATOM 3357 O O . LEU B 1 200 ? 13.047 -18.422 -23.75 1 89.19 200 LEU B O 1
ATOM 3361 N N . GLY B 1 201 ? 13.297 -20.531 -24.172 1 90.44 201 GLY B N 1
ATOM 3362 C CA . GLY B 1 201 ? 14.625 -20.297 -24.734 1 90.44 201 GLY B CA 1
ATOM 3363 C C . GLY B 1 201 ? 15.742 -20.672 -23.781 1 90.44 201 GLY B C 1
ATOM 3364 O O . GLY B 1 201 ? 16.891 -20.297 -24 1 90.44 201 GLY B O 1
ATOM 3365 N N . GLY B 1 202 ? 15.469 -21.281 -22.688 1 93.81 202 GLY B N 1
ATOM 3366 C CA . GLY B 1 202 ? 16.484 -21.766 -21.75 1 93.81 202 GLY B CA 1
ATOM 3367 C C . GLY B 1 202 ? 16.484 -21.016 -20.438 1 93.81 202 GLY B C 1
ATOM 3368 O O . GLY B 1 202 ? 15.727 -20.062 -20.25 1 93.81 202 GLY B O 1
ATOM 3369 N N . THR B 1 203 ? 17.312 -21.5 -19.516 1 95.06 203 THR B N 1
ATOM 3370 C CA . THR B 1 203 ? 17.406 -20.906 -18.188 1 95.06 203 THR B CA 1
ATOM 3371 C C . THR B 1 203 ? 18.234 -19.625 -18.234 1 95.06 203 THR B C 1
ATOM 3373 O O . THR B 1 203 ? 18.969 -19.391 -19.188 1 95.06 203 THR B O 1
ATOM 3376 N N . ILE B 1 204 ? 18.016 -18.797 -17.281 1 94.31 204 ILE B N 1
ATOM 3377 C CA . ILE B 1 204 ? 18.828 -17.594 -17.031 1 94.31 204 ILE B CA 1
ATOM 3378 C C . ILE B 1 204 ? 19.328 -17.609 -15.594 1 94.31 204 ILE B C 1
ATOM 3380 O O . ILE B 1 204 ? 18.781 -18.297 -14.742 1 94.31 204 ILE B O 1
ATOM 3384 N N . THR B 1 205 ? 20.422 -16.844 -15.344 1 94.12 205 THR B N 1
ATOM 3385 C CA . THR B 1 205 ? 20.922 -16.703 -13.984 1 94.12 205 THR B CA 1
ATOM 3386 C C . THR B 1 205 ? 20.125 -15.656 -13.211 1 94.12 205 THR B C 1
ATOM 3388 O O . THR B 1 205 ? 19.438 -14.836 -13.812 1 94.12 205 THR B O 1
ATOM 3391 N N . PRO B 1 206 ? 20.172 -15.719 -11.867 1 90 206 PRO B N 1
ATOM 3392 C CA . PRO B 1 206 ? 19.547 -14.656 -11.086 1 90 206 PRO B CA 1
ATOM 3393 C C . PRO B 1 206 ? 20.016 -13.266 -11.492 1 90 206 PRO B C 1
ATOM 3395 O O . PRO B 1 206 ? 19.234 -12.312 -11.516 1 90 206 PRO B O 1
ATOM 3398 N N . GLU B 1 207 ? 21.266 -13.18 -11.867 1 89.19 207 GLU B N 1
ATOM 3399 C CA . GLU B 1 207 ? 21.844 -11.906 -12.273 1 89.19 207 GLU B CA 1
ATOM 3400 C C . GLU B 1 207 ? 21.266 -11.438 -13.609 1 89.19 207 GLU B C 1
ATOM 3402 O O . GLU B 1 207 ? 20.953 -10.258 -13.781 1 89.19 207 GLU B O 1
ATOM 3407 N N . GLU B 1 208 ? 21.125 -12.367 -14.484 1 91.31 208 GLU B N 1
ATOM 3408 C CA . GLU B 1 208 ? 20.531 -12.055 -15.773 1 91.31 208 GLU B CA 1
ATOM 3409 C C . GLU B 1 208 ? 19.078 -11.602 -15.617 1 91.31 208 GLU B C 1
ATOM 3411 O O . GLU B 1 208 ? 18.641 -10.664 -16.297 1 91.31 208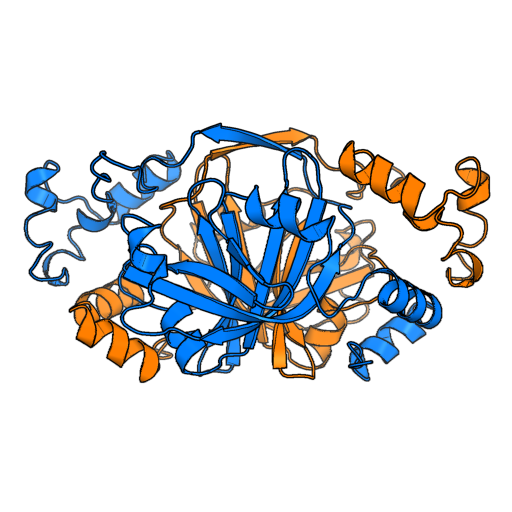 GLU B O 1
ATOM 3416 N N . TYR B 1 209 ? 18.375 -12.258 -14.781 1 90.25 209 TYR B N 1
ATOM 3417 C CA . TYR B 1 209 ? 17 -11.859 -14.516 1 90.25 209 TYR B CA 1
ATOM 3418 C C . TYR B 1 209 ? 16.938 -10.469 -13.891 1 90.25 209 TYR B C 1
ATOM 3420 O O . TYR B 1 209 ? 16.094 -9.656 -14.266 1 90.25 209 TYR B O 1
ATOM 3428 N N . SER B 1 210 ? 17.812 -10.195 -12.945 1 87.69 210 SER B N 1
ATOM 3429 C CA . SER B 1 210 ? 17.891 -8.883 -12.312 1 87.69 210 SER B CA 1
ATOM 3430 C C . SER B 1 210 ? 18.109 -7.781 -13.344 1 87.69 210 SER B C 1
ATOM 3432 O O . SER B 1 210 ? 17.516 -6.703 -13.242 1 87.69 210 SER B O 1
ATOM 3434 N N . GLU B 1 211 ? 18.906 -8.102 -14.289 1 87.94 211 GLU B N 1
ATOM 3435 C CA . GLU B 1 211 ? 19.141 -7.152 -15.367 1 87.94 211 GLU B CA 1
ATOM 3436 C C . GLU B 1 211 ? 17.891 -6.902 -16.188 1 87.94 211 GLU B C 1
ATOM 3438 O O . GLU B 1 211 ? 17.609 -5.77 -16.578 1 87.94 211 GLU B O 1
ATOM 3443 N N . LYS B 1 212 ? 17.203 -7.918 -16.422 1 88.44 212 LYS B N 1
ATOM 3444 C CA . LYS B 1 212 ? 15.93 -7.789 -17.141 1 88.44 212 LYS B CA 1
ATOM 3445 C C . LYS B 1 212 ? 14.945 -6.922 -16.375 1 88.44 212 LYS B C 1
ATOM 3447 O O . LYS B 1 212 ? 14.258 -6.078 -16.953 1 88.44 212 LYS B O 1
ATOM 3452 N N . VAL B 1 213 ? 14.836 -7.109 -15.086 1 85.75 213 VAL B N 1
ATOM 3453 C CA . VAL B 1 213 ? 13.953 -6.336 -14.227 1 85.75 213 VAL B CA 1
ATOM 3454 C C . VAL B 1 213 ? 14.336 -4.859 -14.281 1 85.75 213 VAL B C 1
ATOM 3456 O O . VAL B 1 213 ? 13.469 -3.992 -14.422 1 85.75 213 VAL B O 1
ATOM 3459 N N . MET B 1 214 ? 15.617 -4.613 -14.273 1 83.5 214 MET B N 1
ATOM 3460 C CA . MET B 1 214 ? 16.109 -3.238 -14.258 1 83.5 214 MET B CA 1
ATOM 3461 C C . MET B 1 214 ? 15.805 -2.535 -15.578 1 83.5 214 MET B C 1
ATOM 3463 O O . MET B 1 214 ? 15.727 -1.307 -15.633 1 83.5 214 MET B O 1
ATOM 3467 N N . LYS B 1 215 ? 15.648 -3.379 -16.625 1 85.25 215 LYS B N 1
ATOM 3468 C CA . LYS B 1 215 ? 15.328 -2.824 -17.938 1 85.25 215 LYS B CA 1
ATOM 3469 C C . LYS B 1 215 ? 13.82 -2.793 -18.172 1 85.25 215 LYS B C 1
ATOM 3471 O O . LYS B 1 215 ? 13.359 -2.385 -19.234 1 85.25 215 LYS B O 1
ATOM 3476 N N . GLY B 1 216 ? 13.086 -3.223 -17.141 1 81.69 216 GLY B N 1
ATOM 3477 C CA . GLY B 1 216 ? 11.641 -3.271 -17.266 1 81.69 216 GLY B CA 1
ATOM 3478 C C . GLY B 1 216 ? 11.148 -4.473 -18.047 1 81.69 216 GLY B C 1
ATOM 3479 O O . GLY B 1 216 ? 10.031 -4.477 -18.562 1 81.69 216 GLY B O 1
ATOM 3480 N N . GLU B 1 217 ? 11.992 -5.473 -18.188 1 80.88 217 GLU B N 1
ATOM 3481 C CA . GLU B 1 217 ? 11.68 -6.645 -19 1 80.88 217 GLU B CA 1
ATOM 3482 C C . GLU B 1 217 ? 11.5 -7.887 -18.125 1 80.88 217 GLU B C 1
ATOM 3484 O O . GLU B 1 217 ? 11.625 -9.016 -18.609 1 80.88 217 GLU B O 1
ATOM 3489 N N . GLY B 1 218 ? 11.367 -7.512 -16.891 1 80.94 218 GLY B N 1
ATOM 3490 C CA . GLY B 1 218 ? 11.219 -8.648 -16 1 80.94 218 GLY B CA 1
ATOM 3491 C C . GLY B 1 218 ? 9.891 -9.367 -16.172 1 80.94 218 GLY B C 1
ATOM 3492 O O . GLY B 1 218 ? 8.969 -8.844 -16.797 1 80.94 218 GLY B O 1
#

Organism: Methylotuvimicrobium buryatense (NCBI:txid95641)

Nearest PDB structures (foldseek):
  2hti-assembly1_A-2  TM=7.243E-01  e=5.709E-05  Halalkalibacterium halodurans
  2i02-assembly1_A  TM=5.739E-01  e=7.784E-06  Nostoc punctiforme PCC 73102
  6ylz-assembly1_AAA-2  TM=8.163E-01  e=4.968E-04  Escherichia coli K-12
  1jnw-assembly1_A-2  TM=8.148E-01  e=8.293E-04  Escherichia coli
  6ymh-assembly1_BBB  TM=8.124E-01  e=8.778E-04  Escherichia coli K-12

Secondary structure (DSSP, 8-state):
------HHHHHHHHHTT-HHHHHHHHHHHEESS--TTHHHHHHH-SEEEEEEE-TTS-EEEEEEE-STT-SEEEETTEEEEEEEP-SS--HHHHHHHH--EEEEEEEETTTTEEEEEEEEEEE-TT-GGGGGSTTEEEEEEEEEEEEEEE--TT--EEEEEE--TTS--TTSPPPPPGGGGBGGGGGGS-GGGTTHHHHTTS-B-HHHHHHHHHTT--/------HHHHHHHHHTT-HHHHHHHHHHHEESS--TTHHHHHHH-SEEEEEEE-TTS-EEEEEEE-STT-SEEEETTEEEEEEEP-SS--HHHHHHHH--EEEEEEEETTTTEEEEEEEEEEE-TT-GGGGGSTTEEEEEEEEEEEEEEE--TT--EEEEEE--TTS--TTSPPPPPGGGGBGGGGGGS-GGGTTHHHHTTS-B-HHHHHHHHHTT--